Protein AF-A0AAF0M3M9-F1 (afdb_monomer)

Radius of gyration: 37.47 Å; Cα contacts (8 Å, |Δi|>4): 1099; chains: 1; bounding box: 80×89×109 Å

Secondary structure (DSSP, 8-state):
-----SSHHHHHHHHHHHHTTPPP---PPPPHHHHHHHHHHTT--GGGHHHHHHHHTT-HHHHHHHHHHHHTT--GGGS-TTTHHHHHHHHHHHHS-HHHHHHHHHHTT-SSPPPHHHHHHHHT--HHHHHHHHHHHHHTTSEEE-TTS-EEE-HHHHHHIIIIIS-HHHHHHHHHHHHHHHHHHHHH-SS--HHHHHHHHHHHHHS-TTSS-HHHHHHHT--HHHHHHHHHHHHHS-TT-SS-S-EEHHHHHHHHHHHHS--S-HHHHHHHHHHTTSEEEEE-SS-EEEEE----HHHHHHHHHHHHHHHSSPPPS-HHHHHIIIIIHHH-S--SEEEEEES---HHHHHHHHHHHHHHH-TTS-GGG--EEEEEEEETTEEEEEEEE-SSHHHHHHHHHHHHTTTT-TTEEEEEEEEESPPPP-HHHHHHHHHTTS-SSEEE-SSHHHHHHHHHHHHHHHHHHHHTS-HHHHHHHT-SS--EEEEEE-TTSSEEEEEEEES-SSSEEEEPPTT--TT-TTHHHHHHHTTSS-SS-EEEEEEEEE-STTEEE-HHHHHHHHHHHHHHHHHTTSPPEEPPSSHHHHHHHHHHHHHHHHHHHHHHHSSPPP--EEEEEEE----SSTT----EEEEEEE-SSS--EEEEEPPS-------SS--HHHHHHHT-S-GGGEEEEEEEEHHHHHHHHHT--GGGEEPPPPHHHHHHHHHHHHHHHHHHHHHHSS----

Structure (mmCIF, N/CA/C/O backbone):
data_AF-A0AAF0M3M9-F1
#
_entry.id   AF-A0AAF0M3M9-F1
#
loop_
_atom_site.group_PDB
_atom_site.id
_atom_site.type_symbol
_atom_site.label_atom_id
_atom_site.label_alt_id
_atom_site.label_comp_id
_atom_site.label_asym_id
_atom_site.label_entity_id
_atom_site.label_seq_id
_atom_site.pdbx_PDB_ins_code
_atom_site.Cartn_x
_atom_site.Cartn_y
_atom_site.Cartn_z
_atom_site.occupancy
_atom_site.B_iso_or_equiv
_atom_site.auth_seq_id
_atom_site.auth_comp_id
_atom_site.auth_asym_id
_atom_site.auth_atom_id
_atom_site.pdbx_PDB_model_num
ATOM 1 N N . MET A 1 1 ? -1.657 -14.641 21.701 1.00 32.94 1 MET A N 1
ATOM 2 C CA . MET A 1 1 ? -2.269 -15.868 22.254 1.00 32.94 1 MET A CA 1
ATOM 3 C C . MET A 1 1 ? -3.718 -15.506 22.532 1.00 32.94 1 MET A C 1
ATOM 5 O O . MET A 1 1 ? -3.921 -14.518 23.216 1.00 32.94 1 MET A O 1
ATOM 9 N N . GLY A 1 2 ? -4.691 -16.158 21.895 1.00 37.62 2 GLY A N 1
ATOM 10 C CA . GLY A 1 2 ? -6.113 -15.852 22.100 1.00 37.62 2 GLY A CA 1
ATOM 11 C C . GLY A 1 2 ? -6.727 -16.882 23.038 1.00 37.62 2 GLY A C 1
ATOM 12 O O . GLY A 1 2 ? -6.498 -18.074 22.841 1.00 37.62 2 GLY A O 1
ATOM 13 N N . VAL A 1 3 ? -7.467 -16.436 24.049 1.00 41.53 3 VAL A N 1
ATOM 14 C CA . VAL A 1 3 ? -8.245 -17.310 24.934 1.00 41.53 3 VAL A CA 1
ATOM 15 C C . VAL A 1 3 ? -9.709 -17.169 24.533 1.00 41.53 3 VAL A C 1
ATOM 17 O O . VAL A 1 3 ? -10.198 -16.057 24.362 1.00 41.53 3 VAL A O 1
ATOM 20 N N . SER A 1 4 ? -10.392 -18.292 24.332 1.00 40.31 4 SER A N 1
ATOM 21 C CA . SER A 1 4 ? -11.810 -18.335 23.976 1.00 40.31 4 SER A CA 1
ATOM 22 C C . SER A 1 4 ? -12.543 -19.171 25.011 1.00 40.31 4 SER A C 1
ATOM 24 O O . SER A 1 4 ? -12.176 -20.320 25.243 1.00 40.31 4 SER A O 1
ATOM 26 N N . THR A 1 5 ? -13.599 -18.622 25.602 1.00 48.56 5 THR A N 1
ATOM 27 C CA . THR A 1 5 ? -14.568 -19.397 26.384 1.00 48.56 5 THR A CA 1
ATOM 28 C C . THR A 1 5 ? -15.600 -20.030 25.439 1.00 48.56 5 THR A C 1
ATOM 30 O O . THR A 1 5 ? -15.679 -19.671 24.264 1.00 48.56 5 THR A O 1
ATOM 33 N N . ALA A 1 6 ? -16.369 -21.013 25.913 1.00 38.75 6 ALA A N 1
ATOM 34 C CA . ALA A 1 6 ? -17.279 -21.825 25.093 1.00 38.75 6 ALA A CA 1
ATOM 35 C C . ALA A 1 6 ? -18.523 -21.082 24.534 1.00 38.75 6 ALA A C 1
ATOM 37 O O . ALA A 1 6 ? -19.428 -21.724 24.005 1.00 38.75 6 ALA A O 1
ATOM 38 N N . GLU A 1 7 ? -18.600 -19.752 24.646 1.00 44.59 7 GLU A N 1
ATOM 39 C CA . GLU A 1 7 ? -19.711 -18.954 24.111 1.00 44.59 7 GLU A CA 1
ATOM 40 C C . GLU A 1 7 ? -19.603 -18.720 22.592 1.00 44.59 7 GLU A C 1
ATOM 42 O O . GLU A 1 7 ? -18.538 -18.837 21.983 1.00 44.59 7 GLU A O 1
ATOM 47 N N . GLY A 1 8 ? -20.734 -18.376 21.962 1.00 34.50 8 GLY A N 1
ATOM 48 C CA . GLY A 1 8 ? -20.871 -18.271 20.503 1.00 34.50 8 GLY A CA 1
ATOM 49 C C . GLY A 1 8 ? -19.924 -17.270 19.821 1.00 34.50 8 GLY A C 1
ATOM 50 O O . GLY A 1 8 ? -19.531 -17.497 18.678 1.00 34.50 8 GLY A O 1
ATOM 51 N N . SER A 1 9 ? -19.491 -16.212 20.515 1.00 39.09 9 SER A N 1
ATOM 52 C CA . SER A 1 9 ? -18.471 -15.260 20.037 1.00 39.09 9 SER A CA 1
ATOM 53 C C . SER A 1 9 ? -17.061 -15.869 20.012 1.00 39.09 9 SER A C 1
ATOM 55 O O . SER A 1 9 ? -16.275 -15.599 19.103 1.00 39.09 9 SER A O 1
ATOM 57 N N . GLY A 1 10 ? -16.762 -16.760 20.959 1.00 43.28 10 GLY A N 1
ATOM 58 C CA . GLY A 1 10 ? -15.503 -17.491 21.043 1.00 43.28 10 GLY A CA 1
ATOM 59 C C . GLY A 1 10 ? -15.322 -18.519 19.923 1.00 43.28 10 GLY A C 1
ATOM 60 O O . GLY A 1 10 ? -14.228 -18.675 19.376 1.00 43.28 10 GLY A O 1
ATOM 61 N N . GLN A 1 11 ? -16.409 -19.163 19.488 1.00 47.00 11 GLN A N 1
ATOM 62 C CA . GLN A 1 11 ? -16.358 -20.117 18.374 1.00 47.00 11 GLN A CA 1
ATOM 63 C C . GLN A 1 11 ? -16.020 -19.465 17.026 1.00 47.00 11 GLN A C 1
ATOM 65 O O . GLN A 1 11 ? -15.290 -20.060 16.230 1.00 47.00 11 GLN A O 1
ATOM 70 N N . ALA A 1 12 ? -16.490 -18.237 16.781 1.00 47.09 12 ALA A N 1
ATOM 71 C CA . ALA A 1 12 ? -16.144 -17.479 15.579 1.00 47.09 12 ALA A CA 1
ATOM 72 C C . ALA A 1 12 ? -14.650 -17.101 15.558 1.00 47.09 12 ALA A C 1
ATOM 74 O O . ALA A 1 12 ? -13.976 -17.308 14.548 1.00 47.09 12 ALA A O 1
ATOM 75 N N . LEU A 1 13 ? -14.100 -16.651 16.694 1.00 52.03 13 LEU A N 1
ATOM 76 C CA . LEU A 1 13 ? -12.666 -16.385 16.847 1.00 52.03 13 LEU A CA 1
ATOM 77 C C . LEU A 1 13 ? -11.831 -17.663 16.669 1.00 52.03 13 LEU A C 1
ATOM 79 O O . LEU A 1 13 ? -10.829 -17.656 15.956 1.00 52.03 13 LEU A O 1
ATOM 83 N N . LEU A 1 14 ? -12.264 -18.781 17.257 1.00 53.59 14 LEU A N 1
ATOM 84 C CA . LEU A 1 14 ? -11.651 -20.097 17.058 1.00 53.59 14 LEU A CA 1
ATOM 85 C C . LEU A 1 14 ? -11.652 -20.514 15.587 1.00 53.59 14 LEU A C 1
ATOM 87 O O . LEU A 1 14 ? -10.675 -21.102 15.130 1.00 53.59 14 LEU A O 1
ATOM 91 N N . HIS A 1 15 ? -12.714 -20.216 14.837 1.00 51.31 15 HIS A N 1
ATOM 92 C CA . HIS A 1 15 ? -12.772 -20.507 13.409 1.00 51.31 15 HIS A CA 1
ATOM 93 C C . HIS A 1 15 ? -11.766 -19.661 12.617 1.00 51.31 15 HIS A C 1
ATOM 95 O O . HIS A 1 15 ? -10.981 -20.224 11.857 1.00 51.31 15 HIS A O 1
ATOM 101 N N . VAL A 1 16 ? -11.708 -18.348 12.862 1.00 53.16 16 VAL A N 1
ATOM 102 C CA . VAL A 1 16 ? -10.740 -17.435 12.225 1.00 53.16 16 VAL A CA 1
ATOM 103 C C . VAL A 1 16 ? -9.295 -17.837 12.545 1.00 53.16 16 VAL A C 1
ATOM 105 O O . VAL A 1 16 ? -8.460 -17.936 11.647 1.00 53.16 16 VAL A O 1
ATOM 108 N N . LEU A 1 17 ? -8.995 -18.156 13.808 1.00 55.78 17 LEU A N 1
ATOM 109 C CA . LEU A 1 17 ? -7.664 -18.603 14.231 1.00 55.78 17 LEU A CA 1
ATOM 110 C C . LEU A 1 17 ? -7.292 -19.978 13.652 1.00 55.78 17 LEU A C 1
ATOM 112 O O . LEU A 1 17 ? -6.126 -20.206 13.327 1.00 55.78 17 LEU A O 1
ATOM 116 N N . LYS A 1 18 ? -8.266 -20.884 13.479 1.00 55.06 18 LYS A N 1
ATOM 117 C CA . LYS A 1 18 ? -8.067 -22.175 12.797 1.00 55.06 18 LYS A CA 1
ATOM 118 C C . LYS A 1 18 ? -7.770 -21.993 11.310 1.00 55.06 18 LYS A C 1
ATOM 120 O O . LYS A 1 18 ? -6.868 -22.653 10.805 1.00 55.06 18 LYS A O 1
ATOM 125 N N . VAL A 1 19 ? -8.472 -21.087 10.627 1.00 56.75 19 VAL A N 1
ATOM 126 C CA . VAL A 1 19 ? -8.177 -20.725 9.227 1.00 56.75 19 VAL A CA 1
ATOM 127 C C . VAL A 1 19 ? -6.773 -20.114 9.112 1.00 56.75 19 VAL A C 1
ATOM 129 O O . VAL A 1 19 ? -6.047 -20.421 8.173 1.00 56.75 19 VAL A O 1
ATOM 132 N N . GLY A 1 20 ? -6.341 -19.346 10.117 1.00 48.38 20 GLY A N 1
ATOM 133 C CA . GLY A 1 20 ? -4.974 -18.827 10.250 1.00 48.38 20 GLY A CA 1
ATOM 134 C C . GLY A 1 20 ? -3.913 -19.839 10.714 1.00 48.38 20 GLY A C 1
ATOM 135 O O . GLY A 1 20 ? -2.795 -19.434 11.025 1.00 48.38 20 GLY A O 1
ATOM 136 N N . ASN A 1 21 ? -4.227 -21.140 10.781 1.00 53.59 21 ASN A N 1
ATOM 137 C CA . ASN A 1 21 ? -3.304 -22.215 11.172 1.00 53.59 21 ASN A CA 1
ATOM 138 C C . ASN A 1 21 ? -2.710 -22.089 12.598 1.00 53.59 21 ASN A C 1
ATOM 140 O O . ASN A 1 21 ? -1.614 -22.583 12.886 1.00 53.59 21 ASN A O 1
ATOM 144 N N . ALA A 1 22 ? -3.422 -21.436 13.522 1.00 65.88 22 ALA A N 1
ATOM 145 C CA . ALA A 1 22 ? -2.970 -21.286 14.903 1.00 65.88 22 ALA A CA 1
ATOM 146 C C . ALA A 1 22 ? -2.987 -22.626 15.669 1.00 65.88 22 ALA A C 1
ATOM 148 O O . ALA A 1 22 ? -3.892 -23.449 15.517 1.00 65.88 22 ALA A O 1
ATOM 149 N N . ARG A 1 23 ? -2.005 -22.840 16.560 1.00 64.38 23 ARG A N 1
ATOM 150 C CA . ARG A 1 23 ? -1.980 -24.009 17.460 1.00 64.38 23 ARG A CA 1
ATOM 151 C C . ARG A 1 23 ? -3.061 -23.873 18.535 1.00 64.38 23 ARG A C 1
ATOM 153 O O . ARG A 1 23 ? -3.009 -22.951 19.343 1.00 64.38 23 ARG A O 1
ATOM 160 N N . HIS A 1 24 ? -3.990 -24.823 18.570 1.00 62.19 24 HIS A N 1
ATOM 161 C CA . HIS A 1 24 ? -5.064 -24.893 19.558 1.00 62.19 24 HIS A CA 1
ATOM 162 C C . HIS A 1 24 ? -4.682 -25.805 20.733 1.00 62.19 24 HIS A C 1
ATOM 164 O O . HIS A 1 24 ? -4.156 -26.899 20.521 1.00 62.19 24 HIS A O 1
ATOM 170 N N . ARG A 1 25 ? -4.964 -25.367 21.963 1.00 71.81 25 ARG A N 1
ATOM 171 C CA . ARG A 1 25 ? -4.938 -26.206 23.165 1.00 71.81 25 ARG A CA 1
ATOM 172 C C . ARG A 1 25 ? -6.237 -25.992 23.922 1.00 71.81 25 ARG A C 1
ATOM 174 O O . ARG A 1 25 ? -6.549 -24.863 24.283 1.00 71.81 25 ARG A O 1
ATOM 181 N N . GLU A 1 26 ? -6.964 -27.076 24.128 1.00 73.62 26 GLU A N 1
ATOM 182 C CA . GLU A 1 26 ? -8.163 -27.090 24.954 1.00 73.62 26 GLU A CA 1
ATOM 183 C C . GLU A 1 26 ? -7.754 -27.272 26.419 1.00 73.62 26 GLU A C 1
ATOM 185 O O . GLU A 1 26 ? -6.790 -27.986 26.710 1.00 73.62 26 GLU A O 1
ATOM 190 N N . LEU A 1 27 ? -8.432 -26.564 27.321 1.00 74.19 27 LEU A N 1
ATOM 191 C CA . LEU A 1 27 ? -8.241 -26.694 28.761 1.00 74.19 27 LEU A CA 1
ATOM 192 C C . LEU A 1 27 ? -9.494 -27.338 29.341 1.00 74.19 27 LEU A C 1
ATOM 194 O O . LEU A 1 27 ? -10.556 -26.715 29.363 1.00 74.19 27 LEU A O 1
ATOM 198 N N . ASP A 1 28 ? -9.349 -28.575 29.801 1.00 79.00 28 ASP A N 1
ATOM 199 C CA . ASP A 1 28 ? -10.431 -29.324 30.426 1.00 79.00 28 ASP A CA 1
ATOM 200 C C . ASP A 1 28 ? -10.664 -28.872 31.881 1.00 79.00 28 ASP A C 1
ATOM 202 O O . ASP A 1 28 ? -9.738 -28.380 32.541 1.00 79.00 28 ASP A O 1
ATOM 206 N N . PRO A 1 29 ? -11.886 -29.047 32.421 1.00 81.94 29 PRO A N 1
ATOM 207 C CA . PRO A 1 29 ? -12.142 -28.886 33.849 1.00 81.94 29 PRO A CA 1
ATOM 208 C C . PRO A 1 29 ? -11.246 -29.800 34.696 1.00 81.94 29 PRO A C 1
ATOM 210 O O . PRO A 1 29 ? -10.879 -30.897 34.272 1.00 81.94 29 PRO A O 1
ATOM 213 N N . LEU A 1 30 ? -10.935 -29.381 35.927 1.00 87.12 30 LEU A N 1
ATOM 214 C CA . LEU A 1 30 ? -10.150 -30.195 36.852 1.00 87.12 30 LEU A CA 1
ATOM 215 C C . LEU A 1 30 ? -10.848 -31.526 37.135 1.00 87.12 30 LEU A C 1
ATOM 217 O O . LEU A 1 30 ? -12.035 -31.581 37.466 1.00 87.12 30 LEU A O 1
ATOM 221 N N . HIS A 1 31 ? -10.076 -32.606 37.056 1.00 89.44 31 HIS A N 1
ATOM 222 C CA . HIS A 1 31 ? -10.555 -33.929 37.413 1.00 89.44 31 HIS A CA 1
ATOM 223 C C . HIS A 1 31 ? -10.785 -34.042 38.916 1.00 89.44 31 HIS A C 1
ATOM 225 O O . HIS A 1 31 ? -10.077 -33.437 39.722 1.00 89.44 31 HIS A O 1
ATOM 231 N N . ARG A 1 32 ? -11.727 -34.909 39.301 1.00 89.50 32 ARG A N 1
ATOM 232 C CA . ARG A 1 32 ? -12.112 -35.123 40.700 1.00 89.50 32 ARG A CA 1
ATOM 233 C C . ARG A 1 32 ? -10.919 -35.368 41.630 1.00 89.50 32 ARG A C 1
ATOM 235 O O . ARG A 1 32 ? -10.869 -34.796 42.708 1.00 89.50 32 ARG A O 1
ATOM 242 N N . SER A 1 33 ? -9.923 -36.132 41.184 1.00 91.50 33 SER A N 1
ATOM 243 C CA . SER A 1 33 ? -8.705 -36.409 41.955 1.00 91.50 33 SER A CA 1
ATOM 244 C C . SER A 1 33 ? -7.867 -35.170 42.279 1.00 91.50 33 SER A C 1
ATOM 246 O O . SER A 1 33 ? -7.187 -35.144 43.304 1.00 91.50 33 SER A O 1
ATOM 248 N N . ASP A 1 34 ? -7.871 -34.161 41.407 1.00 92.81 34 ASP A N 1
ATOM 249 C CA . ASP A 1 34 ? -7.152 -32.908 41.638 1.00 92.81 34 ASP A CA 1
ATOM 250 C C . ASP A 1 34 ? -7.965 -31.965 42.529 1.00 92.81 34 ASP A C 1
ATOM 252 O O . ASP A 1 34 ? -7.384 -31.308 43.392 1.00 92.81 34 ASP A O 1
ATOM 256 N N . ILE A 1 35 ? -9.299 -31.978 42.400 1.00 92.19 35 ILE A N 1
ATOM 257 C CA . ILE A 1 35 ? -10.208 -31.290 43.330 1.00 92.19 35 ILE A CA 1
ATOM 258 C C . ILE A 1 35 ? -10.010 -31.842 44.745 1.00 92.19 35 ILE A C 1
ATOM 260 O O . ILE A 1 35 ? -9.705 -31.084 45.656 1.00 92.19 35 ILE A O 1
ATOM 264 N N . ASP A 1 36 ? -10.090 -33.160 44.926 1.00 92.75 36 ASP A N 1
ATOM 265 C CA . ASP A 1 36 ? -9.917 -33.818 46.225 1.00 92.75 36 ASP A CA 1
ATOM 266 C C . ASP A 1 36 ? -8.541 -33.501 46.844 1.00 92.75 36 ASP A C 1
ATOM 268 O O . ASP A 1 36 ? -8.434 -33.243 48.044 1.00 92.75 36 ASP A O 1
ATOM 272 N N . ARG A 1 37 ? -7.475 -33.454 46.027 1.00 93.62 37 ARG A N 1
ATOM 273 C CA . ARG A 1 37 ? -6.129 -33.063 46.481 1.00 93.62 37 ARG A CA 1
ATOM 274 C C . ARG A 1 37 ? -6.096 -31.616 46.973 1.00 93.62 37 ARG A C 1
ATOM 276 O O . ARG A 1 37 ? -5.464 -31.340 47.992 1.00 93.62 37 ARG A O 1
ATOM 283 N N . TRP A 1 38 ? -6.764 -30.708 46.265 1.00 94.19 38 TRP A N 1
ATOM 284 C CA . TRP A 1 38 ? -6.873 -29.304 46.658 1.00 94.19 38 TRP A CA 1
ATOM 285 C C . TRP A 1 38 ? -7.681 -29.156 47.953 1.00 94.19 38 TRP A C 1
ATOM 287 O O . TRP A 1 38 ? -7.215 -28.514 48.892 1.00 94.19 38 TRP A O 1
ATOM 297 N N . LEU A 1 39 ? -8.832 -29.824 48.062 1.00 93.38 39 LEU A N 1
ATOM 298 C CA . LEU A 1 39 ? -9.676 -29.800 49.262 1.00 93.38 39 LEU A CA 1
ATOM 299 C C . LEU A 1 39 ? -8.964 -30.369 50.493 1.00 93.38 39 LEU A C 1
ATOM 301 O O . LEU A 1 39 ? -9.075 -29.806 51.582 1.00 93.38 39 LEU A O 1
ATOM 305 N N . ALA A 1 40 ? -8.185 -31.439 50.316 1.00 93.25 40 ALA A N 1
ATOM 306 C CA . ALA A 1 40 ? -7.337 -31.991 51.367 1.00 93.25 40 ALA A CA 1
ATOM 307 C C . ALA A 1 40 ? -6.283 -30.981 51.841 1.00 93.25 40 ALA A C 1
ATOM 309 O O . ALA A 1 40 ? -6.097 -30.802 53.044 1.00 93.25 40 ALA A O 1
ATOM 310 N N . ALA A 1 41 ? -5.608 -30.309 50.902 1.00 92.50 41 ALA A N 1
ATOM 311 C CA . ALA A 1 41 ? -4.600 -29.299 51.215 1.00 92.50 41 ALA A CA 1
ATOM 312 C C . ALA A 1 41 ? -5.201 -28.072 51.920 1.00 92.50 41 ALA A C 1
ATOM 314 O O . ALA A 1 41 ? -4.569 -27.509 52.810 1.00 92.50 41 ALA A O 1
ATOM 315 N N . ALA A 1 42 ? -6.433 -27.700 51.568 1.00 90.19 42 ALA A N 1
ATOM 316 C CA . ALA A 1 42 ? -7.187 -26.615 52.191 1.00 90.19 42 ALA A CA 1
ATOM 317 C C . ALA A 1 42 ? -7.874 -27.011 53.516 1.00 90.19 42 ALA A C 1
ATOM 319 O O . ALA A 1 42 ? -8.597 -26.201 54.086 1.00 90.19 42 ALA A O 1
ATOM 320 N N . ALA A 1 43 ? -7.658 -28.238 54.010 1.00 92.12 43 ALA A N 1
ATOM 321 C CA . ALA A 1 43 ? -8.240 -28.770 55.245 1.00 92.12 43 ALA A CA 1
ATOM 322 C C . ALA A 1 43 ? -9.784 -28.739 55.299 1.00 92.12 43 ALA A C 1
ATOM 324 O O . ALA A 1 43 ? -10.376 -28.660 56.378 1.00 92.12 43 ALA A O 1
ATOM 325 N N . ILE A 1 44 ? -10.448 -28.858 54.144 1.00 92.31 44 ILE A N 1
ATOM 326 C CA . ILE A 1 44 ? -11.911 -28.885 54.067 1.00 92.31 44 ILE A CA 1
ATOM 327 C C . ILE A 1 44 ? -12.457 -30.216 54.612 1.00 92.31 44 ILE A C 1
ATOM 329 O O . ILE A 1 44 ? -11.937 -31.278 54.251 1.00 92.31 44 ILE A O 1
ATOM 333 N N . PRO A 1 45 ? -13.526 -30.215 55.436 1.00 89.94 45 PRO A N 1
ATOM 334 C CA . PRO A 1 45 ? -14.157 -31.439 55.924 1.00 89.94 45 PRO A CA 1
ATOM 335 C C . PRO A 1 45 ? -14.618 -32.367 54.791 1.00 89.94 45 PRO A C 1
ATOM 337 O O . PRO A 1 45 ? -15.320 -31.942 53.877 1.00 89.94 45 PRO A O 1
ATOM 340 N N . VAL A 1 46 ? -14.266 -33.656 54.873 1.00 88.12 46 VAL A N 1
ATOM 341 C CA . VAL A 1 46 ? -14.525 -34.656 53.812 1.00 88.12 46 VAL A CA 1
ATOM 342 C C . VAL A 1 46 ? -16.007 -34.761 53.436 1.00 88.12 46 VAL A C 1
ATOM 344 O O . VAL A 1 46 ? -16.340 -34.974 52.275 1.00 88.12 46 VAL A O 1
ATOM 347 N N . ASN A 1 47 ? -16.917 -34.550 54.390 1.00 87.12 47 ASN A N 1
ATOM 348 C CA . ASN A 1 47 ? -18.363 -34.575 54.149 1.00 87.12 47 ASN A CA 1
ATOM 349 C C . ASN A 1 47 ? -18.876 -33.420 53.266 1.00 87.12 47 ASN A C 1
ATOM 351 O O . ASN A 1 47 ? -20.026 -33.469 52.843 1.00 87.12 47 ASN A O 1
ATOM 355 N N . GLN A 1 48 ? -18.055 -32.402 52.998 1.00 86.25 48 GLN A N 1
ATOM 356 C CA . GLN A 1 48 ? -18.375 -31.291 52.096 1.00 86.25 48 GLN A CA 1
ATOM 357 C C . GLN A 1 48 ? -17.809 -31.507 50.676 1.00 86.25 48 GLN A C 1
ATOM 359 O O . GLN A 1 48 ? -18.187 -30.786 49.757 1.00 86.25 48 GLN A O 1
ATOM 364 N N . TRP A 1 49 ? -16.918 -32.488 50.455 1.00 89.62 49 TRP A N 1
ATOM 365 C CA . TRP A 1 49 ? -16.148 -32.604 49.204 1.00 89.62 49 TRP A CA 1
ATOM 366 C C . TRP A 1 49 ? -17.000 -32.911 47.973 1.00 89.62 49 TRP A C 1
ATOM 368 O O . TRP A 1 49 ? -16.791 -32.301 46.926 1.00 89.62 49 TRP A O 1
ATOM 378 N N . ASP A 1 50 ? -17.974 -33.817 48.101 1.00 85.38 50 ASP A N 1
ATOM 379 C CA . ASP A 1 50 ? -18.913 -34.117 47.012 1.00 85.38 50 ASP A CA 1
ATOM 380 C C . ASP A 1 50 ? -19.699 -32.869 46.605 1.00 85.38 50 ASP A C 1
ATOM 382 O O . ASP A 1 50 ? -19.799 -32.562 45.419 1.00 85.38 50 ASP A O 1
ATOM 386 N N . GLY A 1 51 ? -20.140 -32.080 47.590 1.00 81.25 51 GLY A N 1
ATOM 387 C CA . GLY A 1 51 ? -20.801 -30.803 47.348 1.00 81.25 51 GLY A CA 1
ATOM 388 C C . GLY A 1 51 ? -19.913 -29.825 46.575 1.00 81.25 51 GLY A C 1
ATOM 389 O O . GLY A 1 51 ? -20.360 -29.244 45.591 1.00 81.25 51 GLY A O 1
ATOM 390 N N . VAL A 1 52 ? -18.638 -29.675 46.951 1.00 84.56 52 VAL A N 1
ATOM 391 C CA . VAL A 1 52 ? -17.707 -28.786 46.230 1.00 84.56 52 VAL A CA 1
ATOM 392 C C . VAL A 1 52 ? -17.473 -29.252 44.788 1.00 84.56 52 VAL A C 1
ATOM 394 O O . VAL A 1 52 ? -17.483 -28.436 43.861 1.00 84.56 52 VAL A O 1
ATOM 397 N N . ALA A 1 53 ? -17.262 -30.551 44.573 1.00 83.44 53 ALA A N 1
ATOM 398 C CA . ALA A 1 53 ? -17.015 -31.099 43.241 1.00 83.44 53 ALA A CA 1
ATOM 399 C C . ALA A 1 53 ? -18.230 -30.920 42.314 1.00 83.44 53 ALA A C 1
ATOM 401 O O . ALA A 1 53 ? -18.071 -30.467 41.178 1.00 83.44 53 ALA A O 1
ATOM 402 N N . ASP A 1 54 ? -19.432 -31.196 42.820 1.00 78.19 54 ASP A N 1
ATOM 403 C CA . ASP A 1 54 ? -20.676 -31.082 42.057 1.00 78.19 54 ASP A CA 1
ATOM 404 C C . ASP A 1 54 ? -21.006 -29.617 41.728 1.00 78.19 54 ASP A C 1
ATOM 406 O O . ASP A 1 54 ? -21.335 -29.291 40.585 1.00 78.19 54 ASP A O 1
ATOM 410 N N . LEU A 1 55 ? -20.857 -28.706 42.698 1.00 75.69 55 LEU A N 1
ATOM 411 C CA . LEU A 1 55 ? -21.157 -27.279 42.519 1.00 75.69 55 LEU A CA 1
ATOM 412 C C . LEU A 1 55 ? -20.149 -26.567 41.607 1.00 75.69 55 LEU A C 1
ATOM 414 O O . LEU A 1 55 ? -20.507 -25.610 40.919 1.00 75.69 55 LEU A O 1
ATOM 418 N N . SER A 1 56 ? -18.890 -27.011 41.595 1.00 79.06 56 SER A N 1
ATOM 419 C CA . SER A 1 56 ? -17.836 -26.381 40.795 1.00 79.06 56 SER A CA 1
ATOM 420 C C . SER A 1 56 ? -17.717 -26.933 39.379 1.00 79.06 56 SER A C 1
ATOM 422 O O . SER A 1 56 ? -17.159 -26.249 38.518 1.00 79.06 56 SER A O 1
ATOM 424 N N . SER A 1 57 ? -18.198 -28.159 39.126 1.00 75.94 57 SER A N 1
ATOM 425 C CA . SER A 1 57 ? -17.989 -28.877 37.857 1.00 75.94 57 SER A CA 1
ATOM 426 C C . SER A 1 57 ? -16.516 -28.883 37.406 1.00 75.94 57 SER A C 1
ATOM 428 O O . SER A 1 57 ? -16.224 -28.831 36.213 1.00 75.94 57 SER A O 1
ATOM 430 N N . GLY A 1 58 ? -15.575 -28.883 38.359 1.00 78.62 58 GLY A N 1
ATOM 431 C CA . GLY A 1 58 ? -14.135 -28.842 38.086 1.00 78.62 58 GLY A CA 1
ATOM 432 C C . GLY A 1 58 ? -13.579 -27.475 37.674 1.00 78.62 58 GLY A C 1
ATOM 433 O O . GLY A 1 58 ? -12.414 -27.386 37.293 1.00 78.62 58 GLY A O 1
ATOM 434 N N . TYR A 1 59 ? -14.360 -26.394 37.743 1.00 80.56 59 TYR A N 1
ATOM 435 C CA . TYR A 1 59 ? -13.873 -25.055 37.418 1.00 80.56 59 TYR A CA 1
ATOM 436 C C . TYR A 1 59 ? -13.094 -24.443 38.604 1.00 80.56 59 TYR A C 1
ATOM 438 O O . TYR A 1 59 ? -13.695 -24.221 39.661 1.00 80.56 59 TYR A O 1
ATOM 446 N N . PRO A 1 60 ? -11.790 -24.116 38.462 1.00 83.12 60 PRO A N 1
ATOM 447 C CA . PRO A 1 60 ? -10.933 -23.689 39.579 1.00 83.12 60 PRO A CA 1
ATOM 448 C C . PRO A 1 60 ? -11.477 -22.517 40.400 1.00 83.12 60 PRO A C 1
ATOM 450 O O . PRO A 1 60 ? -11.451 -22.549 41.628 1.00 83.12 60 PRO A O 1
ATOM 453 N N . LEU A 1 61 ? -12.045 -21.507 39.735 1.00 76.56 61 LEU A N 1
ATOM 454 C CA . LEU A 1 61 ? -12.603 -20.328 40.403 1.00 76.56 61 LEU A CA 1
ATOM 455 C C . LEU A 1 61 ? -13.785 -20.679 41.324 1.00 76.56 61 LEU A C 1
ATOM 457 O O . LEU A 1 61 ? -14.028 -19.985 42.308 1.00 76.56 61 LEU A O 1
ATOM 461 N N . PHE A 1 62 ? -14.536 -21.732 40.996 1.00 79.00 62 PHE A N 1
ATOM 462 C CA . PHE A 1 62 ? -15.684 -22.176 41.789 1.00 79.00 62 PHE A CA 1
ATOM 463 C C . PHE A 1 62 ? -15.253 -23.076 42.939 1.00 79.00 62 PHE A C 1
ATOM 465 O O . PHE A 1 62 ? -15.834 -22.988 44.015 1.00 79.00 62 PHE A O 1
ATOM 472 N N . ILE A 1 63 ? -14.209 -23.884 42.731 1.00 85.50 63 ILE A N 1
ATOM 473 C CA . ILE A 1 63 ? -13.590 -24.681 43.795 1.00 85.50 63 ILE A CA 1
ATOM 474 C C . ILE A 1 63 ? -13.069 -23.754 44.895 1.00 85.50 63 ILE A C 1
ATOM 476 O O . ILE A 1 63 ? -13.376 -23.978 46.061 1.00 85.50 63 ILE A O 1
ATOM 480 N N . GLN A 1 64 ? -12.362 -22.679 44.532 1.00 84.56 64 GLN A N 1
ATOM 481 C CA . GLN A 1 64 ? -11.847 -21.727 45.517 1.00 84.56 64 GLN A CA 1
ATOM 482 C C . GLN A 1 64 ? -12.982 -21.070 46.322 1.00 84.56 64 GLN A C 1
ATOM 484 O O . GLN A 1 64 ? -13.018 -21.194 47.538 1.00 84.56 64 GLN A O 1
ATOM 489 N N . SER A 1 65 ? -13.996 -20.495 45.666 1.00 78.38 65 SER A N 1
ATOM 490 C CA . SER A 1 65 ? -15.114 -19.858 46.392 1.00 78.38 65 SER A CA 1
ATOM 491 C C . SER A 1 65 ? -15.929 -20.817 47.264 1.00 78.38 65 SER A C 1
ATOM 493 O O . SER A 1 65 ? -16.501 -20.405 48.272 1.00 78.38 65 SER A O 1
ATOM 495 N N . ALA A 1 66 ? -15.989 -22.091 46.884 1.00 82.38 66 ALA A N 1
ATOM 496 C CA . ALA A 1 66 ? -16.576 -23.149 47.688 1.00 82.38 66 ALA A CA 1
ATOM 497 C C . ALA A 1 66 ? -15.755 -23.441 48.960 1.00 82.38 66 ALA A C 1
ATOM 499 O O . ALA A 1 66 ? -16.333 -23.560 50.040 1.00 82.38 66 ALA A O 1
ATOM 500 N N . ILE A 1 67 ? -14.423 -23.512 48.843 1.00 86.25 67 ILE A N 1
ATOM 501 C CA . ILE A 1 67 ? -13.485 -23.661 49.970 1.00 86.25 67 ILE A CA 1
ATOM 502 C C . ILE A 1 67 ? -13.675 -22.519 50.974 1.00 86.25 67 ILE A C 1
ATOM 504 O O . ILE A 1 67 ? -13.839 -22.774 52.166 1.00 86.25 67 ILE A O 1
ATOM 508 N N . ASP A 1 68 ? -13.719 -21.274 50.500 1.00 79.94 68 ASP A N 1
ATOM 509 C CA . ASP A 1 68 ? -13.811 -20.102 51.380 1.00 79.94 68 ASP A CA 1
ATOM 510 C C . ASP A 1 68 ? -15.149 -20.044 52.119 1.00 79.94 68 ASP A C 1
ATOM 512 O O . ASP A 1 68 ? -15.187 -19.799 53.324 1.00 79.94 68 ASP A O 1
ATOM 516 N N . LEU A 1 69 ? -16.257 -20.365 51.435 1.00 79.62 69 LEU A N 1
ATOM 517 C CA . LEU A 1 69 ? -17.563 -20.456 52.089 1.00 79.62 69 LEU A CA 1
ATOM 518 C C . LEU A 1 69 ? -17.537 -21.452 53.257 1.00 79.62 69 LEU A C 1
ATOM 520 O O . LEU A 1 69 ? -18.083 -21.150 54.320 1.00 79.62 69 LEU A O 1
ATOM 524 N N . VAL A 1 70 ? -16.916 -22.619 53.063 1.00 84.06 70 VAL A N 1
ATOM 525 C CA . VAL A 1 70 ? -16.817 -23.651 54.103 1.00 84.06 70 VAL A CA 1
ATOM 526 C C . VAL A 1 70 ? -15.900 -23.205 55.243 1.00 84.06 70 VAL A C 1
ATOM 528 O O . VAL A 1 70 ? -16.252 -23.394 56.408 1.00 84.06 70 VAL A O 1
ATOM 531 N N . ASN A 1 71 ? -14.766 -22.571 54.935 1.00 84.62 71 ASN A N 1
ATOM 532 C CA . ASN A 1 71 ? -13.849 -22.029 55.944 1.00 84.62 71 ASN A CA 1
ATOM 533 C C . ASN A 1 71 ? -14.510 -20.958 56.823 1.00 84.62 71 ASN A C 1
ATOM 535 O O . ASN A 1 71 ? -14.246 -20.893 58.023 1.00 84.62 71 ASN A O 1
ATOM 539 N N . ASP A 1 72 ? -15.442 -20.191 56.259 1.00 77.00 72 ASP A N 1
ATOM 540 C CA . ASP A 1 72 ? -16.238 -19.198 56.984 1.00 77.00 72 ASP A CA 1
ATOM 541 C C . ASP A 1 72 ? -17.445 -19.791 57.736 1.00 77.00 72 ASP A C 1
ATOM 543 O O . ASP A 1 72 ? -18.295 -19.056 58.249 1.00 77.00 72 ASP A O 1
ATOM 547 N N . GLY A 1 73 ? -17.555 -21.121 57.799 1.00 78.50 73 GLY A N 1
ATOM 548 C CA . GLY A 1 73 ? -18.621 -21.830 58.508 1.00 78.50 73 GLY A CA 1
ATOM 549 C C . GLY A 1 73 ? -19.945 -21.934 57.744 1.00 78.50 73 GLY A C 1
ATOM 550 O O . GLY A 1 73 ? -20.970 -22.251 58.349 1.00 78.50 73 GLY A O 1
ATOM 551 N N . GLY A 1 74 ? -19.952 -21.663 56.436 1.00 77.38 74 GLY A N 1
ATOM 552 C CA . GLY A 1 74 ? -21.100 -21.908 55.565 1.00 77.38 74 GLY A CA 1
ATOM 553 C C . GLY A 1 74 ? -21.260 -23.390 55.207 1.00 77.38 74 GLY A C 1
ATOM 554 O O . GLY A 1 74 ? -20.290 -24.144 55.157 1.00 77.38 74 GLY A O 1
ATOM 555 N N . ASP A 1 75 ? -22.497 -23.817 54.944 1.00 78.38 75 ASP A N 1
ATOM 556 C CA . ASP A 1 75 ? -22.806 -25.194 54.548 1.00 78.38 75 ASP A CA 1
ATOM 557 C C . ASP A 1 75 ? -23.021 -25.292 53.034 1.00 78.38 75 ASP A C 1
ATOM 559 O O . ASP A 1 75 ? -23.995 -24.755 52.500 1.00 78.38 75 ASP A O 1
ATOM 563 N N . ILE A 1 76 ? -22.117 -25.989 52.340 1.00 76.19 76 ILE A N 1
ATOM 564 C CA . ILE A 1 76 ? -22.176 -26.121 50.883 1.00 76.19 76 ILE A CA 1
ATOM 565 C C . ILE A 1 76 ? -23.295 -27.052 50.427 1.00 76.19 76 ILE A C 1
ATOM 567 O O . ILE A 1 76 ? -23.829 -26.890 49.332 1.00 76.19 76 ILE A O 1
ATOM 571 N N . THR A 1 77 ? -23.695 -27.991 51.285 1.00 71.44 77 THR A N 1
ATOM 572 C CA . THR A 1 77 ? -24.750 -28.963 50.976 1.00 71.44 77 THR A CA 1
ATOM 573 C C . THR A 1 77 ? -26.141 -28.327 50.902 1.00 71.44 77 THR A C 1
ATOM 575 O O . THR A 1 77 ? -27.067 -28.920 50.348 1.00 71.44 77 THR A O 1
ATOM 578 N N . ALA A 1 78 ? -26.286 -27.095 51.405 1.00 68.56 78 ALA A N 1
ATOM 579 C CA . ALA A 1 78 ? -27.510 -26.309 51.312 1.00 68.56 78 ALA A CA 1
ATOM 580 C C . ALA A 1 78 ? -27.694 -25.610 49.947 1.00 68.56 78 ALA A C 1
ATOM 582 O O . ALA A 1 78 ? -28.807 -25.170 49.648 1.00 68.56 78 ALA A O 1
ATOM 583 N N . LEU A 1 79 ? -26.640 -25.513 49.125 1.00 69.38 79 LEU A N 1
ATOM 584 C CA . LEU A 1 79 ? -26.660 -24.833 47.824 1.00 69.38 79 LEU A CA 1
ATOM 585 C C . LEU A 1 79 ? -27.118 -25.784 46.708 1.00 69.38 79 LEU A C 1
ATOM 587 O O . LEU A 1 79 ? -26.728 -26.953 46.670 1.00 69.38 79 LEU A O 1
ATOM 591 N N . ARG A 1 80 ? -27.956 -25.307 45.776 1.00 61.16 80 ARG A N 1
ATOM 592 C CA . ARG A 1 80 ? -28.502 -26.143 44.681 1.00 61.16 80 ARG A CA 1
ATOM 593 C C . ARG A 1 80 ? -27.747 -25.936 43.360 1.00 61.16 80 ARG A C 1
ATOM 595 O O . ARG A 1 80 ? -27.533 -24.816 42.907 1.00 61.16 80 ARG A O 1
ATOM 602 N N . GLY A 1 81 ? -27.414 -27.048 42.696 1.00 57.38 81 GLY A N 1
ATOM 603 C CA . GLY A 1 81 ? -26.432 -27.132 41.602 1.00 57.38 81 GLY A CA 1
ATOM 604 C C . GLY A 1 81 ? -26.616 -26.229 40.375 1.00 57.38 81 GLY A C 1
ATOM 605 O O . GLY A 1 81 ? -25.620 -25.842 39.776 1.00 57.38 81 GLY A O 1
ATOM 606 N N . SER A 1 82 ? -27.837 -25.842 39.989 1.00 56.09 82 SER A N 1
ATOM 607 C CA . SER A 1 82 ? -28.032 -25.012 38.785 1.00 56.09 82 SER A CA 1
ATOM 608 C C . SER A 1 82 ? -27.745 -23.518 38.996 1.00 56.09 82 SER A C 1
ATOM 610 O O . SER A 1 82 ? -27.552 -22.804 38.015 1.00 56.09 82 SER A O 1
ATOM 612 N N . GLU A 1 83 ? -27.707 -23.035 40.246 1.00 62.62 83 GLU A N 1
ATOM 613 C CA . GLU A 1 83 ? -27.475 -21.616 40.589 1.00 62.62 83 GLU A CA 1
ATOM 614 C C . GLU A 1 83 ? -26.325 -21.409 41.589 1.00 62.62 83 GLU A C 1
ATOM 616 O O . GLU A 1 83 ? -26.091 -20.295 42.053 1.00 62.62 83 GLU A O 1
ATOM 621 N N . ALA A 1 84 ? -25.550 -22.458 41.867 1.00 65.62 84 ALA A N 1
ATOM 622 C CA . ALA A 1 84 ? -24.453 -22.479 42.834 1.00 65.62 84 ALA A CA 1
ATOM 623 C C . ALA A 1 84 ? -23.498 -21.278 42.740 1.00 65.62 84 ALA A C 1
ATOM 625 O O . ALA A 1 84 ? -23.166 -20.654 43.744 1.00 65.62 84 ALA A O 1
ATOM 626 N N . PHE A 1 85 ? -23.094 -20.912 41.519 1.00 68.75 85 PHE A N 1
ATOM 627 C CA . PHE A 1 85 ? -22.232 -19.753 41.268 1.00 68.75 85 PHE A CA 1
ATOM 628 C C . PHE A 1 85 ? -22.853 -18.442 41.766 1.00 68.75 85 PHE A C 1
ATOM 630 O O . PHE A 1 85 ? -22.181 -17.609 42.368 1.00 68.75 85 PHE A O 1
ATOM 637 N N . VAL A 1 86 ? -24.148 -18.269 41.520 1.00 72.94 86 VAL A N 1
ATOM 638 C CA . VAL A 1 86 ? -24.902 -17.066 41.874 1.00 72.94 86 VAL A CA 1
ATOM 639 C C . VAL A 1 86 ? -25.099 -16.991 43.380 1.00 72.94 86 VAL A C 1
ATOM 641 O O . VAL A 1 86 ? -24.966 -15.915 43.958 1.00 72.94 86 VAL A O 1
ATOM 644 N N . GLU A 1 87 ? -25.372 -18.120 44.030 1.00 74.88 87 GLU A N 1
ATOM 645 C CA . GLU A 1 87 ? -25.506 -18.180 45.484 1.00 74.88 87 GLU A CA 1
ATOM 646 C C . GLU A 1 87 ? -24.169 -17.909 46.190 1.00 74.88 87 GLU A C 1
ATOM 648 O O . GLU A 1 87 ? -24.129 -17.078 47.102 1.00 74.88 87 GLU A O 1
ATOM 653 N N . LEU A 1 88 ? -23.069 -18.511 45.716 1.00 74.44 88 LEU A N 1
ATOM 654 C CA . LEU A 1 88 ? -21.712 -18.255 46.218 1.00 74.44 88 LEU A CA 1
ATOM 655 C C . LEU A 1 88 ? -21.318 -16.784 46.052 1.00 74.44 88 LEU A C 1
ATOM 657 O O . LEU A 1 88 ? -20.842 -16.151 46.996 1.00 74.44 88 LEU A O 1
ATOM 661 N N . LEU A 1 89 ? -21.572 -16.206 44.876 1.00 78.44 89 LEU A N 1
ATOM 662 C CA . LEU A 1 89 ? -21.245 -14.810 44.607 1.00 78.44 89 LEU A CA 1
ATOM 663 C C . LEU A 1 89 ? -22.131 -13.845 45.406 1.00 78.44 89 LEU A C 1
ATOM 665 O O . LEU A 1 89 ? -21.637 -12.833 45.889 1.00 78.44 89 LEU A O 1
ATOM 669 N N . ASN A 1 90 ? -23.410 -14.164 45.623 1.00 81.50 90 ASN A N 1
ATOM 670 C CA . ASN A 1 90 ? -24.295 -13.375 46.484 1.00 81.50 90 ASN A CA 1
ATOM 671 C C . ASN A 1 90 ? -23.868 -13.426 47.958 1.00 81.50 90 ASN A C 1
ATOM 673 O O . ASN A 1 90 ? -23.994 -12.423 48.665 1.00 81.50 90 ASN A O 1
ATOM 677 N N . ALA A 1 91 ? -23.382 -14.575 48.435 1.00 77.88 91 ALA A N 1
ATOM 678 C CA . ALA A 1 91 ? -22.847 -14.710 49.786 1.00 77.88 91 ALA A CA 1
ATOM 679 C C . ALA A 1 91 ? -21.576 -13.867 49.962 1.00 77.88 91 ALA A C 1
ATOM 681 O O . ALA A 1 91 ? -21.502 -13.080 50.906 1.00 77.88 91 ALA A O 1
ATOM 682 N N . ALA A 1 92 ? -20.633 -13.958 49.017 1.00 78.75 92 ALA A N 1
ATOM 683 C CA . ALA A 1 92 ? -19.428 -13.128 48.991 1.00 78.75 92 ALA A CA 1
ATOM 684 C C . ALA A 1 92 ? -19.771 -11.629 48.913 1.00 78.75 92 ALA A C 1
ATOM 686 O O . ALA A 1 92 ? -19.272 -10.826 49.699 1.00 78.75 92 ALA A O 1
ATOM 687 N N . TRP A 1 93 ? -20.711 -11.258 48.040 1.00 85.31 93 TRP A N 1
ATOM 688 C CA . TRP A 1 93 ? -21.160 -9.878 47.862 1.00 85.31 93 TRP A CA 1
ATOM 689 C C . TRP A 1 93 ? -21.728 -9.265 49.146 1.00 85.31 93 TRP A C 1
ATOM 691 O O . TRP A 1 93 ? -21.398 -8.134 49.491 1.00 85.31 93 TRP A O 1
ATOM 701 N N . LYS A 1 94 ? -22.551 -10.012 49.895 1.00 85.44 94 LYS A N 1
ATOM 702 C CA . LYS A 1 94 ? -23.154 -9.538 51.155 1.00 85.44 94 LYS A CA 1
ATOM 703 C C . LYS A 1 94 ? -22.131 -9.220 52.248 1.00 85.44 94 LYS A C 1
ATOM 705 O O . LYS A 1 94 ? -22.476 -8.491 53.175 1.00 85.44 94 LYS A O 1
ATOM 710 N N . ARG A 1 95 ? -20.912 -9.761 52.163 1.00 83.19 95 ARG A N 1
ATOM 711 C CA . ARG A 1 95 ? -19.834 -9.522 53.137 1.00 83.19 95 ARG A CA 1
ATOM 712 C C . ARG A 1 95 ? -19.084 -8.219 52.882 1.00 83.19 95 ARG A C 1
ATOM 714 O O . ARG A 1 95 ? -18.467 -7.692 53.802 1.00 83.19 95 ARG A O 1
ATOM 721 N N . LEU A 1 96 ? -19.149 -7.692 51.661 1.00 87.94 96 LEU A N 1
ATOM 722 C CA . LEU A 1 96 ? -18.480 -6.445 51.313 1.00 87.94 96 LEU A CA 1
ATOM 723 C C . LEU A 1 96 ? -19.094 -5.257 52.069 1.00 87.94 96 LEU A C 1
ATOM 725 O O . LEU A 1 96 ? -20.325 -5.152 52.127 1.00 87.94 96 LEU A O 1
ATOM 729 N N . PRO A 1 97 ? -18.275 -4.321 52.584 1.00 91.94 97 PRO A N 1
ATOM 730 C CA . PRO A 1 97 ? -18.768 -3.054 53.109 1.00 91.94 97 PRO A CA 1
ATOM 731 C C . PRO A 1 97 ? -19.615 -2.294 52.070 1.00 91.94 97 PRO A C 1
ATOM 733 O O . PRO A 1 97 ? -19.317 -2.361 50.876 1.00 91.94 97 PRO A O 1
ATOM 736 N N . PRO A 1 98 ? -20.633 -1.511 52.481 1.00 92.25 98 PRO A N 1
ATOM 737 C CA . PRO A 1 98 ? -21.520 -0.822 51.538 1.00 92.25 98 PRO A CA 1
ATOM 738 C C . PRO A 1 98 ? -20.805 0.082 50.521 1.00 92.25 98 PRO A C 1
ATOM 740 O O . PRO A 1 98 ? -21.201 0.110 49.360 1.00 92.25 98 PRO A O 1
ATOM 743 N N . HIS A 1 99 ? -19.737 0.778 50.929 1.00 91.00 99 HIS A N 1
ATOM 744 C CA . HIS A 1 99 ? -18.949 1.634 50.033 1.00 91.00 99 HIS A CA 1
ATOM 745 C C . HIS A 1 99 ? -18.170 0.823 48.982 1.00 91.00 99 HIS A C 1
ATOM 747 O O . HIS A 1 99 ? -18.090 1.231 47.829 1.00 91.00 99 HIS A O 1
ATOM 753 N N . VAL A 1 100 ? -17.680 -0.369 49.341 1.00 93.81 100 VAL A N 1
ATOM 754 C CA . VAL A 1 100 ? -17.012 -1.299 48.413 1.00 93.81 100 VAL A CA 1
ATOM 755 C C . VAL A 1 100 ? -18.005 -1.891 47.424 1.00 93.81 100 VAL A C 1
ATOM 757 O O . VAL A 1 100 ? -17.711 -1.997 46.237 1.00 93.81 100 VAL A O 1
ATOM 760 N N . GLN A 1 101 ? -19.208 -2.245 47.891 1.00 93.94 101 GLN A N 1
ATOM 761 C CA . GLN A 1 101 ? -20.282 -2.695 47.005 1.00 93.94 101 GLN A CA 1
ATOM 762 C C . GLN A 1 101 ? -20.665 -1.610 45.996 1.00 93.94 101 GLN A C 1
ATOM 764 O O . GLN A 1 101 ? -20.934 -1.924 44.839 1.00 93.94 101 GLN A O 1
ATOM 769 N N . ASP A 1 102 ? -20.721 -0.347 46.426 1.00 94.00 102 ASP A N 1
ATOM 770 C CA . ASP A 1 102 ? -21.032 0.774 45.541 1.00 94.00 102 ASP A CA 1
ATOM 771 C C . ASP A 1 102 ? -19.925 1.011 44.507 1.00 94.00 102 ASP A C 1
ATOM 773 O O . ASP A 1 102 ? -20.202 1.064 43.308 1.00 94.00 102 ASP A O 1
ATOM 777 N N . ALA A 1 103 ? -18.661 1.018 44.939 1.00 94.75 103 ALA A N 1
ATOM 778 C CA . ALA A 1 103 ? -17.523 1.099 44.031 1.00 94.75 103 ALA A CA 1
ATOM 779 C C . ALA A 1 103 ? -17.522 -0.064 43.021 1.00 94.75 103 ALA A C 1
ATOM 781 O O . ALA A 1 103 ? -17.457 0.170 41.818 1.00 94.75 103 ALA A O 1
ATOM 782 N N . ALA A 1 104 ? -17.709 -1.311 43.465 1.00 94.44 104 ALA A N 1
ATOM 783 C CA . ALA A 1 104 ? -17.774 -2.471 42.573 1.00 94.44 104 ALA A CA 1
ATOM 784 C C . ALA A 1 104 ? -18.943 -2.397 41.576 1.00 94.44 104 ALA A C 1
ATOM 786 O O . ALA A 1 104 ? -18.786 -2.761 40.410 1.00 94.44 104 ALA A O 1
ATOM 787 N N . LYS A 1 105 ? -20.108 -1.880 41.989 1.00 95.06 105 LYS A N 1
ATOM 788 C CA . LYS A 1 105 ? -21.223 -1.598 41.071 1.00 95.06 105 LYS A CA 1
ATOM 789 C C . LYS A 1 105 ? -20.817 -0.590 39.999 1.00 95.06 105 LYS A C 1
ATOM 791 O O . LYS A 1 105 ? -21.057 -0.848 38.821 1.00 95.06 105 LYS A O 1
ATOM 796 N N . ARG A 1 106 ? -20.183 0.522 40.385 1.00 95.69 106 ARG A N 1
ATOM 797 C CA . ARG A 1 106 ? -19.715 1.556 39.447 1.00 95.69 106 ARG A CA 1
ATOM 798 C C . ARG A 1 106 ? -18.653 1.010 38.487 1.00 95.69 106 ARG A C 1
ATOM 800 O O . ARG A 1 106 ? -18.738 1.253 37.290 1.00 95.69 106 ARG A O 1
ATOM 807 N N . LEU A 1 107 ? -17.712 0.207 38.984 1.00 95.50 107 LEU A N 1
ATOM 808 C CA . LEU A 1 107 ? -16.636 -0.383 38.183 1.00 95.50 107 LEU A CA 1
ATOM 809 C C . LEU A 1 107 ? -17.100 -1.500 37.238 1.00 95.50 107 LEU A C 1
ATOM 811 O O . LEU A 1 107 ? -16.453 -1.737 36.224 1.00 95.50 107 LEU A O 1
ATOM 815 N N . SER A 1 108 ? -18.218 -2.176 37.529 1.00 94.69 108 SER A N 1
ATOM 816 C CA . SER A 1 108 ? -18.686 -3.329 36.735 1.00 94.69 108 SER A CA 1
ATOM 817 C C . SER A 1 108 ? -19.029 -3.012 35.268 1.00 94.69 108 SER A C 1
ATOM 819 O O . SER A 1 108 ? -19.103 -3.924 34.440 1.00 94.69 108 SER A O 1
ATOM 821 N N . VAL A 1 109 ? -19.179 -1.728 34.927 1.00 94.25 109 VAL A N 1
ATOM 822 C CA . VAL A 1 109 ? -19.364 -1.260 33.547 1.00 94.25 109 VAL A CA 1
ATOM 823 C C . VAL A 1 109 ? -18.089 -1.366 32.697 1.00 94.25 109 VAL A C 1
ATOM 825 O O . VAL A 1 109 ? -18.167 -1.438 31.473 1.00 94.25 109 VAL A O 1
ATOM 828 N N . PHE A 1 110 ? -16.905 -1.409 33.307 1.00 93.44 110 PHE A N 1
ATOM 829 C CA . PHE A 1 110 ? -15.653 -1.555 32.570 1.00 93.44 110 PHE A CA 1
ATOM 830 C C . PHE A 1 110 ? -15.327 -3.038 32.393 1.00 93.44 110 PHE A C 1
ATOM 832 O O . PHE A 1 110 ? -15.258 -3.800 33.358 1.00 93.44 110 PHE A O 1
ATOM 839 N N . VAL A 1 111 ? -15.177 -3.457 31.136 1.00 89.44 111 VAL A N 1
ATOM 840 C CA . VAL A 1 111 ? -14.854 -4.843 30.767 1.00 89.44 111 VAL A CA 1
ATOM 841 C C . VAL A 1 111 ? -13.405 -5.140 31.142 1.00 89.44 111 VAL A C 1
ATOM 843 O O . VAL A 1 111 ? -13.136 -6.083 31.877 1.00 89.44 111 VAL A O 1
ATOM 846 N N . ASP A 1 112 ? -12.507 -4.276 30.683 1.00 87.62 112 ASP A N 1
ATOM 847 C CA . ASP A 1 112 ? -11.070 -4.323 30.929 1.00 87.62 112 ASP A CA 1
ATOM 848 C C . ASP A 1 112 ? -10.720 -3.338 32.065 1.00 87.62 112 ASP A C 1
ATOM 850 O O . ASP A 1 112 ? -11.422 -2.336 32.230 1.00 87.62 112 ASP A O 1
ATOM 854 N N . SER A 1 113 ? -9.657 -3.600 32.839 1.00 89.94 113 SER A N 1
ATOM 855 C CA . SER A 1 113 ? -9.235 -2.716 33.941 1.00 89.94 113 SER A CA 1
ATOM 856 C C . SER A 1 113 ? -8.811 -1.347 33.420 1.00 89.94 113 SER A C 1
ATOM 858 O O . SER A 1 113 ? -7.847 -1.290 32.658 1.00 89.94 113 SER A O 1
ATOM 860 N N . PRO A 1 114 ? -9.451 -0.249 33.858 1.00 91.75 114 PRO A N 1
ATOM 861 C CA . PRO A 1 114 ? -8.926 1.083 33.629 1.00 91.75 114 PRO A CA 1
ATOM 862 C C . PRO A 1 114 ? -7.620 1.325 34.380 1.00 91.75 114 PRO A C 1
ATOM 864 O O . PRO A 1 114 ? -7.346 0.689 35.408 1.00 91.75 114 PRO A O 1
ATOM 867 N N . ASP A 1 115 ? -6.854 2.294 33.888 1.00 89.88 115 ASP A N 1
ATOM 868 C CA . ASP A 1 115 ? -5.636 2.759 34.536 1.00 89.88 115 ASP A CA 1
ATOM 869 C C . ASP A 1 115 ? -5.949 3.336 35.924 1.00 89.88 115 ASP A C 1
ATOM 871 O O . ASP A 1 115 ? -7.008 3.921 36.171 1.00 89.88 115 ASP A O 1
ATOM 875 N N . THR A 1 116 ? -5.018 3.170 36.866 1.00 91.25 116 THR A N 1
ATOM 876 C CA . THR A 1 116 ? -5.238 3.575 38.266 1.00 91.25 116 THR A CA 1
ATOM 877 C C . THR A 1 116 ? -5.531 5.075 38.392 1.00 91.25 116 THR A C 1
ATOM 879 O O . THR A 1 116 ? -6.359 5.464 39.212 1.00 91.25 116 THR A O 1
ATOM 882 N N . GLU A 1 117 ? -4.918 5.908 37.548 1.00 92.81 117 GLU A N 1
ATOM 883 C CA . GLU A 1 117 ? -5.182 7.351 37.489 1.00 92.81 117 GLU A CA 1
ATOM 884 C C . GLU A 1 117 ? -6.630 7.657 37.072 1.00 92.81 117 GLU A C 1
ATOM 886 O O . GLU A 1 117 ? -7.308 8.456 37.723 1.00 92.81 117 GLU A O 1
ATOM 891 N N . PHE A 1 118 ? -7.153 6.947 36.066 1.00 94.12 118 PHE A N 1
ATOM 892 C CA . PHE A 1 118 ? -8.559 7.049 35.682 1.00 94.12 118 PHE A CA 1
ATOM 893 C C . PHE A 1 118 ? -9.486 6.603 36.820 1.00 94.12 118 PHE A C 1
ATOM 895 O O . PHE A 1 118 ? -10.499 7.250 37.079 1.00 94.12 118 PHE A O 1
ATOM 902 N N . LEU A 1 119 ? -9.153 5.513 37.522 1.00 94.44 119 LEU A N 1
ATOM 903 C CA . LEU A 1 119 ? -9.967 5.000 38.632 1.00 94.44 119 LEU A CA 1
ATOM 904 C C . LEU A 1 119 ? -10.057 5.988 39.802 1.00 94.44 119 LEU A C 1
ATOM 906 O O . LEU A 1 119 ? -11.153 6.181 40.330 1.00 94.44 119 LEU A O 1
ATOM 910 N N . VAL A 1 120 ? -8.938 6.623 40.165 1.00 94.69 120 VAL A N 1
ATOM 911 C CA . VAL A 1 120 ? -8.859 7.698 41.173 1.00 94.69 120 VAL A CA 1
ATOM 912 C C . VAL A 1 120 ? -9.821 8.831 40.815 1.00 94.69 120 VAL A C 1
ATOM 914 O O . VAL A 1 120 ? -10.677 9.197 41.620 1.00 94.69 120 VAL A O 1
ATOM 917 N N . ALA A 1 121 ? -9.758 9.320 39.573 1.00 93.44 121 ALA A N 1
ATOM 918 C CA . ALA A 1 121 ? -10.626 10.398 39.104 1.00 93.44 121 ALA A CA 1
ATOM 919 C C . ALA A 1 121 ? -12.105 9.978 38.995 1.00 93.44 121 ALA A C 1
ATOM 921 O O . ALA A 1 121 ? -13.004 10.743 39.339 1.00 93.44 121 ALA A O 1
ATOM 922 N N . TYR A 1 122 ? -12.382 8.760 38.521 1.00 95.69 122 TYR A N 1
ATOM 923 C CA . TYR A 1 122 ? -13.745 8.271 38.301 1.00 95.69 122 TYR A CA 1
ATOM 924 C C . TYR A 1 122 ? -14.496 7.996 39.607 1.00 95.69 122 TYR A C 1
ATOM 926 O O . TYR A 1 122 ? -15.691 8.301 39.729 1.00 95.69 122 TYR A O 1
ATOM 934 N N . LEU A 1 123 ? -13.818 7.379 40.574 1.00 95.44 123 LEU A N 1
ATOM 935 C CA . LEU A 1 123 ? -14.406 7.058 41.869 1.00 95.44 123 LEU A CA 1
ATOM 936 C C . LEU A 1 123 ? -14.359 8.234 42.849 1.00 95.44 123 LEU A C 1
ATOM 938 O O . LEU A 1 123 ? -15.170 8.216 43.773 1.00 95.44 123 LEU A O 1
ATOM 942 N N . ASP A 1 124 ? -13.526 9.248 42.582 1.00 94.00 124 ASP A N 1
ATOM 943 C CA . ASP A 1 124 ? -13.270 10.411 43.448 1.00 94.00 124 ASP A CA 1
ATOM 944 C C . ASP A 1 124 ? -12.675 9.991 44.803 1.00 94.00 124 ASP A C 1
ATOM 946 O O . ASP A 1 124 ? -13.213 10.281 45.870 1.00 94.00 124 ASP A O 1
ATOM 950 N N . VAL A 1 125 ? -11.588 9.217 44.737 1.00 94.56 125 VAL A N 1
ATOM 951 C CA . VAL A 1 125 ? -10.890 8.603 45.883 1.00 94.56 125 VAL A CA 1
ATOM 952 C C . VAL A 1 125 ? -9.380 8.686 45.685 1.00 94.56 125 VAL A C 1
ATOM 954 O O . VAL A 1 125 ? -8.920 8.831 44.554 1.00 94.56 125 VAL A O 1
ATOM 957 N N . ASP A 1 126 ? -8.591 8.569 46.750 1.00 94.69 126 ASP A N 1
ATOM 958 C CA . ASP A 1 126 ? -7.129 8.581 46.633 1.00 94.69 126 ASP A CA 1
ATOM 959 C C . ASP A 1 126 ? -6.525 7.216 46.225 1.00 94.69 126 ASP A C 1
ATOM 961 O O . ASP A 1 126 ? -7.205 6.192 46.110 1.00 94.69 126 ASP A O 1
ATOM 965 N N . LEU A 1 127 ? -5.212 7.197 45.967 1.00 93.56 127 LEU A N 1
ATOM 966 C CA . LEU A 1 127 ? -4.498 5.986 45.546 1.00 93.56 127 LEU A CA 1
ATOM 967 C C . LEU A 1 127 ? -4.556 4.864 46.600 1.00 93.56 127 LEU A C 1
ATOM 969 O O . LEU A 1 127 ? -4.705 3.696 46.242 1.00 93.56 127 LEU A O 1
ATOM 973 N N . LEU A 1 128 ? -4.454 5.207 47.888 1.00 94.06 128 LEU A N 1
ATOM 974 C CA . LEU A 1 128 ? -4.462 4.238 48.985 1.00 94.06 128 LEU A CA 1
ATOM 975 C C . LEU A 1 128 ? -5.855 3.616 49.155 1.00 94.06 128 LEU A C 1
ATOM 977 O O . LEU A 1 128 ? -5.988 2.428 49.465 1.00 94.06 128 LEU A O 1
ATOM 981 N N . GLU A 1 129 ? -6.903 4.402 48.917 1.00 93.19 129 GLU A N 1
ATOM 982 C CA . GLU A 1 129 ? -8.283 3.930 48.880 1.00 93.19 129 GLU A CA 1
ATOM 983 C C . GLU A 1 129 ? -8.517 2.959 47.715 1.00 93.19 129 GLU A C 1
ATOM 985 O O . GLU A 1 129 ? -9.172 1.934 47.917 1.00 93.19 129 GLU A O 1
ATOM 990 N N . ILE A 1 130 ? -7.931 3.195 46.532 1.00 93.56 130 ILE A N 1
ATOM 991 C CA . ILE A 1 130 ? -7.974 2.230 45.415 1.00 93.56 130 ILE A CA 1
ATOM 992 C C . ILE A 1 130 ? -7.256 0.922 45.765 1.00 93.56 130 ILE A C 1
ATOM 994 O O . ILE A 1 130 ? -7.785 -0.155 45.482 1.00 93.56 130 ILE A O 1
ATOM 998 N N . GLU A 1 131 ? -6.073 0.983 46.379 1.00 91.81 131 GLU A N 1
ATOM 999 C CA . GLU A 1 131 ? -5.343 -0.216 46.814 1.00 91.81 131 GLU A CA 1
ATOM 1000 C C . GLU A 1 131 ? -6.149 -1.017 47.844 1.00 91.81 131 GLU A C 1
ATOM 1002 O O . GLU A 1 131 ? -6.308 -2.233 47.713 1.00 91.81 131 GLU A O 1
ATOM 1007 N N . THR A 1 132 ? -6.742 -0.323 48.818 1.00 92.62 132 THR A N 1
ATOM 1008 C CA . THR A 1 132 ? -7.612 -0.933 49.832 1.00 92.62 132 THR A CA 1
ATOM 1009 C C . THR A 1 132 ? -8.847 -1.570 49.193 1.00 92.62 132 THR A C 1
ATOM 1011 O O . THR A 1 132 ? -9.203 -2.702 49.524 1.00 92.62 132 THR A O 1
ATOM 1014 N N . LEU A 1 133 ? -9.480 -0.874 48.242 1.00 93.56 133 LEU A N 1
ATOM 1015 C CA . LEU A 1 133 ? -10.629 -1.372 47.491 1.00 93.56 133 LEU A CA 1
ATOM 1016 C C . LEU A 1 133 ? -10.276 -2.638 46.699 1.00 93.56 133 LEU A C 1
ATOM 1018 O O . LEU A 1 133 ? -11.024 -3.616 46.750 1.00 93.56 133 LEU A O 1
ATOM 1022 N N . ARG A 1 134 ? -9.143 -2.637 45.983 1.00 92.56 134 ARG A N 1
ATOM 1023 C CA . ARG A 1 134 ? -8.655 -3.802 45.229 1.00 92.56 134 ARG A CA 1
ATOM 1024 C C . ARG A 1 134 ? -8.453 -4.993 46.154 1.00 92.56 134 ARG A C 1
ATOM 1026 O O . ARG A 1 134 ? -9.020 -6.046 45.877 1.00 92.56 134 ARG A O 1
ATOM 1033 N N . GLN A 1 135 ? -7.736 -4.816 47.266 1.00 90.88 135 GLN A N 1
ATOM 1034 C CA . GLN A 1 135 ? -7.496 -5.897 48.223 1.00 90.88 135 GLN A CA 1
ATOM 1035 C C . GLN A 1 135 ? -8.811 -6.482 48.747 1.00 90.88 135 GLN A C 1
ATOM 1037 O O . GLN A 1 135 ? -9.020 -7.688 48.688 1.00 90.88 135 GLN A O 1
ATOM 1042 N N . GLN A 1 136 ? -9.752 -5.630 49.156 1.00 91.56 136 GLN A N 1
ATOM 1043 C CA . GLN A 1 136 ? -11.050 -6.082 49.661 1.00 91.56 136 GLN A CA 1
ATOM 1044 C C . GLN A 1 136 ? -11.869 -6.840 48.609 1.00 91.56 136 GLN A C 1
ATOM 1046 O O . GLN A 1 136 ? -12.581 -7.781 48.954 1.00 91.56 136 GLN A O 1
ATOM 1051 N N . LEU A 1 137 ? -11.785 -6.454 47.331 1.00 91.19 137 LEU A N 1
ATOM 1052 C CA . LEU A 1 137 ? -12.456 -7.156 46.233 1.00 91.19 137 LEU A CA 1
ATOM 1053 C C . LEU A 1 137 ? -11.760 -8.468 45.849 1.00 91.19 137 LEU A C 1
ATOM 1055 O O . LEU A 1 137 ? -12.451 -9.395 45.420 1.00 91.19 137 LEU A O 1
ATOM 1059 N N . ILE A 1 138 ? -10.439 -8.564 46.014 1.00 89.25 138 ILE A N 1
ATOM 1060 C CA . ILE A 1 138 ? -9.660 -9.800 45.846 1.00 89.25 138 ILE A CA 1
ATOM 1061 C C . ILE A 1 138 ? -9.987 -10.790 46.967 1.00 89.25 138 ILE A C 1
ATOM 1063 O O . ILE A 1 138 ? -10.245 -11.958 46.678 1.00 89.25 138 ILE A O 1
ATOM 1067 N N . ASP A 1 139 ? -10.066 -10.320 48.216 1.00 84.56 139 ASP A N 1
ATOM 1068 C CA . ASP A 1 139 ? -10.334 -11.145 49.403 1.00 84.56 139 ASP A CA 1
ATOM 1069 C C . ASP A 1 139 ? -11.694 -11.858 49.326 1.00 84.56 139 ASP A C 1
ATOM 1071 O O . ASP A 1 139 ? -11.858 -12.968 49.823 1.00 84.56 139 ASP A O 1
ATOM 1075 N N . VAL A 1 140 ? -12.685 -11.242 48.670 1.00 80.69 140 VAL A N 1
ATOM 1076 C CA . VAL A 1 140 ? -13.996 -11.869 48.400 1.00 80.69 140 VAL A CA 1
ATOM 1077 C C . VAL A 1 140 ? -14.104 -12.459 46.987 1.00 80.69 140 VAL A C 1
ATOM 1079 O O . VAL A 1 140 ? -15.190 -12.835 46.530 1.00 80.69 140 VAL A O 1
ATOM 1082 N N . HIS A 1 141 ? -12.983 -12.506 46.269 1.00 79.56 141 HIS A N 1
ATOM 1083 C CA . HIS A 1 141 ? -12.820 -13.014 44.910 1.00 79.56 141 HIS A CA 1
ATOM 1084 C C . HIS A 1 141 ? -13.670 -12.319 43.843 1.00 79.56 141 HIS A C 1
ATOM 1086 O O . HIS A 1 141 ? -13.855 -12.855 42.754 1.00 79.56 141 HIS A O 1
ATOM 1092 N N . VAL A 1 142 ? -14.239 -11.143 44.110 1.00 84.12 142 VAL A N 1
ATOM 1093 C CA . VAL A 1 142 ? -14.903 -10.352 43.063 1.00 84.12 142 VAL A CA 1
ATOM 1094 C C . VAL A 1 142 ? -13.881 -9.962 41.994 1.00 84.12 142 VAL A C 1
ATOM 1096 O O . VAL A 1 142 ? -14.168 -10.112 40.802 1.00 84.12 142 VAL A O 1
ATOM 1099 N N . PHE A 1 143 ? -12.686 -9.553 42.426 1.00 89.31 143 PHE A N 1
ATOM 1100 C CA . PHE A 1 143 ? -11.501 -9.447 41.579 1.00 89.31 143 PHE A CA 1
ATOM 1101 C C . PHE A 1 143 ? -10.680 -10.734 41.629 1.00 89.31 143 PHE A C 1
ATOM 1103 O O . PHE A 1 143 ? -10.712 -11.482 42.606 1.00 89.31 143 PHE A O 1
ATOM 1110 N N . VAL A 1 144 ? -9.951 -10.983 40.549 1.00 85.00 144 VAL A N 1
ATOM 1111 C CA . VAL A 1 144 ? -8.992 -12.075 40.418 1.00 85.00 144 VAL A CA 1
ATOM 1112 C C . VAL A 1 144 ? -7.653 -11.465 40.034 1.00 85.00 144 VAL A C 1
ATOM 1114 O O . VAL A 1 144 ? -7.593 -10.636 39.125 1.00 85.00 144 VAL A O 1
ATOM 1117 N N . GLU A 1 145 ? -6.594 -11.872 40.728 1.00 83.56 145 GLU A N 1
ATOM 1118 C CA . GLU A 1 145 ? -5.226 -11.512 40.366 1.00 83.56 145 GLU A CA 1
ATOM 1119 C C . GLU A 1 145 ? -4.784 -12.297 39.131 1.00 83.56 145 GLU A C 1
ATOM 1121 O O . GLU A 1 145 ? -4.879 -13.527 39.063 1.00 83.56 145 GLU A O 1
ATOM 1126 N N . SER A 1 146 ? -4.307 -11.565 38.135 1.00 74.88 146 SER A N 1
ATOM 1127 C CA . SER A 1 146 ? -3.607 -12.116 36.986 1.00 74.88 146 SER A CA 1
ATOM 1128 C C . SER A 1 146 ? -2.170 -12.485 37.360 1.00 74.88 146 SER A C 1
ATOM 1130 O O . SER A 1 146 ? -1.609 -12.000 38.342 1.00 74.88 146 SER A O 1
ATOM 1132 N N . ALA A 1 147 ? -1.540 -13.327 36.539 1.00 64.88 147 ALA A N 1
ATOM 1133 C CA . ALA A 1 147 ? -0.138 -13.704 36.723 1.00 64.88 147 ALA A CA 1
ATOM 1134 C C . ALA A 1 147 ? 0.830 -12.508 36.627 1.00 64.88 147 ALA A C 1
ATOM 1136 O O . ALA A 1 147 ? 1.932 -12.577 37.168 1.00 64.88 147 ALA A O 1
ATOM 1137 N N . ASP A 1 148 ? 0.405 -11.428 35.968 1.00 66.12 148 ASP A N 1
ATOM 1138 C CA . ASP A 1 148 ? 1.195 -10.214 35.765 1.00 66.12 148 ASP A CA 1
ATOM 1139 C C . ASP A 1 148 ? 1.031 -9.209 36.927 1.00 66.12 148 ASP A C 1
ATOM 1141 O O . ASP A 1 148 ? 1.650 -8.149 36.921 1.00 66.12 148 ASP A O 1
ATOM 1145 N N . GLY A 1 149 ? 0.240 -9.558 37.952 1.00 70.38 149 GLY A N 1
ATOM 1146 C CA . GLY A 1 149 ? 0.026 -8.754 39.161 1.00 70.38 149 GLY A CA 1
ATOM 1147 C C . GLY A 1 149 ? -1.174 -7.806 39.097 1.00 70.38 149 GLY A C 1
ATOM 1148 O O . GLY A 1 149 ? -1.540 -7.226 40.117 1.00 70.38 149 GLY A O 1
ATOM 1149 N N . ASP A 1 150 ? -1.830 -7.678 37.941 1.00 80.81 150 ASP A N 1
ATOM 1150 C CA . ASP A 1 150 ? -3.051 -6.879 37.811 1.00 80.81 150 ASP A CA 1
ATOM 1151 C C . ASP A 1 150 ? -4.261 -7.625 38.375 1.00 80.81 150 ASP A C 1
ATOM 1153 O O . ASP A 1 150 ? -4.460 -8.803 38.074 1.00 80.81 150 ASP A O 1
ATOM 1157 N N . ALA A 1 151 ? -5.103 -6.930 39.141 1.00 87.75 151 ALA A N 1
ATOM 1158 C CA . ALA A 1 151 ? -6.331 -7.478 39.708 1.00 87.75 151 ALA A CA 1
ATOM 1159 C C . ALA A 1 151 ? -7.567 -6.816 39.095 1.00 87.75 151 ALA A C 1
ATOM 1161 O O . ALA A 1 151 ? -7.762 -5.605 39.225 1.00 87.75 151 ALA A O 1
ATOM 1162 N N . TRP A 1 152 ? -8.428 -7.619 38.466 1.00 92.38 152 TRP A N 1
ATOM 1163 C CA . TRP A 1 152 ? -9.667 -7.130 37.856 1.00 92.38 152 TRP A CA 1
ATOM 1164 C C . TRP A 1 152 ? -10.811 -8.139 37.952 1.00 92.38 152 TRP A C 1
ATOM 1166 O O . TRP A 1 152 ? -10.631 -9.272 38.402 1.00 92.38 152 TRP A O 1
ATOM 1176 N N . PHE A 1 153 ? -12.016 -7.738 37.542 1.00 88.88 153 PHE A N 1
ATOM 1177 C CA . PHE A 1 153 ? -13.147 -8.652 37.484 1.00 88.88 153 PHE A CA 1
ATOM 1178 C C . PHE A 1 153 ? -12.857 -9.855 36.584 1.00 88.88 153 PHE A C 1
ATOM 1180 O O . PHE A 1 153 ? -12.391 -9.723 35.456 1.00 88.88 153 PHE A O 1
ATOM 1187 N N . HIS A 1 154 ? -13.294 -11.027 37.031 1.00 83.62 154 HIS A N 1
ATOM 1188 C CA . HIS A 1 154 ? -13.556 -12.130 36.116 1.00 83.62 154 HIS A CA 1
ATOM 1189 C C . HIS A 1 154 ? -14.864 -11.879 35.344 1.00 83.62 154 HIS A C 1
ATOM 1191 O O . HIS A 1 154 ? -15.867 -11.511 35.963 1.00 83.62 154 HIS A O 1
ATOM 1197 N N . ASP A 1 155 ? -14.913 -12.177 34.040 1.00 80.06 155 ASP A N 1
ATOM 1198 C CA . ASP A 1 155 ? -16.062 -11.892 33.156 1.00 80.06 155 ASP A CA 1
ATOM 1199 C C . ASP A 1 155 ? -17.416 -12.314 33.739 1.00 80.06 155 ASP A C 1
ATOM 1201 O O . ASP A 1 155 ? -18.349 -11.516 33.819 1.00 80.06 155 ASP A O 1
ATOM 1205 N N . ARG A 1 156 ? -17.519 -13.557 34.235 1.00 79.62 156 ARG A N 1
ATOM 1206 C CA . ARG A 1 156 ? -18.759 -14.067 34.857 1.00 79.62 156 ARG A CA 1
ATOM 1207 C C . ARG A 1 156 ? -19.168 -13.301 36.118 1.00 79.62 156 ARG A C 1
ATOM 1209 O O . ARG A 1 156 ? -20.358 -13.160 36.387 1.00 79.62 156 ARG A O 1
ATOM 1216 N N . ARG A 1 157 ? -18.199 -12.836 36.913 1.00 85.31 157 ARG A N 1
ATOM 1217 C CA . ARG A 1 157 ? -18.466 -12.094 38.155 1.00 85.31 157 ARG A CA 1
ATOM 1218 C C . ARG A 1 157 ? -18.888 -10.665 37.832 1.00 85.31 157 ARG A C 1
ATOM 1220 O O . ARG A 1 157 ? -19.876 -10.199 38.391 1.00 85.31 157 ARG A O 1
ATOM 1227 N N . ARG A 1 158 ? -18.220 -10.026 36.864 1.00 90.44 158 ARG A N 1
ATOM 1228 C CA . ARG A 1 158 ? -18.631 -8.732 36.299 1.00 90.44 158 ARG A CA 1
ATOM 1229 C C . ARG A 1 158 ? -20.067 -8.785 35.786 1.00 90.44 158 ARG A C 1
ATOM 1231 O O . ARG A 1 158 ? -20.891 -7.983 36.214 1.00 90.44 158 ARG A O 1
ATOM 1238 N N . ALA A 1 159 ? -20.371 -9.766 34.931 1.00 87.38 159 ALA A N 1
ATOM 1239 C CA . ALA A 1 159 ? -21.697 -9.953 34.349 1.00 87.38 159 ALA A CA 1
ATOM 1240 C C . ALA A 1 159 ? -22.768 -10.159 35.427 1.00 87.38 159 ALA A C 1
ATOM 1242 O O . ALA A 1 159 ? -23.840 -9.577 35.341 1.00 87.38 159 ALA A O 1
ATOM 1243 N N . HIS A 1 160 ? -22.477 -10.904 36.499 1.00 87.50 160 HIS A N 1
ATOM 1244 C CA . HIS A 1 160 ? -23.416 -11.046 37.617 1.00 87.50 160 HIS A CA 1
ATOM 1245 C C . HIS A 1 160 ? -23.700 -9.716 38.331 1.00 87.50 160 HIS A C 1
ATOM 1247 O O . HIS A 1 160 ? -24.864 -9.396 38.581 1.00 87.50 160 HIS A O 1
ATOM 1253 N N . VAL A 1 161 ? -22.665 -8.921 38.632 1.00 90.56 161 VAL A N 1
ATOM 1254 C CA . VAL A 1 161 ? -22.848 -7.586 39.232 1.00 90.56 161 VAL A CA 1
ATOM 1255 C C . VAL A 1 161 ? -23.669 -6.691 38.295 1.00 90.56 161 VAL A C 1
ATOM 1257 O O . VAL A 1 161 ? -24.647 -6.077 38.724 1.00 90.56 161 VAL A O 1
ATOM 1260 N N . TRP A 1 162 ? -23.324 -6.674 37.008 1.00 92.88 162 TRP A N 1
ATOM 1261 C CA . TRP A 1 162 ? -23.972 -5.834 36.006 1.00 92.88 162 TRP A CA 1
ATOM 1262 C C . TRP A 1 162 ? -25.427 -6.233 35.724 1.00 92.88 162 TRP A C 1
ATOM 1264 O O . TRP A 1 162 ? -26.323 -5.393 35.718 1.00 92.88 162 TRP A O 1
ATOM 1274 N N . GLU A 1 163 ? -25.690 -7.517 35.498 1.00 89.56 163 GLU A N 1
ATOM 1275 C CA . GLU A 1 163 ? -26.976 -7.995 34.986 1.00 89.56 163 GLU A CA 1
ATOM 1276 C C . GLU A 1 163 ? -27.959 -8.393 36.087 1.00 89.56 163 GLU A C 1
ATOM 1278 O O . GLU A 1 163 ? -29.171 -8.291 35.876 1.00 89.56 163 GLU A O 1
ATOM 1283 N N . ARG A 1 164 ? -27.466 -8.862 37.245 1.00 88.00 164 ARG A N 1
ATOM 1284 C CA . ARG A 1 164 ? -28.314 -9.391 38.328 1.00 88.00 164 ARG A CA 1
ATOM 1285 C C . ARG A 1 164 ? -28.379 -8.500 39.561 1.00 88.00 164 ARG A C 1
ATOM 1287 O O . ARG A 1 164 ? -29.429 -8.454 40.197 1.00 88.00 164 ARG A O 1
ATOM 1294 N N . ILE A 1 165 ? -27.288 -7.821 39.921 1.00 90.50 165 ILE A N 1
ATOM 1295 C CA . ILE A 1 165 ? -27.273 -6.930 41.095 1.00 90.50 165 ILE A CA 1
ATOM 1296 C C . ILE A 1 165 ? -27.796 -5.540 40.725 1.00 90.50 165 ILE A C 1
ATOM 1298 O O . ILE A 1 165 ? -28.588 -4.962 41.474 1.00 90.50 165 ILE A O 1
ATOM 1302 N N . LEU A 1 166 ? -27.377 -4.992 39.583 1.00 92.12 166 LEU A N 1
ATOM 1303 C CA . LEU A 1 166 ? -27.867 -3.702 39.112 1.00 92.12 166 LEU A CA 1
ATOM 1304 C C . LEU A 1 166 ? -29.217 -3.830 38.400 1.00 92.12 166 LEU A C 1
ATOM 1306 O O . LEU A 1 166 ? -29.424 -4.648 37.504 1.00 92.12 166 LEU A O 1
ATOM 1310 N N . THR A 1 167 ? -30.141 -2.937 38.754 1.00 93.12 167 THR A N 1
ATOM 1311 C CA . THR A 1 167 ? -31.366 -2.748 37.971 1.00 93.12 167 THR A CA 1
ATOM 1312 C C . THR A 1 167 ? -31.039 -2.077 36.635 1.00 93.12 167 THR A C 1
ATOM 1314 O O . THR A 1 167 ? -29.992 -1.446 36.480 1.00 93.12 167 THR A O 1
ATOM 1317 N N . ARG A 1 168 ? -31.955 -2.147 35.662 1.00 90.94 168 ARG A N 1
ATOM 1318 C CA . ARG A 1 168 ? -31.799 -1.443 34.377 1.00 90.94 168 ARG A CA 1
ATOM 1319 C C . ARG A 1 168 ? -31.621 0.072 34.550 1.00 90.94 168 ARG A C 1
ATOM 1321 O O . ARG A 1 168 ? -30.863 0.689 33.810 1.00 90.94 168 ARG A O 1
ATOM 1328 N N . GLU A 1 169 ? -32.308 0.674 35.519 1.00 91.75 169 GLU A N 1
ATOM 1329 C CA . GLU A 1 169 ? -32.165 2.104 35.821 1.00 91.75 169 GLU A CA 1
ATOM 1330 C C . GLU A 1 169 ? -30.787 2.407 36.414 1.00 91.75 169 GLU A C 1
ATOM 1332 O O . GLU A 1 169 ? -30.117 3.335 35.968 1.00 91.75 169 GLU A O 1
ATOM 1337 N N . SER A 1 170 ? -30.315 1.578 37.349 1.00 93.44 170 SER A N 1
ATOM 1338 C CA . SER A 1 170 ? -28.978 1.722 37.932 1.00 93.44 170 SER A CA 1
ATOM 1339 C C . SER A 1 170 ? -27.871 1.547 36.888 1.00 93.44 170 SER A C 1
ATOM 1341 O O . SER A 1 170 ? -26.917 2.318 36.893 1.00 93.44 170 SER A O 1
ATOM 1343 N N . ARG A 1 171 ? -28.019 0.597 35.953 1.00 95.25 171 ARG A N 1
ATOM 1344 C CA . ARG A 1 171 ? -27.087 0.419 34.827 1.00 95.25 171 ARG A CA 1
ATOM 1345 C C . ARG A 1 171 ? -26.975 1.670 33.966 1.00 95.25 171 ARG A C 1
ATOM 1347 O O . ARG A 1 171 ? -25.866 2.110 33.691 1.00 95.25 171 ARG A O 1
ATOM 1354 N N . ARG A 1 172 ? -28.104 2.299 33.618 1.00 93.00 172 ARG A N 1
ATOM 1355 C CA . ARG A 1 172 ? -28.116 3.570 32.870 1.00 93.00 172 ARG A CA 1
ATOM 1356 C C . ARG A 1 172 ? -27.388 4.686 33.610 1.00 93.00 172 ARG A C 1
ATOM 1358 O O . ARG A 1 172 ? -26.632 5.427 32.988 1.00 93.00 172 ARG A O 1
ATOM 1365 N N . VAL A 1 173 ? -27.598 4.808 34.922 1.00 93.56 173 VAL A N 1
ATOM 1366 C CA . VAL A 1 173 ? -26.918 5.818 35.753 1.00 93.56 173 VAL A CA 1
ATOM 1367 C C . VAL A 1 173 ? -25.408 5.578 35.772 1.00 93.56 173 VAL A C 1
ATOM 1369 O O . VAL A 1 173 ? -24.642 6.505 35.511 1.00 93.56 173 VAL A O 1
ATOM 1372 N N . VAL A 1 174 ? -24.978 4.336 36.015 1.00 95.31 174 VAL A N 1
ATOM 1373 C CA . VAL A 1 174 ? -23.554 3.968 36.029 1.00 95.31 174 VAL A CA 1
ATOM 1374 C C . VAL A 1 174 ? -22.915 4.184 34.655 1.00 95.31 174 VAL A C 1
ATOM 1376 O O . VAL A 1 174 ? -21.871 4.825 34.575 1.00 95.31 174 VAL A O 1
ATOM 1379 N N . ALA A 1 175 ? -23.563 3.734 33.576 1.00 94.69 175 ALA A N 1
ATOM 1380 C CA . ALA A 1 175 ? -23.084 3.916 32.207 1.00 94.69 175 ALA A CA 1
ATOM 1381 C C . ALA A 1 175 ? -22.972 5.398 31.827 1.00 94.69 175 ALA A C 1
ATOM 1383 O O . ALA A 1 175 ? -21.963 5.805 31.264 1.00 94.69 175 ALA A O 1
ATOM 1384 N N . THR A 1 176 ? -23.950 6.230 32.196 1.00 94.38 176 THR A N 1
ATOM 1385 C CA . THR A 1 176 ? -23.893 7.683 31.948 1.00 94.38 176 THR A CA 1
ATOM 1386 C C . THR A 1 176 ? -22.739 8.335 32.712 1.00 94.38 176 THR A C 1
ATOM 1388 O O . THR A 1 176 ? -22.000 9.142 32.155 1.00 94.38 176 THR A O 1
ATOM 1391 N N . SER A 1 177 ? -22.545 7.966 33.983 1.00 94.62 177 SER A N 1
ATOM 1392 C CA . SER A 1 177 ? -21.427 8.467 34.789 1.00 94.62 177 SER A CA 1
ATOM 1393 C C . SER A 1 177 ? -20.073 8.048 34.207 1.00 94.62 177 SER A C 1
ATOM 1395 O O . SER A 1 177 ? -19.178 8.884 34.099 1.00 94.62 177 SER A O 1
ATOM 1397 N N . ALA A 1 178 ? -19.930 6.785 33.797 1.00 95.38 178 ALA A N 1
ATOM 1398 C CA . ALA A 1 178 ? -18.713 6.273 33.172 1.00 95.38 178 ALA A CA 1
ATOM 1399 C C . ALA A 1 178 ? -18.441 6.930 31.814 1.00 95.38 178 ALA A C 1
ATOM 1401 O O . ALA A 1 178 ? -17.309 7.310 31.537 1.00 95.38 178 ALA A O 1
ATOM 1402 N N . LEU A 1 179 ? -19.478 7.127 30.996 1.00 94.81 179 LEU A N 1
ATOM 1403 C CA . LEU A 1 179 ? -19.381 7.821 29.716 1.00 94.81 179 LEU A CA 1
ATOM 1404 C C . LEU A 1 179 ? -18.833 9.242 29.887 1.00 94.81 179 LEU A C 1
ATOM 1406 O O . LEU A 1 179 ? -17.889 9.611 29.193 1.00 94.81 179 LEU A O 1
ATOM 1410 N N . ASN A 1 180 ? -19.380 10.008 30.836 1.00 93.38 180 ASN A N 1
ATOM 1411 C CA . ASN A 1 180 ? -18.913 11.365 31.122 1.00 93.38 180 ASN A CA 1
ATOM 1412 C C . ASN A 1 180 ? -17.448 11.371 31.582 1.00 93.38 180 ASN A C 1
ATOM 1414 O O . ASN A 1 180 ? -16.665 12.194 31.121 1.00 93.38 180 ASN A O 1
ATOM 1418 N N . ALA A 1 181 ? -17.058 10.432 32.449 1.00 94.62 181 ALA A N 1
ATOM 1419 C CA . ALA A 1 181 ? -15.677 10.324 32.912 1.00 94.62 181 ALA A CA 1
ATOM 1420 C C . ALA A 1 181 ? -14.707 9.965 31.778 1.00 94.62 181 ALA A C 1
ATOM 1422 O O . ALA A 1 181 ? -13.649 10.575 31.667 1.00 94.62 181 ALA A O 1
ATOM 1423 N N . VAL A 1 182 ? -15.084 9.038 30.891 1.00 93.81 182 VAL A N 1
ATOM 1424 C CA . VAL A 1 182 ? -14.293 8.691 29.698 1.00 93.81 182 VAL A CA 1
ATOM 1425 C C . VAL A 1 182 ? -14.162 9.882 28.747 1.00 93.81 182 VAL A C 1
ATOM 1427 O O . VAL A 1 182 ? -13.091 10.103 28.186 1.00 93.81 182 VAL A O 1
ATOM 1430 N N . GLN A 1 183 ? -15.226 10.666 28.558 1.00 92.00 183 GLN A N 1
ATOM 1431 C CA . GLN A 1 183 ? -15.177 11.874 27.731 1.00 92.00 183 GLN A CA 1
ATOM 1432 C C . GLN A 1 183 ? -14.224 12.923 28.305 1.00 92.00 183 GLN A C 1
ATOM 1434 O O . GLN A 1 183 ? -13.427 13.475 27.550 1.00 92.00 183 GLN A O 1
ATOM 1439 N N . THR A 1 184 ? -14.273 13.167 29.618 1.00 91.94 184 THR A N 1
ATOM 1440 C CA . THR A 1 184 ? -13.329 14.062 30.302 1.00 91.94 184 THR A CA 1
ATOM 1441 C C . THR A 1 184 ? -11.899 13.541 30.177 1.00 91.94 184 THR A C 1
ATOM 1443 O O . THR A 1 184 ? -11.021 14.277 29.737 1.00 91.94 184 THR A O 1
ATOM 1446 N N . TRP A 1 185 ? -11.683 12.249 30.446 1.00 92.38 185 TRP A N 1
ATOM 1447 C CA . TRP A 1 185 ? -10.371 11.609 30.341 1.00 92.38 185 TRP A CA 1
ATOM 1448 C C . TRP A 1 185 ? -9.745 11.788 28.957 1.00 92.38 185 TRP A C 1
ATOM 1450 O O . TRP A 1 185 ? -8.609 12.235 28.846 1.00 92.38 185 TRP A O 1
ATOM 1460 N N . LEU A 1 186 ? -10.504 11.511 27.893 1.00 90.62 186 LEU A N 1
ATOM 1461 C CA . LEU A 1 186 ? -10.042 11.637 26.505 1.00 90.62 186 LEU A CA 1
ATOM 1462 C C . LEU A 1 186 ? -9.963 13.085 25.998 1.00 90.62 186 LEU A C 1
ATOM 1464 O O . LEU A 1 186 ? -9.407 13.324 24.926 1.00 90.62 186 LEU A O 1
ATOM 1468 N N . ALA A 1 187 ? -10.548 14.046 26.714 1.00 87.81 187 ALA A N 1
ATOM 1469 C CA . ALA A 1 187 ? -10.331 15.464 26.444 1.00 87.81 187 ALA A CA 1
ATOM 1470 C C . ALA A 1 187 ? -8.991 15.943 27.029 1.00 87.81 187 ALA A C 1
ATOM 1472 O O . ALA A 1 187 ? -8.353 16.823 26.451 1.00 87.81 187 ALA A O 1
ATOM 1473 N N . GLU A 1 188 ? -8.563 15.352 28.146 1.00 87.69 188 GLU A N 1
ATOM 1474 C CA . GLU A 1 188 ? -7.303 15.658 28.833 1.00 87.69 188 GLU A CA 1
ATOM 1475 C C . GLU A 1 188 ? -6.120 14.845 28.276 1.00 87.69 188 GLU A C 1
ATOM 1477 O O . GLU A 1 188 ? -4.996 15.347 28.218 1.00 87.69 188 GLU A O 1
ATOM 1482 N N . HIS A 1 189 ? -6.382 13.631 27.781 1.00 84.00 189 HIS A N 1
ATOM 1483 C CA . HIS A 1 189 ? -5.384 12.705 27.249 1.00 84.00 189 HIS A CA 1
ATOM 1484 C C . HIS A 1 189 ? -5.537 12.516 25.738 1.00 84.00 189 HIS A C 1
ATOM 1486 O O . HIS A 1 189 ? -6.612 12.233 25.214 1.00 84.00 189 HIS A O 1
ATOM 1492 N N . SER A 1 190 ? -4.427 12.636 25.009 1.00 69.69 190 SER A N 1
ATOM 1493 C CA . SER A 1 190 ? -4.404 12.488 23.548 1.00 69.69 190 SER A CA 1
ATOM 1494 C C . SER A 1 190 ? -4.287 11.036 23.069 1.00 69.69 190 SER A C 1
ATOM 1496 O O . SER A 1 190 ? -4.490 10.771 21.884 1.00 69.69 190 SER A O 1
ATOM 1498 N N . ALA A 1 191 ? -3.972 10.096 23.964 1.00 77.94 191 ALA A N 1
ATOM 1499 C CA . ALA A 1 191 ? -3.839 8.676 23.656 1.00 77.94 191 ALA A CA 1
ATOM 1500 C C . ALA A 1 191 ? -5.114 7.904 24.027 1.00 77.94 191 ALA A C 1
ATOM 1502 O O . ALA A 1 191 ? -5.743 8.173 25.045 1.00 77.94 191 ALA A O 1
ATOM 1503 N N . VAL A 1 192 ? -5.479 6.918 23.203 1.00 82.44 192 VAL A N 1
ATOM 1504 C CA . VAL A 1 192 ? -6.565 5.982 23.522 1.00 82.44 192 VAL A CA 1
ATOM 1505 C C . VAL A 1 192 ? -5.958 4.731 24.142 1.00 82.44 192 VAL A C 1
ATOM 1507 O O . VAL A 1 192 ? -5.283 3.963 23.457 1.00 82.44 192 VAL A O 1
ATOM 1510 N N . GLU A 1 193 ? -6.199 4.537 25.433 1.00 84.56 193 GLU A N 1
ATOM 1511 C CA . GLU A 1 193 ? -5.747 3.367 26.185 1.00 84.56 193 GLU A CA 1
ATOM 1512 C C . GLU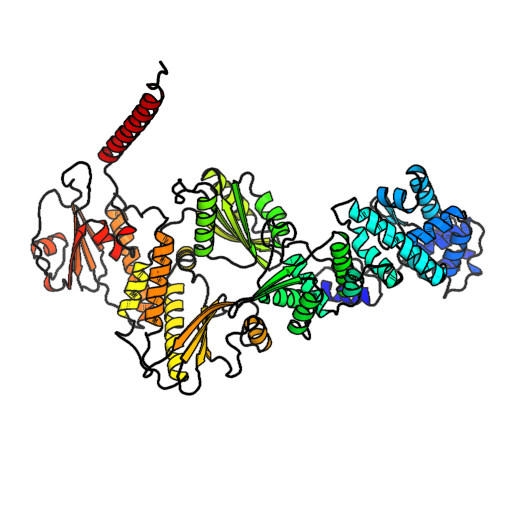 A 1 193 ? -6.476 2.082 25.769 1.00 84.56 193 GLU A C 1
ATOM 1514 O O . GLU A 1 193 ? -7.622 2.094 25.312 1.00 84.56 193 GLU A O 1
ATOM 1519 N N . HIS A 1 194 ? -5.811 0.938 25.943 1.00 80.31 194 HIS A N 1
ATOM 1520 C CA . HIS A 1 194 ? -6.311 -0.344 25.444 1.00 80.31 194 HIS A CA 1
ATOM 1521 C C . HIS A 1 194 ? -7.632 -0.777 26.104 1.00 80.31 194 HIS A C 1
ATOM 1523 O O . HIS A 1 194 ? -8.523 -1.296 25.420 1.00 80.31 194 HIS A O 1
ATOM 1529 N N . TRP A 1 195 ? -7.782 -0.528 27.410 1.00 85.31 195 TRP A N 1
ATOM 1530 C CA . TRP A 1 195 ? -8.962 -0.918 28.190 1.00 85.31 195 TRP A CA 1
ATOM 1531 C C . TRP A 1 195 ? -10.247 -0.208 27.736 1.00 85.31 195 TRP A C 1
ATOM 1533 O O . TRP A 1 195 ? -11.357 -0.731 27.902 1.00 85.31 195 TRP A O 1
ATOM 1543 N N . LEU A 1 196 ? -10.117 0.970 27.111 1.00 87.94 196 LEU A N 1
ATOM 1544 C CA . LEU A 1 196 ? -11.253 1.734 26.599 1.00 87.94 196 LEU A CA 1
ATOM 1545 C C . LEU A 1 196 ? -11.963 0.994 25.471 1.00 87.94 196 LEU A C 1
ATOM 1547 O O . LEU A 1 196 ? -13.184 1.067 25.371 1.00 87.94 196 LEU A O 1
ATOM 1551 N N . HIS A 1 197 ? -11.239 0.258 24.628 1.00 81.25 197 HIS A N 1
ATOM 1552 C CA . HIS A 1 197 ? -11.835 -0.368 23.448 1.00 81.25 197 HIS A CA 1
ATOM 1553 C C . HIS A 1 197 ? -12.907 -1.408 23.799 1.00 81.25 197 HIS A C 1
ATOM 1555 O O . HIS A 1 197 ? -13.897 -1.524 23.080 1.00 81.25 197 HIS A O 1
ATOM 1561 N N . GLY A 1 198 ? -12.708 -2.177 24.876 1.00 79.19 198 GLY A N 1
ATOM 1562 C CA . GLY A 1 198 ? -13.675 -3.177 25.341 1.00 79.19 198 GLY A CA 1
ATOM 1563 C C . GLY A 1 198 ? -14.803 -2.541 26.150 1.00 79.19 198 GLY A C 1
ATOM 1564 O O . GLY A 1 198 ? -15.980 -2.824 25.930 1.00 79.19 198 GLY A O 1
ATOM 1565 N N . SER A 1 199 ? -14.442 -1.624 27.046 1.00 89.88 199 SER A N 1
ATOM 1566 C CA . SER A 1 199 ? -15.376 -0.994 27.980 1.00 89.88 199 SER A CA 1
ATOM 1567 C C . SER A 1 199 ? -16.319 0.009 27.315 1.00 89.88 199 SER A C 1
ATOM 1569 O O . SER A 1 199 ? -17.503 0.047 27.637 1.00 89.88 199 SER A O 1
ATOM 1571 N N . LEU A 1 200 ? -15.837 0.798 26.352 1.00 91.19 200 LEU A N 1
ATOM 1572 C CA . LEU A 1 200 ? -16.617 1.874 25.738 1.00 91.19 200 LEU A CA 1
ATOM 1573 C C . LEU A 1 200 ? -17.819 1.348 24.946 1.00 91.19 200 LEU A C 1
ATOM 1575 O O . LEU A 1 200 ? -18.897 1.929 25.032 1.00 91.19 200 LEU A O 1
ATOM 1579 N N . ALA A 1 201 ? -17.679 0.225 24.236 1.00 85.62 201 ALA A N 1
ATOM 1580 C CA . ALA A 1 201 ? -18.811 -0.406 23.555 1.00 85.62 201 ALA A CA 1
ATOM 1581 C C . ALA A 1 201 ? -19.911 -0.811 24.553 1.00 85.62 201 ALA A C 1
ATOM 1583 O O . ALA A 1 201 ? -21.086 -0.551 24.309 1.00 85.62 201 ALA A O 1
ATOM 1584 N N . HIS A 1 202 ? -19.518 -1.382 25.696 1.00 87.94 202 HIS A N 1
ATOM 1585 C CA . HIS A 1 202 ? -20.444 -1.795 26.750 1.00 87.94 202 HIS A CA 1
ATOM 1586 C C . HIS A 1 202 ? -21.128 -0.602 27.434 1.00 87.94 202 HIS A C 1
ATOM 1588 O O . HIS A 1 202 ? -22.333 -0.634 27.670 1.00 87.94 202 HIS A O 1
ATOM 1594 N N . ILE A 1 203 ? -20.379 0.475 27.696 1.00 92.69 203 ILE A N 1
ATOM 1595 C CA . ILE A 1 203 ? -20.914 1.736 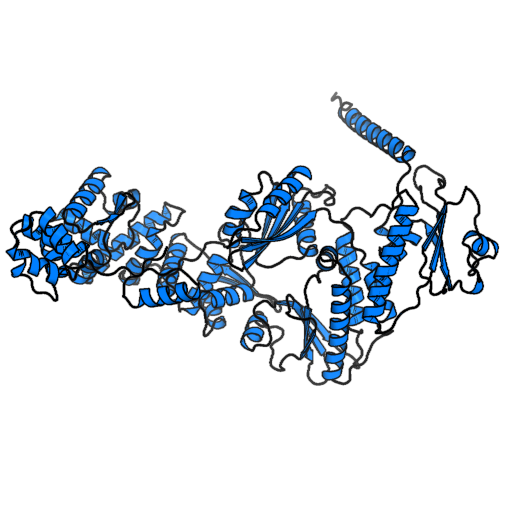28.229 1.00 92.69 203 ILE A CA 1
ATOM 1596 C C . ILE A 1 203 ? -21.977 2.310 27.282 1.00 92.69 203 ILE A C 1
ATOM 1598 O O . ILE A 1 203 ? -23.058 2.698 27.725 1.00 92.69 203 ILE A O 1
ATOM 1602 N N . LEU A 1 204 ? -21.690 2.353 25.978 1.00 89.69 204 LEU A N 1
ATOM 1603 C CA . LEU A 1 204 ? -22.570 2.960 24.976 1.00 89.69 204 LEU A CA 1
ATOM 1604 C C . LEU A 1 204 ? -23.873 2.184 24.746 1.00 89.69 204 LEU A C 1
ATOM 1606 O O . LEU A 1 204 ? -24.877 2.804 24.406 1.00 89.69 204 LEU A O 1
ATOM 1610 N N . ASP A 1 205 ? -23.876 0.863 24.944 1.00 85.88 205 ASP A N 1
ATOM 1611 C CA . ASP A 1 205 ? -25.086 0.036 24.824 1.00 85.88 205 ASP A CA 1
ATOM 1612 C C . ASP A 1 205 ? -26.130 0.340 25.909 1.00 85.88 205 ASP A C 1
ATOM 1614 O O . ASP A 1 205 ? -27.332 0.151 25.707 1.00 85.88 205 ASP A O 1
ATOM 1618 N N . GLU A 1 206 ? -25.673 0.809 27.069 1.00 89.38 206 GLU A N 1
ATOM 1619 C CA . GLU A 1 206 ? -26.513 1.025 28.249 1.00 89.38 206 GLU A CA 1
ATOM 1620 C C . GLU A 1 206 ? -26.757 2.512 28.524 1.00 89.38 206 GLU A C 1
ATOM 1622 O O . GLU A 1 206 ? -27.762 2.872 29.146 1.00 89.38 206 GLU A O 1
ATOM 1627 N N . ALA A 1 207 ? -25.877 3.390 28.038 1.00 86.44 207 ALA A N 1
ATOM 1628 C CA . ALA A 1 207 ? -26.060 4.829 28.122 1.00 86.44 207 ALA A CA 1
ATOM 1629 C C . ALA A 1 207 ? -27.333 5.279 27.365 1.00 86.44 207 ALA A C 1
ATOM 1631 O O . ALA A 1 207 ? -27.640 4.777 26.280 1.00 86.44 207 ALA A O 1
ATOM 1632 N N . PRO A 1 208 ? -28.098 6.244 27.906 1.00 83.62 208 PRO A N 1
ATOM 1633 C CA . PRO A 1 208 ? -29.222 6.845 27.196 1.00 83.62 208 PRO A CA 1
ATOM 1634 C C . PRO A 1 208 ? -28.790 7.456 25.853 1.00 83.62 208 PRO A C 1
ATOM 1636 O O . PRO A 1 208 ? -27.740 8.089 25.756 1.00 83.62 208 PRO A O 1
ATOM 1639 N N . HIS A 1 209 ? -29.614 7.325 24.808 1.00 77.94 209 HIS A N 1
ATOM 1640 C CA . HIS A 1 209 ? -29.289 7.858 23.475 1.00 77.94 209 HIS A CA 1
ATOM 1641 C C . HIS A 1 209 ? -29.080 9.383 23.443 1.00 77.94 209 HIS A C 1
ATOM 1643 O O . HIS A 1 209 ? -28.434 9.901 22.529 1.00 77.94 209 HIS A O 1
ATOM 1649 N N . ASP A 1 210 ? -29.654 10.112 24.393 1.00 81.88 210 ASP A N 1
ATOM 1650 C CA . ASP A 1 210 ? -29.520 11.555 24.594 1.00 81.88 210 ASP A CA 1
ATOM 1651 C C . ASP A 1 210 ? -28.264 11.952 25.387 1.00 81.88 210 ASP A C 1
ATOM 1653 O O . ASP A 1 210 ? -27.885 13.119 25.344 1.00 81.88 210 ASP A O 1
ATOM 1657 N N . ALA A 1 211 ? -27.573 11.000 26.025 1.00 80.94 211 A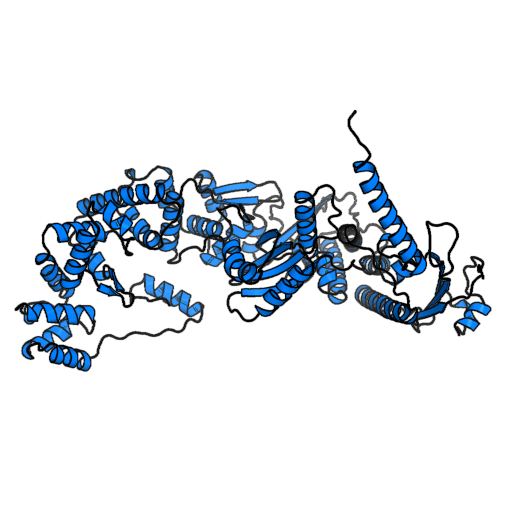LA A N 1
ATOM 1658 C CA . ALA A 1 211 ? -26.319 11.243 26.748 1.00 80.94 211 ALA A CA 1
ATOM 1659 C C . ALA A 1 211 ? -25.108 11.454 25.821 1.00 80.94 211 ALA A C 1
ATOM 1661 O O . ALA A 1 211 ? -24.057 11.911 26.261 1.00 80.94 211 ALA A O 1
ATOM 1662 N N . VAL A 1 212 ? -25.242 11.126 24.534 1.00 84.31 212 VAL A N 1
ATOM 1663 C CA . VAL A 1 212 ? -24.200 11.321 23.521 1.00 84.31 212 VAL A CA 1
ATOM 1664 C C . VAL A 1 212 ? -24.590 12.410 22.527 1.00 84.31 212 VAL A C 1
ATOM 1666 O O . VAL A 1 212 ? -25.772 12.643 22.249 1.00 84.31 212 VAL A O 1
ATOM 1669 N N . ASP A 1 213 ? -23.588 13.071 21.949 1.00 84.88 213 ASP A N 1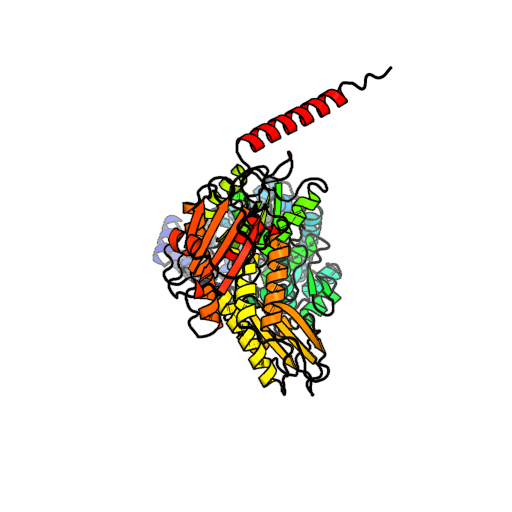
ATOM 1670 C CA . ASP A 1 213 ? -23.814 14.063 20.904 1.00 84.88 213 ASP A CA 1
ATOM 1671 C C . ASP A 1 213 ? -24.431 13.439 19.633 1.00 84.88 213 ASP A C 1
ATOM 1673 O O . ASP A 1 213 ? -24.518 12.219 19.451 1.00 84.88 213 ASP A O 1
ATOM 1677 N N . ALA A 1 214 ? -24.906 14.295 18.725 1.00 84.44 214 ALA A N 1
ATOM 1678 C CA . ALA A 1 214 ? -25.566 13.837 17.506 1.00 84.44 214 ALA A CA 1
ATOM 1679 C C . ALA A 1 214 ? -24.655 12.965 16.624 1.00 84.44 214 ALA A C 1
ATOM 1681 O O . ALA A 1 214 ? -25.155 12.065 15.954 1.00 84.44 214 ALA A O 1
ATOM 1682 N N . ARG A 1 215 ? -23.339 13.206 16.626 1.00 83.25 215 ARG A N 1
ATOM 1683 C CA . ARG A 1 215 ? -22.381 12.484 15.780 1.00 83.25 215 ARG A CA 1
ATOM 1684 C C . ARG A 1 215 ? -22.082 11.090 16.328 1.00 83.25 215 ARG A C 1
ATOM 1686 O O . ARG A 1 215 ? -22.153 10.121 15.582 1.00 83.25 215 ARG A O 1
ATOM 1693 N N . THR A 1 216 ? -21.839 10.967 17.626 1.00 85.31 216 THR A N 1
ATOM 1694 C CA . THR A 1 216 ? -21.676 9.683 18.317 1.00 85.31 216 THR A CA 1
ATOM 1695 C C . THR A 1 216 ? -22.930 8.833 18.162 1.00 85.31 216 THR A C 1
ATOM 1697 O O . THR A 1 216 ? -22.840 7.644 17.879 1.00 85.31 216 THR A O 1
ATOM 1700 N N . ARG A 1 217 ? -24.119 9.444 18.230 1.00 85.50 217 ARG A N 1
ATOM 1701 C CA . ARG A 1 217 ? -25.375 8.737 17.950 1.00 85.50 217 ARG A CA 1
ATOM 1702 C C . ARG A 1 217 ? -25.432 8.166 16.530 1.00 85.50 217 ARG A C 1
ATOM 1704 O O . ARG A 1 217 ? -25.960 7.073 16.357 1.00 85.50 217 ARG A O 1
ATOM 1711 N N . ARG A 1 218 ? -24.884 8.872 15.532 1.00 86.44 218 ARG A N 1
ATOM 1712 C CA . ARG A 1 218 ? -24.765 8.347 14.160 1.00 86.44 218 ARG A CA 1
ATOM 1713 C C . ARG A 1 218 ? -23.831 7.137 14.101 1.00 86.44 218 ARG A C 1
ATOM 1715 O O . ARG A 1 218 ? -24.218 6.141 13.506 1.00 86.44 218 ARG A O 1
ATOM 1722 N N . LEU A 1 219 ? -22.684 7.177 14.792 1.00 89.44 219 LEU A N 1
ATOM 1723 C CA . LEU A 1 219 ? -21.757 6.034 14.879 1.00 89.44 219 LEU A CA 1
ATOM 1724 C C . LEU A 1 219 ? -22.440 4.769 15.413 1.00 89.44 219 LEU A C 1
ATOM 1726 O O . LEU A 1 219 ? -22.263 3.691 14.857 1.00 89.44 219 LEU A O 1
ATOM 1730 N N . LEU A 1 220 ? -23.257 4.904 16.462 1.00 88.81 220 LEU A N 1
ATOM 1731 C CA . LEU A 1 220 ? -23.989 3.777 17.056 1.00 88.81 220 LEU A CA 1
ATOM 1732 C C . LEU A 1 220 ? -24.999 3.130 16.094 1.00 88.81 220 LEU A C 1
ATOM 1734 O O . LEU A 1 220 ? -25.388 1.984 16.304 1.00 88.81 220 LEU A O 1
ATOM 1738 N N . GLY A 1 221 ? -25.447 3.864 15.072 1.00 88.75 221 GLY A N 1
ATOM 1739 C CA . GLY A 1 221 ? -26.398 3.394 14.066 1.00 88.75 221 GLY A CA 1
ATOM 1740 C C . GLY A 1 221 ? -25.757 2.835 12.796 1.00 88.75 221 GLY A C 1
ATOM 1741 O O . GLY A 1 221 ? -26.491 2.507 11.866 1.00 88.75 221 GLY A O 1
ATOM 1742 N N . LEU A 1 222 ? -24.424 2.753 12.729 1.00 93.06 222 LEU A N 1
ATOM 1743 C CA . LEU A 1 222 ? -23.731 2.272 11.539 1.00 93.06 222 LEU A CA 1
ATOM 1744 C C . LEU A 1 222 ? -23.980 0.783 11.291 1.00 93.06 222 LEU A C 1
ATOM 1746 O O . LEU A 1 222 ? -23.953 -0.054 12.194 1.00 93.06 222 LEU A O 1
ATOM 1750 N N . SER A 1 223 ? -24.175 0.459 10.021 1.00 94.62 223 SER A N 1
ATOM 1751 C CA . SER A 1 223 ? -24.223 -0.901 9.506 1.00 94.62 223 SER A CA 1
ATOM 1752 C C . SER A 1 223 ? -22.848 -1.573 9.542 1.00 94.62 223 SER A C 1
ATOM 1754 O O . SER A 1 223 ? -21.798 -0.935 9.655 1.00 94.62 223 SER A O 1
ATOM 1756 N N . ARG A 1 224 ? -22.855 -2.899 9.388 1.00 93.19 224 ARG A N 1
ATOM 1757 C CA . ARG A 1 224 ? -21.635 -3.708 9.307 1.00 93.19 224 ARG A CA 1
ATOM 1758 C C . ARG A 1 224 ? -20.714 -3.253 8.169 1.00 93.19 224 ARG A C 1
ATOM 1760 O O . ARG A 1 224 ? -19.509 -3.172 8.384 1.00 93.19 224 ARG A O 1
ATOM 1767 N N . ASP A 1 225 ? -21.266 -2.926 7.002 1.00 93.75 225 ASP A N 1
ATOM 1768 C CA . ASP A 1 225 ? -20.486 -2.466 5.846 1.00 93.75 225 ASP A CA 1
ATOM 1769 C C . ASP A 1 225 ? -19.825 -1.109 6.104 1.00 93.75 225 ASP A C 1
ATOM 1771 O O . ASP A 1 225 ? -18.650 -0.916 5.797 1.00 93.75 225 ASP A O 1
ATOM 1775 N N . GLU A 1 226 ? -20.549 -0.181 6.732 1.00 95.06 226 GLU A N 1
ATOM 1776 C CA . GLU A 1 226 ? -20.015 1.132 7.109 1.00 95.06 226 GLU A CA 1
ATOM 1777 C C . GLU A 1 226 ? -18.883 0.995 8.137 1.00 95.06 226 GLU A C 1
ATOM 1779 O O . GLU A 1 226 ? -17.830 1.615 7.988 1.00 95.06 226 GLU A O 1
ATOM 1784 N N . LEU A 1 227 ? -19.043 0.121 9.138 1.00 94.94 227 LEU A N 1
ATOM 1785 C CA . LEU A 1 227 ? -17.984 -0.171 10.108 1.00 94.94 227 LEU A CA 1
ATOM 1786 C C . LEU A 1 227 ? -16.776 -0.870 9.469 1.00 94.94 227 LEU A C 1
ATOM 1788 O O . LEU A 1 227 ? -15.646 -0.591 9.863 1.00 94.94 227 LEU A O 1
ATOM 1792 N N . ALA A 1 228 ? -16.980 -1.743 8.479 1.00 93.81 228 ALA A N 1
ATOM 1793 C CA . ALA A 1 228 ? -15.888 -2.378 7.740 1.00 93.81 228 ALA A CA 1
ATOM 1794 C C . ALA A 1 228 ? -15.079 -1.362 6.919 1.00 93.81 228 ALA A C 1
ATOM 1796 O O . ALA A 1 228 ? -13.852 -1.442 6.868 1.00 93.81 228 ALA A O 1
ATOM 1797 N N . LEU A 1 229 ? -15.750 -0.384 6.305 1.00 93.94 229 LEU A N 1
ATOM 1798 C CA . LEU A 1 229 ? -15.095 0.701 5.574 1.00 93.94 229 LEU A CA 1
ATOM 1799 C C . LEU A 1 229 ? -14.324 1.632 6.514 1.00 93.94 229 LEU A C 1
ATOM 1801 O O . LEU A 1 229 ? -13.178 1.969 6.222 1.00 93.94 229 LEU A O 1
ATOM 1805 N N . LEU A 1 230 ? -14.899 1.998 7.666 1.00 94.19 230 LEU A N 1
ATOM 1806 C CA . LEU A 1 230 ? -14.186 2.777 8.684 1.00 94.19 230 LEU A CA 1
ATOM 1807 C C . LEU A 1 230 ? -12.991 2.009 9.256 1.00 94.19 230 LEU A C 1
ATOM 1809 O O . LEU A 1 230 ? -11.920 2.594 9.403 1.00 94.19 230 LEU A O 1
ATOM 1813 N N . TRP A 1 231 ? -13.137 0.702 9.516 1.00 93.50 231 TRP A N 1
ATOM 1814 C CA . TRP A 1 231 ? -12.014 -0.165 9.880 1.00 93.50 231 TRP A CA 1
ATOM 1815 C C . TRP A 1 231 ? -10.924 -0.063 8.821 1.00 93.50 231 TRP A C 1
ATOM 1817 O O . TRP A 1 231 ? -9.782 0.261 9.144 1.00 93.50 231 TRP A O 1
ATOM 1827 N N . ALA A 1 232 ? -11.283 -0.246 7.552 1.00 91.56 232 ALA A N 1
ATOM 1828 C CA . ALA A 1 232 ? -10.308 -0.179 6.490 1.00 91.56 232 ALA A CA 1
ATOM 1829 C C . ALA A 1 232 ? -9.585 1.170 6.432 1.00 91.56 232 ALA A C 1
ATOM 1831 O O . ALA A 1 232 ? -8.363 1.185 6.335 1.00 91.56 232 ALA A O 1
ATOM 1832 N N . MET A 1 233 ? -10.309 2.286 6.555 1.00 92.12 233 MET A N 1
ATOM 1833 C CA . MET A 1 233 ? -9.716 3.625 6.572 1.00 92.12 233 MET A CA 1
ATOM 1834 C C . MET A 1 233 ? -8.767 3.848 7.747 1.00 92.12 233 MET A C 1
ATOM 1836 O O . MET A 1 233 ? -7.695 4.399 7.533 1.00 92.12 233 MET A O 1
ATOM 1840 N N . ILE A 1 234 ? -9.110 3.397 8.959 1.00 90.75 234 ILE A N 1
ATOM 1841 C CA . ILE A 1 234 ? -8.217 3.494 10.131 1.00 90.75 234 ILE A CA 1
ATOM 1842 C C . ILE A 1 234 ? -6.886 2.769 9.875 1.00 90.75 234 ILE A C 1
ATOM 1844 O O . ILE A 1 234 ? -5.841 3.196 10.370 1.00 90.75 234 ILE A O 1
ATOM 1848 N N . GLU A 1 235 ? -6.921 1.677 9.109 1.00 88.44 235 GLU A N 1
ATOM 1849 C CA . GLU A 1 235 ? -5.731 0.894 8.786 1.00 88.44 235 GLU A CA 1
ATOM 1850 C C . GLU A 1 235 ? -4.925 1.445 7.606 1.00 88.44 235 GLU A C 1
ATOM 1852 O O . GLU A 1 235 ? -3.697 1.364 7.634 1.00 88.44 235 GLU A O 1
ATOM 1857 N N . VAL A 1 236 ? -5.576 1.980 6.568 1.00 87.50 236 VAL A N 1
ATOM 1858 C CA . VAL A 1 236 ? -4.879 2.428 5.345 1.00 87.50 236 VAL A CA 1
ATOM 1859 C C . VAL A 1 236 ? -4.517 3.908 5.342 1.00 87.50 236 VAL A C 1
ATOM 1861 O O . VAL A 1 236 ? -3.636 4.309 4.591 1.00 87.50 236 VAL A O 1
ATOM 1864 N N . VAL A 1 237 ? -5.174 4.715 6.171 1.00 86.50 237 VAL A N 1
ATOM 1865 C CA . VAL A 1 237 ? -4.909 6.147 6.312 1.00 86.50 237 VAL A CA 1
ATOM 1866 C C . VAL A 1 237 ? -4.102 6.386 7.585 1.00 86.50 237 VAL A C 1
ATOM 1868 O O . VAL A 1 237 ? -4.370 5.797 8.630 1.00 86.50 237 VAL A O 1
ATOM 1871 N N . ASP A 1 238 ? -3.127 7.286 7.511 1.00 78.12 238 ASP A N 1
ATOM 1872 C CA . ASP A 1 238 ? -2.403 7.816 8.658 1.00 78.12 238 ASP A CA 1
ATOM 1873 C C . ASP A 1 238 ? -3.078 9.094 9.186 1.00 78.12 238 ASP A C 1
ATOM 1875 O O . ASP A 1 238 ? -2.868 10.179 8.629 1.00 78.12 238 ASP A O 1
ATOM 1879 N N . PRO A 1 239 ? -3.853 9.016 10.287 1.00 65.12 239 PRO A N 1
ATOM 1880 C CA . PRO A 1 239 ? -4.509 10.185 10.867 1.00 65.12 239 PRO A CA 1
ATOM 1881 C C . PRO A 1 239 ? -3.517 11.202 11.448 1.00 65.12 239 PRO A C 1
ATOM 1883 O O . PRO A 1 239 ? -3.867 12.371 11.590 1.00 65.12 239 PRO A O 1
ATOM 1886 N N . ALA A 1 240 ? -2.274 10.803 11.750 1.00 67.38 240 ALA A N 1
ATOM 1887 C CA . ALA A 1 240 ? -1.229 11.736 12.172 1.00 67.38 240 ALA A CA 1
ATOM 1888 C C . ALA A 1 240 ? -0.621 12.511 10.988 1.00 67.38 240 ALA A C 1
ATOM 1890 O O . ALA A 1 240 ? 0.235 13.370 11.195 1.00 67.38 240 ALA A O 1
ATOM 1891 N N . GLY A 1 241 ? -1.016 12.182 9.753 1.00 67.94 241 GLY A N 1
ATOM 1892 C CA . GLY A 1 241 ? -0.550 12.837 8.536 1.00 67.94 241 GLY A CA 1
ATOM 1893 C C . GLY A 1 241 ? 0.941 12.664 8.257 1.00 67.94 241 GLY A C 1
ATOM 1894 O O . GLY A 1 241 ? 1.504 13.455 7.505 1.00 67.94 241 GLY A O 1
ATOM 1895 N N . ARG A 1 242 ? 1.595 11.652 8.849 1.00 69.94 242 ARG A N 1
ATOM 1896 C CA . ARG A 1 242 ? 3.030 11.407 8.625 1.00 69.94 242 ARG A CA 1
ATOM 1897 C C . ARG A 1 242 ? 3.305 10.809 7.246 1.00 69.94 242 ARG A C 1
ATOM 1899 O O . ARG A 1 242 ? 4.373 11.065 6.698 1.00 69.94 242 ARG A O 1
ATOM 1906 N N . PHE A 1 243 ? 2.357 10.047 6.691 1.00 72.12 243 PHE A N 1
ATOM 1907 C CA . PHE A 1 243 ? 2.489 9.422 5.370 1.00 72.12 243 PHE A CA 1
ATOM 1908 C C . PHE A 1 243 ? 1.285 9.683 4.448 1.00 72.12 243 PHE A C 1
ATOM 1910 O O . PHE A 1 243 ? 1.375 10.550 3.583 1.00 72.12 243 PHE A O 1
ATOM 1917 N N . GLU A 1 244 ? 0.160 8.975 4.613 1.00 70.88 244 GLU A N 1
ATOM 1918 C CA . GLU A 1 244 ? -1.011 9.083 3.722 1.00 70.88 244 GLU A CA 1
ATOM 1919 C C . GLU A 1 244 ? -2.247 9.576 4.485 1.00 70.88 244 GLU A C 1
ATOM 1921 O O . GLU A 1 244 ? -2.792 8.845 5.297 1.00 70.88 244 GLU A O 1
ATOM 1926 N N . THR A 1 245 ? -2.732 10.796 4.229 1.00 78.19 245 THR A N 1
ATOM 1927 C CA . THR A 1 245 ? -3.963 11.335 4.860 1.00 78.19 245 THR A CA 1
ATOM 1928 C C . THR A 1 245 ? -5.256 10.924 4.148 1.00 78.19 245 THR A C 1
ATOM 1930 O O . THR A 1 245 ? -6.353 11.142 4.664 1.00 78.19 245 THR A O 1
ATOM 1933 N N . ALA A 1 246 ? -5.140 10.320 2.969 1.00 85.88 246 ALA A N 1
ATOM 1934 C CA . ALA A 1 246 ? -6.236 9.752 2.200 1.00 85.88 246 ALA A CA 1
ATOM 1935 C C . ALA A 1 246 ? -5.712 8.592 1.348 1.00 85.88 246 ALA A C 1
ATOM 1937 O O . ALA A 1 246 ? -4.535 8.566 0.988 1.00 85.88 246 ALA A O 1
ATOM 1938 N N . ALA A 1 247 ? -6.600 7.669 0.994 1.00 85.50 247 ALA A N 1
ATOM 1939 C CA . ALA A 1 247 ? -6.291 6.518 0.155 1.00 85.50 247 ALA A CA 1
ATOM 1940 C C . ALA A 1 247 ? -7.268 6.437 -1.030 1.00 85.50 247 ALA A C 1
ATOM 1942 O O . ALA A 1 247 ? -8.402 6.914 -0.914 1.00 85.50 247 ALA A O 1
ATOM 1943 N N . PRO A 1 248 ? -6.884 5.822 -2.166 1.00 85.25 248 PRO A N 1
ATOM 1944 C CA . PRO A 1 248 ? -7.819 5.552 -3.253 1.00 85.25 248 PRO A CA 1
ATOM 1945 C C . PRO A 1 248 ? -9.048 4.795 -2.737 1.00 85.25 248 PRO A C 1
ATOM 1947 O O . PRO A 1 248 ? -8.911 3.786 -2.043 1.00 85.25 248 PRO A O 1
ATOM 1950 N N . THR A 1 249 ? -10.254 5.229 -3.093 1.00 86.19 249 THR A N 1
ATOM 1951 C CA . THR A 1 249 ? -11.498 4.630 -2.576 1.00 86.19 249 THR A CA 1
ATOM 1952 C C . THR A 1 249 ? -11.591 3.140 -2.899 1.00 86.19 249 THR A C 1
ATOM 1954 O O . THR A 1 249 ? -12.000 2.334 -2.065 1.00 86.19 249 THR A O 1
ATOM 1957 N N . ALA A 1 250 ? -11.112 2.737 -4.077 1.00 80.06 250 ALA A N 1
ATOM 1958 C CA . ALA A 1 250 ? -11.024 1.332 -4.461 1.00 80.06 250 ALA A CA 1
ATOM 1959 C C . ALA A 1 250 ? -10.109 0.505 -3.536 1.00 80.06 250 ALA A C 1
ATOM 1961 O O . ALA A 1 250 ? -10.408 -0.660 -3.264 1.00 80.06 250 ALA A O 1
ATOM 1962 N N . LEU A 1 251 ? -9.017 1.096 -3.032 1.00 81.88 251 LEU A N 1
ATOM 1963 C CA . LEU A 1 251 ? -8.132 0.451 -2.060 1.00 81.88 251 LEU A CA 1
ATOM 1964 C C . LEU A 1 251 ? -8.848 0.270 -0.720 1.00 81.88 251 LEU A C 1
ATOM 1966 O O . LEU A 1 251 ? -8.789 -0.825 -0.166 1.00 81.88 251 LEU A O 1
ATOM 1970 N N . VAL A 1 252 ? -9.559 1.298 -0.243 1.00 88.00 252 VAL A N 1
ATOM 1971 C CA . VAL A 1 252 ? -10.349 1.233 0.999 1.00 88.00 252 VAL A CA 1
ATOM 1972 C C . VAL A 1 252 ? -11.387 0.115 0.921 1.00 88.00 252 VAL A C 1
ATOM 1974 O O . VAL A 1 252 ? -11.430 -0.737 1.804 1.00 88.00 252 VAL A O 1
ATOM 1977 N N . VAL A 1 253 ? -12.182 0.065 -0.153 1.00 85.81 253 VAL A N 1
ATOM 1978 C CA . VAL A 1 253 ? -13.214 -0.971 -0.329 1.00 85.81 253 VAL A CA 1
ATOM 1979 C C . VAL A 1 253 ? -12.586 -2.362 -0.385 1.00 85.81 253 VAL A C 1
ATOM 1981 O O . VAL A 1 253 ? -13.050 -3.275 0.294 1.00 85.81 253 VAL A O 1
ATOM 1984 N N . ARG A 1 254 ? -11.498 -2.537 -1.147 1.00 79.94 254 ARG A N 1
ATOM 1985 C CA . ARG A 1 254 ? -10.784 -3.820 -1.211 1.00 79.94 254 ARG A CA 1
ATOM 1986 C C . ARG A 1 254 ? -10.288 -4.252 0.166 1.00 79.94 254 ARG A C 1
ATOM 1988 O O . ARG A 1 254 ? -10.412 -5.420 0.528 1.00 79.94 254 ARG A O 1
ATOM 1995 N N . TRP A 1 255 ? -9.735 -3.314 0.924 1.00 83.38 255 TRP A N 1
ATOM 1996 C CA . TRP A 1 255 ? -9.221 -3.580 2.257 1.00 83.38 255 TRP A CA 1
ATOM 1997 C C . TRP A 1 255 ? -10.346 -3.935 3.238 1.00 83.38 255 TRP A C 1
ATOM 1999 O O . TRP A 1 255 ? -10.222 -4.894 3.997 1.00 83.38 255 TRP A O 1
ATOM 2009 N N . ALA A 1 256 ? -11.491 -3.260 3.139 1.00 88.19 256 ALA A N 1
ATOM 2010 C CA . ALA A 1 256 ? -12.685 -3.581 3.913 1.00 88.19 256 ALA A CA 1
ATOM 2011 C C . ALA A 1 256 ? -13.205 -4.993 3.609 1.00 88.19 256 ALA A C 1
ATOM 2013 O O . ALA A 1 256 ? -13.507 -5.734 4.540 1.00 88.19 256 ALA A O 1
ATOM 2014 N N . VAL A 1 257 ? -13.238 -5.412 2.337 1.00 82.12 257 VAL A N 1
ATOM 2015 C CA . VAL A 1 257 ? -13.614 -6.787 1.958 1.00 82.12 257 VAL A CA 1
ATOM 2016 C C . VAL A 1 257 ? -12.633 -7.807 2.532 1.00 82.12 257 VAL A C 1
ATOM 2018 O O . VAL A 1 257 ? -13.069 -8.810 3.085 1.00 82.12 257 VAL A O 1
ATOM 2021 N N . LEU A 1 258 ? -11.322 -7.557 2.459 1.00 79.81 258 LEU A N 1
ATOM 2022 C CA . LEU A 1 258 ? -10.326 -8.477 3.018 1.00 79.81 258 LEU A CA 1
ATOM 2023 C C . LEU A 1 258 ? -10.513 -8.671 4.531 1.00 79.81 258 LEU A C 1
ATOM 2025 O O . LEU A 1 258 ? -10.371 -9.781 5.039 1.00 79.81 258 LEU A O 1
ATOM 2029 N N . ARG A 1 259 ? -10.829 -7.591 5.250 1.00 81.25 259 ARG A N 1
ATOM 2030 C CA . ARG A 1 259 ? -10.989 -7.597 6.708 1.00 81.25 259 ARG A CA 1
ATOM 2031 C C . ARG A 1 259 ? -12.338 -8.145 7.167 1.00 81.25 259 ARG A C 1
ATOM 2033 O O . ARG A 1 259 ? -12.390 -8.943 8.099 1.00 81.25 259 ARG A O 1
ATOM 2040 N N . ALA A 1 260 ? -13.420 -7.748 6.506 1.00 84.56 260 ALA A N 1
ATOM 2041 C CA . ALA A 1 260 ? -14.782 -8.141 6.858 1.00 84.56 260 ALA A CA 1
ATOM 2042 C C . ALA A 1 260 ? -15.266 -9.412 6.133 1.00 84.56 260 ALA A C 1
ATOM 2044 O O . ALA A 1 260 ? -16.356 -9.906 6.427 1.00 84.56 260 ALA A O 1
ATOM 2045 N N . GLY A 1 261 ? -14.500 -9.943 5.179 1.00 78.75 261 GLY A N 1
ATOM 2046 C CA . GLY A 1 261 ? -14.827 -11.107 4.346 1.00 78.75 261 GLY A CA 1
ATOM 2047 C C . GLY A 1 261 ? -15.796 -10.807 3.195 1.00 78.75 261 GLY A C 1
ATOM 2048 O O . GLY A 1 261 ? -15.570 -11.239 2.068 1.00 78.75 261 GLY A O 1
ATOM 2049 N N . HIS A 1 262 ? -16.869 -10.060 3.460 1.00 80.62 262 HIS A N 1
ATOM 2050 C CA . HIS A 1 262 ? -17.874 -9.662 2.471 1.00 80.62 262 HIS A CA 1
ATOM 2051 C C . HIS A 1 262 ? -18.512 -8.318 2.848 1.00 80.62 262 HIS A C 1
ATOM 2053 O O . HIS A 1 262 ? -18.625 -8.019 4.043 1.00 80.62 262 HIS A O 1
ATOM 2059 N N . LEU A 1 263 ? -18.928 -7.561 1.826 1.00 80.69 263 LEU A N 1
ATOM 2060 C CA . LEU A 1 263 ? -19.708 -6.323 1.914 1.00 80.69 263 LEU A CA 1
ATOM 2061 C C . LEU A 1 263 ? -20.921 -6.450 0.987 1.00 80.69 263 LEU A C 1
ATOM 2063 O O . LEU A 1 263 ? -20.741 -6.817 -0.178 1.00 80.69 263 LEU A O 1
ATOM 2067 N N . ASP A 1 264 ? -22.108 -6.121 1.490 1.00 85.06 264 ASP A N 1
ATOM 2068 C CA . ASP A 1 264 ? -23.370 -6.233 0.754 1.00 85.06 264 ASP A CA 1
ATOM 2069 C C . ASP A 1 264 ? -23.551 -5.050 -0.220 1.00 85.06 264 ASP A C 1
ATOM 2071 O O . ASP A 1 264 ? -23.832 -5.235 -1.405 1.00 85.06 264 ASP A O 1
ATOM 2075 N N . ASP A 1 265 ? -23.355 -3.822 0.271 1.00 83.75 265 ASP A N 1
ATOM 2076 C CA . ASP A 1 265 ? -23.477 -2.567 -0.482 1.00 83.75 265 ASP A CA 1
ATOM 2077 C C . ASP A 1 265 ? -22.353 -1.586 -0.087 1.00 83.75 265 ASP A C 1
ATOM 2079 O O . ASP A 1 265 ? -22.586 -0.590 0.612 1.00 83.75 265 ASP A O 1
ATOM 2083 N N . PRO A 1 266 ? -21.104 -1.830 -0.539 1.00 84.62 266 PRO A N 1
ATOM 2084 C CA . PRO A 1 266 ? -19.972 -0.972 -0.194 1.00 84.62 266 PRO A CA 1
ATOM 2085 C C . PRO A 1 266 ? -20.142 0.466 -0.698 1.00 84.62 266 PRO A C 1
ATOM 2087 O O . PRO A 1 266 ? -19.608 1.395 -0.097 1.00 84.62 266 PRO A O 1
ATOM 2090 N N . LEU A 1 267 ? -20.878 0.671 -1.794 1.00 80.88 267 LEU A N 1
ATOM 2091 C CA . LEU A 1 267 ? -21.017 1.987 -2.414 1.00 80.88 267 LEU A CA 1
ATOM 2092 C C . LEU A 1 267 ? -22.039 2.848 -1.681 1.00 80.88 267 LEU A C 1
ATOM 2094 O O . LEU A 1 267 ? -21.732 3.986 -1.326 1.00 80.88 267 LEU A O 1
ATOM 2098 N N . GLY A 1 268 ? -23.223 2.303 -1.396 1.00 86.75 268 GLY A N 1
ATOM 2099 C CA . GLY A 1 268 ? -24.192 3.013 -0.575 1.00 86.75 268 GLY A CA 1
ATOM 2100 C C . GLY A 1 268 ? -23.671 3.228 0.844 1.00 86.75 268 GLY A C 1
ATOM 2101 O O . GLY A 1 268 ? -23.927 4.282 1.418 1.00 86.75 268 GLY A O 1
ATOM 2102 N N . ALA A 1 269 ? -22.881 2.298 1.395 1.00 91.69 269 ALA A N 1
ATOM 2103 C CA . ALA A 1 269 ? -22.215 2.488 2.684 1.00 91.69 269 ALA A CA 1
ATOM 2104 C C . ALA A 1 269 ? -21.217 3.659 2.660 1.00 91.69 269 ALA A C 1
ATOM 2106 O O . ALA A 1 269 ? -21.272 4.525 3.530 1.00 91.69 269 ALA A O 1
ATOM 2107 N N . MET A 1 270 ? -20.360 3.752 1.635 1.00 89.19 270 MET A N 1
ATOM 2108 C CA . MET A 1 270 ? -19.470 4.906 1.445 1.00 89.19 270 MET A CA 1
ATOM 2109 C C . MET A 1 270 ? -20.247 6.223 1.340 1.00 89.19 270 MET A C 1
ATOM 2111 O O . MET A 1 270 ? -19.894 7.198 2.002 1.00 89.19 270 MET A O 1
ATOM 2115 N N . GLN A 1 271 ? -21.323 6.258 0.548 1.00 88.38 271 GLN A N 1
ATOM 2116 C CA . GLN A 1 271 ? -22.142 7.460 0.393 1.00 88.38 271 GLN A CA 1
ATOM 2117 C C . GLN A 1 271 ? -22.772 7.890 1.725 1.00 88.38 271 GLN A C 1
ATOM 2119 O O . GLN A 1 271 ? -22.670 9.057 2.103 1.00 88.38 271 GLN A O 1
ATOM 2124 N N . ARG A 1 272 ? -23.351 6.947 2.476 1.00 92.31 272 ARG A N 1
ATOM 2125 C CA . ARG A 1 272 ? -23.917 7.220 3.802 1.00 92.31 272 ARG A CA 1
ATOM 2126 C C . ARG A 1 272 ? -22.856 7.723 4.782 1.00 92.31 272 ARG A C 1
ATOM 2128 O O . ARG A 1 272 ? -23.131 8.654 5.532 1.00 92.31 272 ARG A O 1
ATOM 2135 N N . LEU A 1 273 ? -21.633 7.189 4.754 1.00 92.62 273 LEU A N 1
ATOM 2136 C CA . LEU A 1 273 ? -20.530 7.687 5.588 1.00 92.62 273 LEU A CA 1
ATOM 2137 C C . LEU A 1 273 ? -20.137 9.138 5.254 1.00 92.62 273 LEU A C 1
ATOM 2139 O O . LEU A 1 273 ? -19.839 9.908 6.173 1.00 92.62 273 LEU A O 1
ATOM 2143 N N . VAL A 1 274 ? -20.153 9.527 3.970 1.00 90.88 274 VAL A N 1
ATOM 2144 C CA . VAL A 1 274 ? -19.933 10.924 3.543 1.00 90.88 274 VAL A CA 1
ATOM 2145 C C . VAL A 1 274 ? -21.072 11.817 4.040 1.00 90.88 274 VAL A C 1
ATOM 2147 O O . VAL A 1 274 ? -20.815 12.844 4.663 1.00 90.88 274 VAL A O 1
ATOM 2150 N N . GLU A 1 275 ? -22.327 11.413 3.821 1.00 89.69 275 GLU A N 1
ATOM 2151 C CA . GLU A 1 275 ? -23.523 12.153 4.261 1.00 89.69 275 GLU A CA 1
ATOM 2152 C C . GLU A 1 275 ? -23.564 12.350 5.786 1.00 89.69 275 GLU A C 1
ATOM 2154 O O . GLU A 1 275 ? -24.078 13.353 6.282 1.00 89.69 275 GLU A O 1
ATOM 2159 N N . GLN A 1 276 ? -22.995 11.411 6.545 1.00 87.00 276 GLN A N 1
ATOM 2160 C CA . GLN A 1 276 ? -22.897 11.479 8.004 1.00 87.00 276 GLN A CA 1
ATOM 2161 C C . GLN A 1 276 ? -21.691 12.285 8.521 1.00 87.00 276 GLN A C 1
ATOM 2163 O O . GLN A 1 276 ? -21.573 12.471 9.743 1.00 87.00 276 GLN A O 1
ATOM 2168 N N . GLU A 1 277 ? -20.838 12.787 7.618 1.00 88.56 277 GLU A N 1
ATOM 2169 C CA . GLU A 1 277 ? -19.586 13.505 7.896 1.00 88.56 277 GLU A CA 1
ATOM 2170 C C . GLU A 1 277 ? -18.579 12.680 8.716 1.00 88.56 277 GLU A C 1
ATOM 2172 O O . GLU A 1 277 ? -17.915 13.199 9.615 1.00 88.56 277 GLU A O 1
ATOM 2177 N N . LEU A 1 278 ? -18.504 11.373 8.462 1.00 87.94 278 LEU A N 1
ATOM 2178 C CA . LEU A 1 278 ? -17.537 10.481 9.118 1.00 87.94 278 LEU A CA 1
ATOM 2179 C C . LEU A 1 278 ? -16.287 10.253 8.265 1.00 87.94 278 LEU A C 1
ATOM 2181 O O . LEU A 1 278 ? -15.224 9.899 8.775 1.00 87.94 278 LEU A O 1
ATOM 2185 N N . ILE A 1 279 ? -16.411 10.488 6.964 1.00 90.62 279 ILE A N 1
ATOM 2186 C CA . ILE A 1 279 ? -15.323 10.413 5.997 1.00 90.62 279 ILE A CA 1
ATOM 2187 C C . ILE A 1 279 ? -15.400 11.622 5.072 1.00 90.62 279 ILE A C 1
ATOM 2189 O O . ILE A 1 279 ? -16.465 12.209 4.872 1.00 90.62 279 ILE A O 1
ATOM 2193 N N . VAL A 1 280 ? -14.269 11.962 4.469 1.00 89.06 280 VAL A N 1
ATOM 2194 C CA . VAL A 1 280 ? -14.209 12.898 3.348 1.00 89.06 280 VAL A CA 1
ATOM 2195 C C . VAL A 1 280 ? -13.918 12.085 2.102 1.00 89.06 280 VAL A C 1
ATOM 2197 O O . VAL A 1 280 ? -13.006 11.262 2.103 1.00 89.06 280 VAL A O 1
ATOM 2200 N N . SER A 1 281 ? -14.679 12.317 1.038 1.00 88.44 281 SER A N 1
ATOM 2201 C CA . SER A 1 281 ? -14.412 11.719 -0.264 1.00 88.44 281 SER A CA 1
ATOM 2202 C C . SER A 1 281 ? -14.333 12.815 -1.312 1.00 88.44 281 SER A C 1
ATOM 2204 O O . SER A 1 281 ? -15.185 13.700 -1.353 1.00 88.44 281 SER A O 1
ATOM 2206 N N . VAL A 1 282 ? -13.305 12.752 -2.149 1.00 85.69 282 VAL A N 1
ATOM 2207 C CA . VAL A 1 282 ? -13.149 13.616 -3.320 1.00 85.69 282 VAL A CA 1
ATOM 2208 C C . VAL A 1 282 ? -13.077 12.708 -4.536 1.00 85.69 282 VAL A C 1
ATOM 2210 O O . VAL A 1 282 ? -12.419 11.666 -4.505 1.00 85.69 282 VAL A O 1
ATOM 2213 N N . SER A 1 283 ? -13.790 13.079 -5.591 1.00 81.50 283 SER A N 1
ATOM 2214 C CA . SER A 1 283 ? -13.806 12.344 -6.850 1.00 81.50 283 SER A CA 1
ATOM 2215 C C . SER A 1 283 ? -13.819 13.299 -8.033 1.00 81.50 283 SER A C 1
ATOM 2217 O O . SER A 1 283 ? -14.487 14.334 -7.976 1.00 81.50 283 SER A O 1
ATOM 2219 N N . ASP A 1 284 ? -13.133 12.921 -9.102 1.00 77.06 284 ASP A N 1
ATOM 2220 C CA . ASP A 1 284 ? -13.332 13.453 -10.448 1.00 77.06 284 ASP A CA 1
ATOM 2221 C C . ASP A 1 284 ? -13.886 12.346 -11.371 1.00 77.06 284 ASP A C 1
ATOM 2223 O O . ASP A 1 284 ? -14.383 11.326 -10.885 1.00 77.06 284 ASP A O 1
ATOM 2227 N N . GLU A 1 285 ? -13.885 12.570 -12.690 1.00 63.78 285 GLU A N 1
ATOM 2228 C CA . GLU A 1 285 ? -14.399 11.592 -13.662 1.00 63.78 285 GLU A CA 1
ATOM 2229 C C . GLU A 1 285 ? -13.584 10.284 -13.700 1.00 63.78 285 GLU A C 1
ATOM 2231 O O . GLU A 1 285 ? -14.116 9.258 -14.123 1.00 63.78 285 GLU A O 1
ATOM 2236 N N . ASP A 1 286 ? -12.330 10.304 -13.238 1.00 61.94 286 ASP A N 1
ATOM 2237 C CA . ASP A 1 286 ? -11.357 9.227 -13.437 1.00 61.94 286 ASP A CA 1
ATOM 2238 C C . ASP A 1 286 ? -10.850 8.616 -12.116 1.00 61.94 286 ASP A C 1
ATOM 2240 O O . ASP A 1 286 ? -10.326 7.498 -12.097 1.00 61.94 286 ASP A O 1
ATOM 2244 N N . PHE A 1 287 ? -10.992 9.323 -10.994 1.00 70.12 287 PHE A N 1
ATOM 2245 C CA . PHE A 1 287 ? -10.379 8.948 -9.729 1.00 70.12 287 PHE A CA 1
ATOM 2246 C C . PHE A 1 287 ? -11.220 9.336 -8.514 1.00 70.12 287 PHE A C 1
ATOM 2248 O O . PHE A 1 287 ? -11.906 10.356 -8.489 1.00 70.12 287 PHE A O 1
ATOM 2255 N N . SER A 1 288 ? -11.120 8.534 -7.450 1.00 81.94 288 SER A N 1
ATOM 2256 C CA . SER A 1 288 ? -11.671 8.884 -6.143 1.00 81.94 288 SER A CA 1
ATOM 2257 C C . SER A 1 288 ? -10.742 8.493 -5.003 1.00 81.94 288 SER A C 1
ATOM 2259 O O . SER A 1 288 ? -10.164 7.402 -4.980 1.00 81.94 288 SER A O 1
ATOM 2261 N N . VAL A 1 289 ? -10.617 9.415 -4.051 1.00 87.12 289 VAL A N 1
ATOM 2262 C CA . VAL A 1 289 ? -9.914 9.244 -2.781 1.00 87.12 289 VAL A CA 1
ATOM 2263 C C . VAL A 1 289 ? -10.859 9.452 -1.626 1.00 87.12 289 VAL A C 1
ATOM 2265 O O . VAL A 1 289 ? -11.721 10.333 -1.653 1.00 87.12 289 VAL A O 1
ATOM 2268 N N . SER A 1 290 ? -10.630 8.681 -0.574 1.00 90.00 290 SER A N 1
ATOM 2269 C CA . SER A 1 290 ? -11.357 8.800 0.675 1.00 90.00 290 SER A CA 1
ATOM 2270 C C . SER A 1 290 ? -10.387 8.876 1.848 1.00 90.00 290 SER A C 1
ATOM 2272 O O . SER A 1 290 ? -9.379 8.168 1.898 1.00 90.00 290 SER A O 1
ATOM 2274 N N . GLY A 1 291 ? -10.694 9.762 2.786 1.00 88.69 291 GLY A N 1
ATOM 2275 C CA . GLY A 1 291 ? -9.965 9.952 4.030 1.00 88.69 291 GLY A CA 1
ATOM 2276 C C . GLY A 1 291 ? -10.908 9.851 5.221 1.00 88.69 291 GLY A C 1
ATOM 2277 O O . GLY A 1 291 ? -12.094 10.178 5.127 1.00 88.69 291 GLY A O 1
ATOM 2278 N N . LEU A 1 292 ? -10.370 9.406 6.352 1.00 88.31 292 LEU A N 1
ATOM 2279 C CA . LEU A 1 292 ? -11.106 9.366 7.607 1.00 88.31 292 LEU A CA 1
ATOM 2280 C C . LEU A 1 292 ? -11.228 10.781 8.182 1.00 88.31 292 LEU A C 1
ATOM 2282 O O . LEU A 1 292 ? -10.235 11.504 8.259 1.00 88.31 292 LEU A O 1
ATOM 2286 N N . PHE A 1 293 ? -12.419 11.164 8.636 1.00 84.50 293 PHE A N 1
ATOM 2287 C CA . PHE A 1 293 ? -12.600 12.409 9.374 1.00 84.50 293 PHE A CA 1
ATOM 2288 C C . PHE A 1 293 ? -12.695 12.117 10.872 1.00 84.50 293 PHE A C 1
ATOM 2290 O O . PHE A 1 293 ? -13.689 11.575 11.353 1.00 84.50 293 PHE A O 1
ATOM 2297 N N . VAL A 1 294 ? -11.652 12.487 11.620 1.00 79.00 294 VAL A N 1
ATOM 2298 C CA . VAL A 1 294 ? -11.585 12.284 13.073 1.00 79.00 294 VAL A CA 1
ATOM 2299 C C . VAL A 1 294 ? -11.686 13.632 13.793 1.00 79.00 294 VAL A C 1
ATOM 2301 O O . VAL A 1 294 ? -10.676 14.309 13.970 1.00 79.00 294 VAL A O 1
ATOM 2304 N N . PRO A 1 295 ? -12.887 14.056 14.219 1.00 77.88 295 PRO A N 1
ATOM 2305 C CA . PRO A 1 295 ? -13.078 15.356 14.862 1.00 77.88 295 PRO A CA 1
ATOM 2306 C C . PRO A 1 295 ? -12.602 15.399 16.321 1.00 77.88 295 PRO A C 1
ATOM 2308 O O . PRO A 1 295 ? -12.385 16.484 16.852 1.00 77.88 295 PRO A O 1
ATOM 2311 N N . SER A 1 296 ? -12.493 14.248 16.991 1.00 83.81 296 SER A N 1
ATOM 2312 C CA . SER A 1 296 ? -12.017 14.143 18.373 1.00 83.81 296 SER A CA 1
ATOM 2313 C C . SER A 1 296 ? -11.500 12.738 18.689 1.00 83.81 296 SER A C 1
ATOM 2315 O O . SER A 1 296 ? -11.926 11.753 18.075 1.00 83.81 296 SER A O 1
ATOM 2317 N N . THR A 1 297 ? -10.633 12.639 19.700 1.00 87.31 297 THR A N 1
ATOM 2318 C CA . THR A 1 297 ? -10.133 11.368 20.251 1.00 87.31 297 THR A CA 1
ATOM 2319 C C . THR A 1 297 ? -11.277 10.463 20.720 1.00 87.31 297 THR A C 1
ATOM 2321 O O . THR A 1 297 ? -11.245 9.254 20.500 1.00 87.31 297 THR A O 1
ATOM 2324 N N . PHE A 1 298 ? -12.338 11.047 21.288 1.00 88.62 298 PHE A N 1
ATOM 2325 C CA . PHE A 1 298 ? -13.534 10.314 21.703 1.00 88.62 298 PHE A CA 1
ATOM 2326 C C . PHE A 1 298 ? -14.252 9.648 20.519 1.00 88.62 298 PHE A C 1
ATOM 2328 O O . PHE A 1 298 ? -14.508 8.448 20.561 1.00 88.62 298 PHE A O 1
ATOM 2335 N N . VAL A 1 299 ? -14.517 10.379 19.430 1.00 87.94 299 VAL A N 1
ATOM 2336 C CA . VAL A 1 299 ? -15.160 9.818 18.223 1.00 87.94 299 VAL A CA 1
ATOM 2337 C C . VAL A 1 299 ? -14.329 8.681 17.626 1.00 87.94 299 VAL A C 1
ATOM 2339 O O . VAL A 1 299 ? -14.874 7.651 17.217 1.00 87.94 299 VAL A O 1
ATOM 2342 N N . PHE A 1 300 ? -13.006 8.834 17.625 1.00 88.44 300 PHE A N 1
ATOM 2343 C CA . PHE A 1 300 ? -12.099 7.773 17.209 1.00 88.44 300 PHE A CA 1
ATOM 2344 C C . PHE A 1 300 ? -12.218 6.530 18.103 1.00 88.44 300 PHE A C 1
ATOM 2346 O O . PHE A 1 300 ? -12.420 5.425 17.598 1.00 88.44 300 PHE A O 1
ATOM 2353 N N . ALA A 1 301 ? -12.166 6.704 19.427 1.00 89.94 301 ALA A N 1
ATOM 2354 C CA . ALA A 1 301 ? -12.288 5.612 20.389 1.00 89.94 301 ALA A CA 1
ATOM 2355 C C . ALA A 1 301 ? -13.630 4.871 20.259 1.00 89.94 301 ALA A C 1
ATOM 2357 O O . ALA A 1 301 ? -13.645 3.639 20.257 1.00 89.94 301 ALA A O 1
ATOM 2358 N N . VAL A 1 302 ? -14.739 5.602 20.079 1.00 91.19 302 VAL A N 1
ATOM 2359 C CA . VAL A 1 302 ? -16.073 5.027 19.825 1.00 91.19 302 VAL A CA 1
ATOM 2360 C C . VAL A 1 302 ? -16.058 4.174 18.560 1.00 91.19 302 VAL A C 1
ATOM 2362 O O . VAL A 1 302 ? -16.523 3.037 18.578 1.00 91.19 302 VAL A O 1
ATOM 2365 N N . THR A 1 303 ? -15.487 4.691 17.471 1.00 91.19 303 THR A N 1
ATOM 2366 C CA . THR A 1 303 ? -15.404 3.968 16.193 1.00 91.19 303 THR A CA 1
ATOM 2367 C C . THR A 1 303 ? -14.640 2.653 16.359 1.00 91.19 303 THR A C 1
ATOM 2369 O O . THR A 1 303 ? -15.125 1.597 15.953 1.00 91.19 303 THR A O 1
ATOM 2372 N N . VAL A 1 304 ? -13.485 2.686 17.032 1.00 91.19 304 VAL A N 1
ATOM 2373 C CA . VAL A 1 304 ? -12.690 1.486 17.332 1.00 91.19 304 VAL A CA 1
ATOM 2374 C C . VAL A 1 304 ? -13.461 0.491 18.207 1.00 91.19 304 VAL A C 1
ATOM 2376 O O . VAL A 1 304 ? -13.433 -0.709 17.932 1.00 91.19 304 VAL A O 1
ATOM 2379 N N . ALA A 1 305 ? -14.174 0.966 19.230 1.00 90.25 305 ALA A N 1
ATOM 2380 C CA . ALA A 1 305 ? -14.968 0.114 20.113 1.00 90.25 305 ALA A CA 1
ATOM 2381 C C . ALA A 1 305 ? -16.100 -0.605 19.353 1.00 90.25 305 ALA A C 1
ATOM 2383 O O . ALA A 1 305 ? -16.323 -1.801 19.550 1.00 90.25 305 ALA A O 1
ATOM 2384 N N . LEU A 1 306 ? -16.773 0.089 18.428 1.00 91.50 306 LEU A N 1
ATOM 2385 C CA . LEU A 1 306 ? -17.817 -0.495 17.579 1.00 91.50 306 LEU A CA 1
ATOM 2386 C C . LEU A 1 306 ? -17.262 -1.515 16.575 1.00 91.50 306 LEU A C 1
ATOM 2388 O O . LEU A 1 306 ? -17.887 -2.556 16.356 1.00 91.50 306 LEU A O 1
ATOM 2392 N N . ILE A 1 307 ? -16.075 -1.266 16.013 1.00 91.31 307 ILE A N 1
ATOM 2393 C CA . ILE A 1 307 ? -15.363 -2.235 15.164 1.00 91.31 307 ILE A CA 1
ATOM 2394 C C . ILE A 1 307 ? -15.005 -3.483 15.977 1.00 91.31 307 ILE A C 1
ATOM 2396 O O . ILE A 1 307 ? -15.359 -4.590 15.568 1.00 91.31 307 ILE A O 1
ATOM 2400 N N . ARG A 1 308 ? -14.389 -3.326 17.161 1.00 87.31 308 ARG A N 1
ATOM 2401 C CA . ARG A 1 308 ? -14.035 -4.449 18.049 1.00 87.31 308 ARG A CA 1
ATOM 2402 C C . ARG A 1 308 ? -15.264 -5.260 18.434 1.00 87.31 308 ARG A C 1
ATOM 2404 O O . ARG A 1 308 ? -15.215 -6.483 18.391 1.00 87.31 308 ARG A O 1
ATOM 2411 N N . ARG A 1 309 ? -16.380 -4.605 18.751 1.00 86.81 309 ARG A N 1
ATOM 2412 C CA . ARG A 1 309 ? -17.651 -5.281 19.035 1.00 86.81 309 ARG A CA 1
ATOM 2413 C C . ARG A 1 309 ? -18.171 -6.077 17.834 1.00 86.81 309 ARG A C 1
ATOM 2415 O O . ARG A 1 309 ? -18.632 -7.199 18.008 1.00 86.81 309 ARG A O 1
ATOM 2422 N N . THR A 1 310 ? -18.125 -5.496 16.638 1.00 89.06 310 THR A N 1
ATOM 2423 C CA . THR A 1 310 ? -18.739 -6.083 15.434 1.00 89.06 310 THR A CA 1
ATOM 2424 C C . THR A 1 310 ? -17.893 -7.205 14.833 1.00 89.06 310 THR A C 1
ATOM 2426 O O . THR A 1 310 ? -18.437 -8.206 14.372 1.00 89.06 310 THR A O 1
ATOM 2429 N N . PHE A 1 311 ? -16.567 -7.055 14.847 1.00 86.56 311 PHE A N 1
ATOM 2430 C CA . PHE A 1 311 ? -15.627 -7.959 14.177 1.00 86.56 311 PHE A CA 1
ATOM 2431 C C . PHE A 1 311 ? -14.732 -8.753 15.137 1.00 86.56 311 PHE A C 1
ATOM 2433 O O . PHE A 1 311 ? -13.929 -9.558 14.678 1.00 86.56 311 PHE A O 1
ATOM 2440 N N . ALA A 1 312 ? -14.853 -8.544 16.454 1.00 83.06 312 ALA A N 1
ATOM 2441 C CA . ALA A 1 312 ? -14.011 -9.157 17.489 1.00 83.06 312 ALA A CA 1
ATOM 2442 C C . ALA A 1 312 ? -12.499 -8.887 17.321 1.00 83.06 312 ALA A C 1
ATOM 2444 O O . ALA A 1 312 ? -11.667 -9.642 17.825 1.00 83.06 312 ALA A O 1
ATOM 2445 N N . VAL A 1 313 ? -12.133 -7.806 16.621 1.00 82.19 313 VAL A N 1
ATOM 2446 C CA . VAL A 1 313 ? -10.747 -7.420 16.316 1.00 82.19 313 VAL A CA 1
ATOM 2447 C C . VAL A 1 313 ? -10.583 -5.911 16.475 1.00 82.19 313 VAL A C 1
ATOM 2449 O O . VAL A 1 313 ? -11.464 -5.144 16.093 1.00 82.19 313 VAL A O 1
ATOM 2452 N N . SER A 1 314 ? -9.445 -5.483 17.022 1.00 80.75 314 SER A N 1
ATOM 2453 C CA . SER A 1 314 ? -9.074 -4.067 17.052 1.00 80.75 314 SER A CA 1
ATOM 2454 C C . SER A 1 314 ? -8.327 -3.681 15.767 1.00 80.75 314 SER A C 1
ATOM 2456 O O . SER A 1 314 ? -7.387 -4.387 15.392 1.00 80.75 314 SER A O 1
ATOM 2458 N N . PRO A 1 315 ? -8.698 -2.569 15.110 1.00 85.00 315 PRO A N 1
ATOM 2459 C CA . PRO A 1 315 ? -8.004 -2.065 13.934 1.00 85.00 315 PRO A CA 1
ATOM 2460 C C . PRO A 1 315 ? -6.572 -1.640 14.279 1.00 85.00 315 PRO A C 1
ATOM 2462 O O . PRO A 1 315 ? -6.325 -1.046 15.331 1.00 85.00 315 PRO A O 1
ATOM 2465 N N . LEU A 1 316 ? -5.630 -1.905 13.373 1.00 82.44 316 LEU A N 1
ATOM 2466 C CA . LEU A 1 316 ? -4.268 -1.375 13.475 1.00 82.44 316 LEU A CA 1
ATOM 2467 C C . LEU A 1 316 ? -4.240 0.064 12.958 1.00 82.44 316 LEU A C 1
ATOM 2469 O O . LEU A 1 316 ? -4.507 0.294 11.787 1.00 82.44 316 LEU A O 1
ATOM 2473 N N . GLN A 1 317 ? -3.888 1.040 13.792 1.00 81.69 317 GLN A N 1
ATOM 2474 C CA . GLN A 1 317 ? -3.762 2.423 13.322 1.00 81.69 317 GLN A CA 1
ATOM 2475 C C . GLN A 1 317 ? -2.610 2.552 12.322 1.00 81.69 317 GLN A C 1
ATOM 2477 O O . GLN A 1 317 ? -1.462 2.341 12.706 1.00 81.69 317 GLN A O 1
ATOM 2482 N N . SER A 1 318 ? -2.920 2.923 11.076 1.00 85.56 318 SER A N 1
ATOM 2483 C CA . SER A 1 318 ? -1.967 3.077 9.970 1.00 85.56 318 SER A CA 1
ATOM 2484 C C . SER A 1 318 ? -0.952 1.936 9.856 1.00 85.56 318 SER A C 1
ATOM 2486 O O . SER A 1 318 ? 0.155 1.965 10.408 1.00 85.56 318 SER A O 1
ATOM 2488 N N . VAL A 1 319 ? -1.298 0.930 9.059 1.00 85.06 319 VAL A N 1
ATOM 2489 C CA . VAL A 1 319 ? -0.437 -0.230 8.817 1.00 85.06 319 VAL A CA 1
ATOM 2490 C C . VAL A 1 319 ? 0.908 0.200 8.216 1.00 85.06 319 VAL A C 1
ATOM 2492 O O . VAL A 1 319 ? 1.945 -0.345 8.593 1.00 85.06 319 VAL A O 1
ATOM 2495 N N . THR A 1 320 ? 0.916 1.221 7.353 1.00 86.12 320 THR A N 1
ATOM 2496 C CA . THR A 1 320 ? 2.145 1.803 6.791 1.00 86.12 320 THR A CA 1
ATOM 2497 C C . THR A 1 320 ? 3.043 2.368 7.887 1.00 86.12 320 THR A C 1
ATOM 2499 O O . THR A 1 320 ? 4.221 2.019 7.952 1.00 86.12 320 THR A O 1
ATOM 2502 N N . SER A 1 321 ? 2.499 3.200 8.783 1.00 86.38 321 SER A N 1
ATOM 2503 C CA . SER A 1 321 ? 3.281 3.822 9.859 1.00 86.38 321 SER A CA 1
ATOM 2504 C C . SER A 1 321 ? 3.835 2.771 10.813 1.00 86.38 321 SER A C 1
ATOM 2506 O O . SER A 1 321 ? 5.003 2.852 11.192 1.00 86.38 321 SER A O 1
ATOM 2508 N N . LEU A 1 322 ? 3.028 1.760 11.148 1.00 86.56 322 LEU A N 1
ATOM 2509 C CA . LEU A 1 322 ? 3.441 0.641 11.988 1.00 86.56 322 LEU A CA 1
ATOM 2510 C C . LEU A 1 322 ? 4.591 -0.151 11.350 1.00 86.56 322 LEU A C 1
ATOM 2512 O O . LEU A 1 322 ? 5.634 -0.328 11.978 1.00 86.56 322 LEU A O 1
ATOM 2516 N N . ALA A 1 323 ? 4.428 -0.594 10.099 1.00 88.44 323 ALA A N 1
ATOM 2517 C CA . ALA A 1 323 ? 5.432 -1.388 9.393 1.00 88.44 323 ALA A CA 1
ATOM 2518 C C . ALA A 1 323 ? 6.755 -0.625 9.246 1.00 88.44 323 ALA A C 1
ATOM 2520 O O . ALA A 1 323 ? 7.838 -1.155 9.500 1.00 88.44 323 ALA A O 1
ATOM 2521 N N . VAL A 1 324 ? 6.661 0.653 8.887 1.00 89.94 324 VAL A N 1
ATOM 2522 C CA . VAL A 1 324 ? 7.817 1.524 8.714 1.00 89.94 324 VAL A CA 1
ATOM 2523 C C . VAL A 1 324 ? 8.537 1.764 10.039 1.00 89.94 324 VAL A C 1
ATOM 2525 O O . VAL A 1 324 ? 9.753 1.607 10.091 1.00 89.94 324 VAL A O 1
ATOM 2528 N N . GLN A 1 325 ? 7.829 2.095 11.121 1.00 88.25 325 GLN A N 1
ATOM 2529 C CA . GLN A 1 325 ? 8.459 2.322 12.427 1.00 88.25 325 GLN A CA 1
ATOM 2530 C C . GLN A 1 325 ? 9.105 1.051 12.981 1.00 88.25 325 GLN A C 1
ATOM 2532 O O . GLN A 1 325 ? 10.228 1.096 13.481 1.00 88.25 325 GLN A O 1
ATOM 2537 N N . GLN A 1 326 ? 8.414 -0.083 12.871 1.00 88.44 326 GLN A N 1
ATOM 2538 C CA . GLN A 1 326 ? 8.850 -1.331 13.484 1.00 88.44 326 GLN A CA 1
ATOM 2539 C C . GLN A 1 326 ? 10.004 -2.005 12.728 1.00 88.44 326 GLN A C 1
ATOM 2541 O O . GLN A 1 326 ? 10.869 -2.606 13.369 1.00 88.44 326 GLN A O 1
ATOM 2546 N N . PHE A 1 327 ? 10.036 -1.922 11.393 1.00 90.12 327 PHE A N 1
ATOM 2547 C CA . PHE A 1 327 ? 10.986 -2.687 10.569 1.00 90.12 327 PHE A CA 1
ATOM 2548 C C . PHE A 1 327 ? 11.931 -1.821 9.741 1.00 90.12 327 PHE A C 1
ATOM 2550 O O . PHE A 1 327 ? 13.105 -2.157 9.618 1.00 90.12 327 PHE A O 1
ATOM 2557 N N . VAL A 1 328 ? 11.448 -0.717 9.165 1.00 90.75 328 VAL A N 1
ATOM 2558 C CA . VAL A 1 328 ? 12.277 0.110 8.275 1.00 90.75 328 VAL A CA 1
ATOM 2559 C C . VAL A 1 328 ? 13.146 1.059 9.094 1.00 90.75 328 VAL A C 1
ATOM 2561 O O . VAL A 1 328 ? 14.368 1.004 9.019 1.00 90.75 328 VAL A O 1
ATOM 2564 N N . LEU A 1 329 ? 12.533 1.895 9.932 1.00 89.94 329 LEU A N 1
ATOM 2565 C CA . LEU A 1 329 ? 13.246 2.867 10.760 1.00 89.94 329 LEU A CA 1
ATOM 2566 C C . LEU A 1 329 ? 14.052 2.213 11.884 1.00 89.94 329 LEU A C 1
ATOM 2568 O O . LEU A 1 329 ? 15.086 2.748 12.263 1.00 89.94 329 LEU A O 1
ATOM 2572 N N . SER A 1 330 ? 13.634 1.047 12.384 1.00 89.19 330 SER A N 1
ATOM 2573 C CA . SER A 1 330 ? 14.426 0.289 13.364 1.00 89.19 330 SER A CA 1
ATOM 2574 C C . SER A 1 330 ? 15.772 -0.185 12.800 1.00 89.19 330 SER A C 1
ATOM 2576 O O . SER A 1 330 ? 16.743 -0.307 13.545 1.00 89.19 330 SER A O 1
ATOM 2578 N N . ALA A 1 331 ? 15.843 -0.418 11.486 1.00 87.62 331 ALA A N 1
ATOM 2579 C CA . ALA A 1 331 ? 17.045 -0.858 10.786 1.00 87.62 331 ALA A CA 1
ATOM 2580 C C . ALA A 1 331 ? 17.903 0.303 10.253 1.00 87.62 331 ALA A C 1
ATOM 2582 O O . ALA A 1 331 ? 19.069 0.102 9.910 1.00 87.62 331 ALA A O 1
ATOM 2583 N N . ILE A 1 332 ? 17.347 1.516 10.176 1.00 91.31 332 ILE A N 1
ATOM 2584 C CA . ILE A 1 332 ? 18.014 2.697 9.626 1.00 91.31 332 ILE A CA 1
ATOM 2585 C C . ILE A 1 332 ? 18.421 3.637 10.761 1.00 91.31 332 ILE A C 1
ATOM 2587 O O . ILE A 1 332 ? 17.593 4.314 11.358 1.00 91.31 332 ILE A O 1
ATOM 2591 N N . ALA A 1 333 ? 19.725 3.740 11.019 1.00 81.19 333 ALA A N 1
ATOM 2592 C CA . ALA A 1 333 ? 20.239 4.582 12.100 1.00 81.19 333 ALA A CA 1
ATOM 2593 C C . ALA A 1 333 ? 20.155 6.093 11.808 1.00 81.19 333 ALA A C 1
ATOM 2595 O O . ALA A 1 333 ? 19.979 6.890 12.729 1.00 81.19 333 ALA A O 1
ATOM 2596 N N . ARG A 1 334 ? 20.339 6.504 10.546 1.00 87.25 334 ARG A N 1
ATOM 2597 C CA . ARG A 1 334 ? 20.384 7.913 10.120 1.00 87.25 334 ARG A CA 1
ATOM 2598 C C . ARG A 1 334 ? 19.707 8.083 8.769 1.00 87.25 334 ARG A C 1
ATOM 2600 O O . ARG A 1 334 ? 20.006 7.334 7.845 1.00 87.25 334 ARG A O 1
ATOM 2607 N N . TYR A 1 335 ? 18.823 9.070 8.663 1.00 91.62 335 TYR A N 1
ATOM 2608 C CA . TYR A 1 335 ? 18.156 9.463 7.424 1.00 91.62 335 TYR A CA 1
ATOM 2609 C C . TYR A 1 335 ? 17.689 10.922 7.511 1.00 91.62 335 TYR A C 1
ATOM 2611 O O . TYR A 1 335 ? 17.546 11.463 8.607 1.00 91.62 335 TYR A O 1
ATOM 2619 N N . ASN A 1 336 ? 17.428 11.536 6.356 1.00 88.12 336 ASN A N 1
ATOM 2620 C CA . ASN A 1 336 ? 16.995 12.931 6.244 1.00 88.12 336 ASN A CA 1
ATOM 2621 C C . ASN A 1 336 ? 15.481 13.048 6.104 1.00 88.12 336 ASN A C 1
ATOM 2623 O O . ASN A 1 336 ? 14.822 13.825 6.788 1.00 88.12 336 ASN A O 1
ATOM 2627 N N . THR A 1 337 ? 14.918 12.302 5.161 1.00 89.38 337 THR A N 1
ATOM 2628 C CA . THR A 1 337 ? 13.490 12.318 4.850 1.00 89.38 337 THR A CA 1
ATOM 2629 C C . THR A 1 337 ? 13.080 10.952 4.342 1.00 89.38 337 THR A C 1
ATOM 2631 O O . THR A 1 337 ? 13.875 10.232 3.734 1.00 89.38 337 THR A O 1
ATOM 2634 N N . MET A 1 338 ? 11.828 10.596 4.600 1.00 90.19 338 MET A N 1
ATOM 2635 C CA . MET A 1 338 ? 11.237 9.363 4.124 1.00 90.19 338 MET A CA 1
ATOM 2636 C C . MET A 1 338 ? 9.813 9.619 3.653 1.00 90.19 338 MET A C 1
ATOM 2638 O O . MET A 1 338 ? 9.035 10.274 4.340 1.00 90.19 338 MET A O 1
ATOM 2642 N N . VAL A 1 339 ? 9.478 9.045 2.505 1.00 90.56 339 VAL A N 1
ATOM 2643 C CA . VAL A 1 339 ? 8.109 8.962 1.996 1.00 90.56 339 VAL A CA 1
ATOM 2644 C C . VAL A 1 339 ? 7.758 7.488 1.904 1.00 90.56 339 VAL A C 1
ATOM 2646 O O . VAL A 1 339 ? 8.471 6.739 1.239 1.00 90.56 339 VAL A O 1
ATOM 2649 N N . ALA A 1 340 ? 6.683 7.074 2.567 1.00 90.44 340 ALA A N 1
ATOM 2650 C CA . ALA A 1 340 ? 6.170 5.711 2.512 1.00 90.44 340 ALA A CA 1
ATOM 2651 C C . ALA A 1 340 ? 4.715 5.715 2.051 1.00 90.44 340 ALA A C 1
ATOM 2653 O O . ALA A 1 340 ? 3.977 6.652 2.357 1.00 90.44 340 ALA A O 1
ATOM 2654 N N . ARG A 1 341 ? 4.332 4.696 1.281 1.00 86.31 341 ARG A N 1
ATOM 2655 C CA . ARG A 1 341 ? 3.015 4.586 0.649 1.00 86.31 341 ARG A CA 1
ATOM 2656 C C . ARG A 1 341 ? 2.524 3.149 0.619 1.00 86.31 341 ARG A C 1
ATOM 2658 O O . ARG A 1 341 ? 3.328 2.210 0.594 1.00 86.31 341 ARG A O 1
ATOM 2665 N N . LEU A 1 342 ? 1.205 2.983 0.573 1.00 82.75 342 LEU A N 1
ATOM 2666 C CA . LEU A 1 342 ? 0.600 1.687 0.290 1.00 82.75 342 LEU A CA 1
ATOM 2667 C C . LEU A 1 342 ? 0.721 1.338 -1.192 1.00 82.75 342 LEU A C 1
ATOM 2669 O O . LEU A 1 342 ? 0.741 2.196 -2.074 1.00 82.75 342 LEU A O 1
ATOM 2673 N N . GLY A 1 343 ? 0.766 0.038 -1.465 1.00 81.31 343 GLY A N 1
ATOM 2674 C CA . GLY A 1 343 ? 0.944 -0.482 -2.807 1.00 81.31 343 GLY A CA 1
ATOM 2675 C C . GLY A 1 343 ? 2.409 -0.598 -3.201 1.00 81.31 343 GLY A C 1
ATOM 2676 O O . GLY A 1 343 ? 3.339 -0.237 -2.479 1.00 81.31 343 GLY A O 1
ATOM 2677 N N . ARG A 1 344 ? 2.610 -1.171 -4.378 1.00 82.94 344 ARG A N 1
ATOM 2678 C CA . ARG A 1 344 ? 3.931 -1.459 -4.926 1.00 82.94 344 ARG A CA 1
ATOM 2679 C C . ARG A 1 344 ? 4.382 -0.276 -5.775 1.00 82.94 344 ARG A C 1
ATOM 2681 O O . ARG A 1 344 ? 3.562 0.297 -6.489 1.00 82.94 344 ARG A O 1
ATOM 2688 N N . ALA A 1 345 ? 5.666 0.058 -5.736 1.00 86.81 345 ALA A N 1
ATOM 2689 C CA . ALA A 1 345 ? 6.230 1.084 -6.598 1.00 86.81 345 ALA A CA 1
ATOM 2690 C C . ALA A 1 345 ? 7.143 0.464 -7.660 1.00 86.81 345 ALA A C 1
ATOM 2692 O O . ALA A 1 345 ? 7.579 -0.682 -7.572 1.00 86.81 345 ALA A O 1
ATOM 2693 N N . THR A 1 346 ? 7.392 1.228 -8.717 1.00 88.75 346 THR A N 1
ATOM 2694 C CA . THR A 1 346 ? 8.469 0.948 -9.666 1.00 88.75 346 THR A CA 1
ATOM 2695 C C . THR A 1 346 ? 9.652 1.869 -9.384 1.00 88.75 346 THR A C 1
ATOM 2697 O O . THR A 1 346 ? 9.509 2.923 -8.755 1.00 88.75 346 THR A O 1
ATOM 2700 N N . LEU A 1 347 ? 10.829 1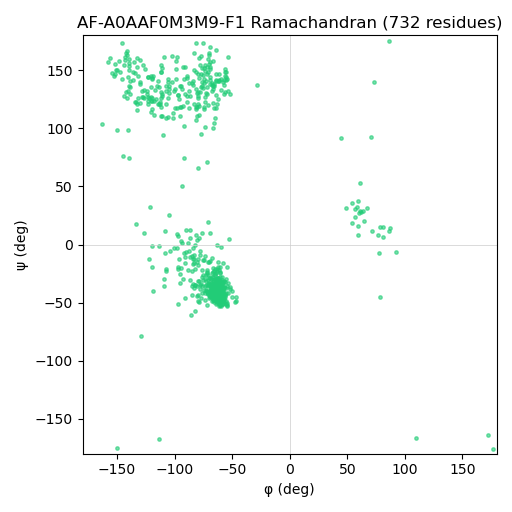.523 -9.902 1.00 90.38 347 LEU A N 1
ATOM 2701 C CA . LEU A 1 347 ? 12.034 2.342 -9.801 1.00 90.38 347 LEU A CA 1
ATOM 2702 C C . LEU A 1 347 ? 11.799 3.742 -10.384 1.00 90.38 347 LEU A C 1
ATOM 2704 O O . LEU A 1 347 ? 12.342 4.720 -9.872 1.00 90.38 347 LEU A O 1
ATOM 2708 N N . ARG A 1 348 ? 10.927 3.857 -11.395 1.00 88.88 348 ARG A N 1
ATOM 2709 C CA . ARG A 1 348 ? 10.446 5.141 -11.913 1.00 88.88 348 ARG A CA 1
ATOM 2710 C C . ARG A 1 348 ? 9.708 5.958 -10.851 1.00 88.88 348 ARG A C 1
ATOM 2712 O O . ARG A 1 348 ? 10.081 7.102 -10.617 1.00 88.88 348 ARG A O 1
ATOM 2719 N N . ASN A 1 349 ? 8.715 5.371 -10.177 1.00 88.88 349 ASN A N 1
ATOM 2720 C CA . ASN A 1 349 ? 7.941 6.062 -9.135 1.00 88.88 349 ASN A CA 1
ATOM 2721 C C . ASN A 1 349 ? 8.832 6.507 -7.964 1.00 88.88 349 ASN A C 1
ATOM 2723 O O . ASN A 1 349 ? 8.672 7.608 -7.429 1.00 88.88 349 ASN A O 1
ATOM 2727 N N . HIS A 1 350 ? 9.800 5.670 -7.588 1.00 91.12 350 HIS A N 1
ATOM 2728 C CA . HIS A 1 350 ? 10.818 6.031 -6.607 1.00 91.12 350 HIS A CA 1
ATOM 2729 C C . HIS A 1 350 ? 11.709 7.174 -7.095 1.00 91.12 350 HIS A C 1
ATOM 2731 O O . HIS A 1 350 ? 11.955 8.110 -6.341 1.00 91.12 350 HIS A O 1
ATOM 2737 N N . GLY A 1 351 ? 12.139 7.150 -8.359 1.00 88.25 351 GLY A N 1
ATOM 2738 C CA . GLY A 1 351 ? 12.906 8.236 -8.967 1.00 88.25 351 GLY A CA 1
ATOM 2739 C C . GLY A 1 351 ? 12.161 9.570 -8.946 1.00 88.25 351 GLY A C 1
ATOM 2740 O O . GLY A 1 351 ? 12.744 10.584 -8.564 1.00 88.25 351 GLY A O 1
ATOM 2741 N N . ASP A 1 352 ? 10.867 9.565 -9.267 1.00 86.94 352 ASP A N 1
ATOM 2742 C CA . ASP A 1 352 ? 10.009 10.753 -9.181 1.00 86.94 352 ASP A CA 1
ATOM 2743 C C . ASP A 1 352 ? 9.898 11.256 -7.729 1.00 86.94 352 ASP A C 1
ATOM 2745 O O . ASP A 1 352 ? 9.978 12.457 -7.464 1.00 86.94 352 ASP A O 1
ATOM 2749 N N . THR A 1 353 ? 9.798 10.334 -6.766 1.00 89.06 353 THR A N 1
ATOM 2750 C CA . THR A 1 353 ? 9.758 10.652 -5.330 1.00 89.06 353 THR A CA 1
ATOM 2751 C C . THR A 1 353 ? 11.071 11.275 -4.850 1.00 89.06 353 THR A C 1
ATOM 2753 O O . THR A 1 353 ? 11.048 12.326 -4.212 1.00 89.06 353 THR A O 1
ATOM 2756 N N . VAL A 1 354 ? 12.224 10.698 -5.212 1.00 88.44 354 VAL A N 1
ATOM 2757 C CA . VAL A 1 354 ? 13.552 11.258 -4.904 1.00 88.44 354 VAL A CA 1
ATOM 2758 C C . VAL A 1 354 ? 13.699 12.656 -5.501 1.00 88.44 354 VAL A C 1
ATOM 2760 O O . VAL A 1 354 ? 14.204 13.562 -4.836 1.00 88.44 354 VAL A O 1
ATOM 2763 N N . GLN A 1 355 ? 13.231 12.862 -6.736 1.00 84.62 355 GLN A N 1
ATOM 2764 C CA . GLN A 1 355 ? 13.277 14.176 -7.368 1.00 84.62 355 GLN A CA 1
ATOM 2765 C C . GLN A 1 355 ? 12.436 15.213 -6.625 1.00 84.62 355 GLN A C 1
ATOM 2767 O O . GLN A 1 355 ? 12.887 16.344 -6.450 1.00 84.62 355 GLN A O 1
ATOM 2772 N N . ASN A 1 356 ? 11.231 14.843 -6.192 1.00 85.56 356 ASN A N 1
ATOM 2773 C CA . ASN A 1 356 ? 10.346 15.740 -5.456 1.00 85.56 356 ASN A CA 1
ATOM 2774 C C . ASN A 1 356 ? 10.930 16.110 -4.087 1.00 85.56 356 ASN A C 1
ATOM 2776 O O . ASN A 1 356 ? 11.030 17.298 -3.790 1.00 85.56 356 ASN A O 1
ATOM 2780 N N . ILE A 1 357 ? 11.452 15.134 -3.333 1.00 85.44 357 ILE A N 1
ATOM 2781 C CA . ILE A 1 357 ? 12.170 15.398 -2.073 1.00 85.44 357 ILE A CA 1
ATOM 2782 C C . ILE A 1 357 ? 13.369 16.327 -2.321 1.00 85.44 357 ILE A C 1
ATOM 2784 O O . ILE A 1 357 ? 13.599 17.285 -1.585 1.00 85.44 357 ILE A O 1
ATOM 2788 N N . GLY A 1 358 ? 14.134 16.089 -3.390 1.00 79.56 358 GLY A N 1
ATOM 2789 C CA . GLY A 1 358 ? 15.270 16.938 -3.747 1.00 79.56 358 GLY A CA 1
ATOM 2790 C C . GLY A 1 358 ? 14.879 18.389 -4.057 1.00 79.56 358 GLY A C 1
ATOM 2791 O O . GLY A 1 358 ? 15.591 19.307 -3.645 1.00 79.56 358 GLY A O 1
ATOM 2792 N N . LYS A 1 359 ? 13.747 18.606 -4.745 1.00 79.50 359 LYS A N 1
ATOM 2793 C CA . LYS A 1 359 ? 13.205 19.948 -5.030 1.00 79.50 359 LYS A CA 1
ATOM 2794 C C . LYS A 1 359 ? 12.820 20.689 -3.747 1.00 79.50 359 LYS A C 1
ATOM 2796 O O . LYS A 1 359 ? 13.096 21.882 -3.651 1.00 79.50 359 LYS A O 1
ATOM 2801 N N . GLU A 1 360 ? 12.226 19.990 -2.780 1.00 78.00 360 GLU A N 1
ATOM 2802 C CA . GLU A 1 360 ? 11.837 20.555 -1.481 1.00 78.00 360 GLU A CA 1
ATOM 2803 C C . GLU A 1 360 ? 13.053 20.930 -0.627 1.00 78.00 360 GLU A C 1
ATOM 2805 O O . GLU A 1 360 ? 13.108 22.026 -0.070 1.00 78.00 360 GLU A O 1
ATOM 2810 N N . LEU A 1 361 ? 14.066 20.059 -0.569 1.00 74.06 361 LEU A N 1
ATOM 2811 C CA . LEU A 1 361 ? 15.262 20.285 0.246 1.00 74.06 361 LEU A CA 1
ATOM 2812 C C . LEU A 1 361 ? 16.156 21.411 -0.289 1.00 74.06 361 LEU A C 1
ATOM 2814 O O . LEU A 1 361 ? 16.847 22.076 0.484 1.00 74.06 361 LEU A O 1
ATOM 2818 N N . SER A 1 362 ? 16.230 21.611 -1.609 1.00 67.25 362 SER A N 1
ATOM 2819 C CA . SER A 1 362 ? 17.071 22.656 -2.203 1.00 67.25 362 SER A CA 1
ATOM 2820 C C . SER A 1 362 ? 16.694 22.960 -3.660 1.00 67.25 362 SER A C 1
ATOM 2822 O O . SER A 1 362 ? 17.187 22.285 -4.566 1.00 67.25 362 SER A O 1
ATOM 2824 N N . PRO A 1 363 ? 15.992 24.075 -3.935 1.00 61.00 363 PRO A N 1
ATOM 2825 C CA . PRO A 1 363 ? 15.647 24.490 -5.301 1.00 61.00 363 PRO A CA 1
ATOM 2826 C C . PRO A 1 363 ? 16.860 24.760 -6.211 1.00 61.00 363 PRO A C 1
ATOM 2828 O O . PRO A 1 363 ? 16.725 24.808 -7.430 1.00 61.00 363 PRO A O 1
ATOM 2831 N N . ARG A 1 364 ? 18.051 24.985 -5.625 1.00 52.12 364 ARG A N 1
ATOM 2832 C CA . ARG A 1 364 ? 19.293 25.368 -6.327 1.00 52.12 364 ARG A CA 1
ATOM 2833 C C . ARG A 1 364 ? 20.361 24.264 -6.403 1.00 52.12 364 ARG A C 1
ATOM 2835 O O . ARG A 1 364 ? 21.375 24.473 -7.066 1.00 52.12 364 ARG A O 1
ATOM 2842 N N . ARG A 1 365 ? 20.192 23.110 -5.735 1.00 51.62 365 ARG A N 1
ATOM 2843 C CA . ARG A 1 365 ? 21.151 21.986 -5.823 1.00 51.62 365 ARG A CA 1
ATOM 2844 C C . ARG A 1 365 ? 20.777 21.061 -6.978 1.00 51.62 365 ARG A C 1
ATOM 2846 O O . ARG A 1 365 ? 19.606 20.831 -7.252 1.00 51.62 365 ARG A O 1
ATOM 2853 N N . SER A 1 366 ? 21.788 20.491 -7.634 1.00 54.50 366 SER A N 1
ATOM 2854 C CA . SER A 1 366 ? 21.571 19.409 -8.596 1.00 54.50 366 SER A CA 1
ATOM 2855 C C . SER A 1 366 ? 21.035 18.188 -7.844 1.00 54.50 366 SER A C 1
ATOM 2857 O O . SER A 1 366 ? 21.776 17.499 -7.146 1.00 54.50 366 SER A O 1
ATOM 2859 N N . VAL A 1 367 ? 19.730 17.957 -7.992 1.00 55.59 367 VAL A N 1
ATOM 2860 C CA . VAL A 1 367 ? 18.950 16.836 -7.437 1.00 55.59 367 VAL A CA 1
ATOM 2861 C C . VAL A 1 367 ? 19.537 15.463 -7.824 1.00 55.59 367 VAL A C 1
ATOM 2863 O O . VAL A 1 367 ? 19.328 14.473 -7.132 1.00 55.59 367 VAL A O 1
ATOM 2866 N N . ALA A 1 368 ? 20.367 15.424 -8.871 1.00 56.06 368 ALA A N 1
ATOM 2867 C CA . ALA A 1 368 ? 21.017 14.254 -9.468 1.00 56.06 368 ALA A CA 1
ATOM 2868 C C . ALA A 1 368 ? 22.014 13.482 -8.572 1.00 56.06 368 ALA A C 1
ATOM 2870 O O . ALA A 1 368 ? 22.630 12.525 -9.039 1.00 56.06 368 ALA A O 1
ATOM 2871 N N . LYS A 1 369 ? 22.243 13.908 -7.322 1.00 68.00 369 LYS A N 1
ATOM 2872 C CA . LYS A 1 369 ? 23.253 13.319 -6.419 1.00 68.00 369 LYS A CA 1
ATOM 2873 C C . LYS A 1 369 ? 22.757 13.051 -5.001 1.00 68.00 369 LYS A C 1
ATOM 2875 O O . LYS A 1 369 ? 23.579 12.925 -4.101 1.00 68.00 369 LYS A O 1
ATOM 2880 N N . LEU A 1 370 ? 21.447 13.017 -4.775 1.00 82.31 370 LEU A N 1
ATOM 2881 C CA . LEU A 1 370 ? 20.918 12.705 -3.451 1.00 82.31 370 LEU A CA 1
ATOM 2882 C C . LEU A 1 370 ? 21.079 11.195 -3.183 1.00 82.31 370 LEU A C 1
ATOM 2884 O O . LEU A 1 370 ? 20.468 10.404 -3.908 1.00 82.31 370 LEU A O 1
ATOM 2888 N N . PRO A 1 371 ? 21.869 10.767 -2.179 1.00 90.50 371 PRO A N 1
ATOM 2889 C CA . PRO A 1 371 ? 21.911 9.365 -1.795 1.00 90.50 371 PRO A CA 1
ATOM 2890 C C . PRO A 1 371 ? 20.534 8.968 -1.262 1.00 90.50 371 PRO A C 1
ATOM 2892 O O . PRO A 1 371 ? 20.051 9.531 -0.279 1.00 90.50 371 PRO A O 1
ATOM 2895 N N . ALA A 1 372 ? 19.878 8.023 -1.928 1.00 92.88 372 ALA A N 1
ATOM 2896 C CA . ALA A 1 372 ? 18.566 7.540 -1.518 1.00 92.88 372 ALA A CA 1
ATOM 2897 C C . ALA A 1 372 ? 18.454 6.024 -1.676 1.00 92.88 372 ALA A C 1
ATOM 2899 O O . ALA A 1 372 ? 19.150 5.410 -2.489 1.00 92.88 372 ALA A O 1
ATOM 2900 N N . LEU A 1 373 ? 17.583 5.426 -0.875 1.00 95.06 373 LEU A N 1
ATOM 2901 C CA . LEU A 1 373 ? 17.255 4.011 -0.894 1.00 95.06 373 LEU A CA 1
ATOM 2902 C C . LEU A 1 373 ? 15.751 3.874 -1.097 1.00 95.06 373 LEU A C 1
ATOM 2904 O O . LEU A 1 373 ? 14.961 4.380 -0.300 1.00 95.06 373 LEU A O 1
ATOM 2908 N N . ALA A 1 374 ? 15.372 3.189 -2.165 1.00 94.31 374 ALA A N 1
ATOM 2909 C CA . ALA A 1 374 ? 14.012 2.733 -2.370 1.00 94.31 374 ALA A CA 1
ATOM 2910 C C . ALA A 1 374 ? 13.874 1.296 -1.881 1.00 94.31 374 ALA A C 1
ATOM 2912 O O . ALA A 1 374 ? 14.742 0.458 -2.137 1.00 94.31 374 ALA A O 1
ATOM 2913 N N . VAL A 1 375 ? 12.782 1.037 -1.178 1.00 93.75 375 VAL A N 1
ATOM 2914 C CA . VAL A 1 375 ? 12.482 -0.238 -0.544 1.00 93.75 375 VAL A CA 1
ATOM 2915 C C . VAL A 1 375 ? 11.047 -0.593 -0.888 1.00 93.75 375 VAL A C 1
ATOM 2917 O O . VAL A 1 375 ? 10.128 0.098 -0.452 1.00 93.75 375 VAL A O 1
ATOM 2920 N N . ASP A 1 376 ? 10.853 -1.683 -1.618 1.00 92.50 376 ASP A N 1
ATOM 2921 C CA . ASP A 1 376 ? 9.549 -2.329 -1.726 1.00 92.50 376 ASP A CA 1
ATOM 2922 C C . ASP A 1 376 ? 9.510 -3.483 -0.733 1.00 92.50 376 ASP A C 1
ATOM 2924 O O . ASP A 1 376 ? 10.393 -4.350 -0.725 1.00 92.50 376 ASP A O 1
ATOM 2928 N N . PHE A 1 377 ? 8.474 -3.544 0.088 1.00 92.19 377 PHE A N 1
ATOM 2929 C CA . PHE A 1 377 ? 8.336 -4.571 1.111 1.00 92.19 377 PHE A CA 1
ATOM 2930 C C . PHE A 1 377 ? 6.889 -5.021 1.252 1.00 92.19 377 PHE A C 1
ATOM 2932 O O . PHE A 1 377 ? 5.954 -4.392 0.760 1.00 92.19 377 PHE A O 1
ATOM 2939 N N . THR A 1 378 ? 6.712 -6.150 1.925 1.00 89.12 378 THR A N 1
ATOM 2940 C CA . THR A 1 378 ? 5.403 -6.632 2.342 1.00 89.12 378 THR A CA 1
ATOM 2941 C C . THR A 1 378 ? 5.307 -6.632 3.854 1.00 89.12 378 THR A C 1
ATOM 2943 O O . THR A 1 378 ? 6.279 -6.972 4.524 1.00 89.12 378 THR A O 1
ATOM 2946 N N . PHE A 1 379 ? 4.149 -6.260 4.388 1.00 85.31 379 PHE A N 1
ATOM 2947 C CA . PHE A 1 379 ? 3.821 -6.372 5.803 1.00 85.31 379 PHE A CA 1
ATOM 2948 C C . PHE A 1 379 ? 2.419 -6.959 5.952 1.00 85.31 379 PHE A C 1
ATOM 2950 O O . PHE A 1 379 ? 1.475 -6.417 5.394 1.00 85.31 379 PHE A O 1
ATOM 2957 N N . GLU A 1 380 ? 2.265 -8.081 6.658 1.00 77.19 380 GLU A N 1
ATOM 2958 C CA . GLU A 1 380 ? 0.973 -8.790 6.779 1.00 77.19 380 GLU A CA 1
ATOM 2959 C C . GLU A 1 380 ? 0.330 -9.127 5.419 1.00 77.19 380 GLU A C 1
ATOM 2961 O O . GLU A 1 380 ? -0.883 -9.047 5.238 1.00 77.19 380 GLU A O 1
ATOM 2966 N N . GLY A 1 381 ? 1.162 -9.449 4.423 1.00 73.62 381 GLY A N 1
ATOM 2967 C CA . GLY A 1 381 ? 0.723 -9.701 3.047 1.00 73.62 381 GLY A CA 1
ATOM 2968 C C . GLY A 1 381 ? 0.400 -8.442 2.234 1.00 73.62 381 GLY A C 1
ATOM 2969 O O . GLY A 1 381 ? 0.226 -8.542 1.021 1.00 73.62 381 GLY A O 1
ATOM 2970 N N . LEU A 1 382 ? 0.385 -7.251 2.844 1.00 77.12 382 LEU A N 1
ATOM 2971 C CA . LEU A 1 382 ? 0.242 -5.990 2.122 1.00 77.12 382 LEU A CA 1
ATOM 2972 C C . LEU A 1 382 ? 1.546 -5.555 1.507 1.00 77.12 382 LEU A C 1
ATOM 2974 O O . LEU A 1 382 ? 2.549 -5.453 2.201 1.00 77.12 382 LEU A O 1
ATOM 2978 N N . ALA A 1 383 ? 1.503 -5.191 0.236 1.00 84.81 383 ALA A N 1
ATOM 2979 C CA . ALA A 1 383 ? 2.640 -4.574 -0.405 1.00 84.81 383 ALA A CA 1
ATOM 2980 C C . ALA A 1 383 ? 2.677 -3.062 -0.151 1.00 84.81 383 ALA A C 1
ATOM 2982 O O . ALA A 1 383 ? 1.650 -2.381 -0.208 1.00 84.81 383 ALA A O 1
ATOM 2983 N N . MET A 1 384 ? 3.874 -2.569 0.131 1.00 88.81 384 MET A N 1
ATOM 2984 C CA . MET A 1 384 ? 4.171 -1.194 0.506 1.00 88.81 384 MET A CA 1
ATOM 2985 C C . MET A 1 384 ? 5.497 -0.779 -0.113 1.00 88.81 384 MET A C 1
ATOM 2987 O O . MET A 1 384 ? 6.330 -1.620 -0.464 1.00 88.81 384 MET A O 1
ATOM 2991 N N . ASN A 1 385 ? 5.709 0.526 -0.190 1.00 92.62 385 ASN A N 1
ATOM 2992 C CA . ASN A 1 385 ? 6.964 1.082 -0.654 1.00 92.62 385 ASN A CA 1
ATOM 2993 C C . ASN A 1 385 ? 7.412 2.238 0.239 1.00 92.62 385 ASN A C 1
ATOM 2995 O O . ASN A 1 385 ? 6.595 2.965 0.805 1.00 92.62 385 ASN A O 1
ATOM 2999 N N . ALA A 1 386 ? 8.724 2.402 0.368 1.00 94.25 386 ALA A N 1
ATOM 3000 C CA . ALA A 1 386 ? 9.344 3.527 1.044 1.00 94.25 386 ALA A CA 1
ATOM 3001 C C . ALA A 1 386 ? 10.529 4.054 0.233 1.00 94.25 386 ALA A C 1
ATOM 3003 O O . ALA A 1 386 ? 11.304 3.296 -0.344 1.00 94.25 386 ALA A O 1
ATOM 3004 N N . THR A 1 387 ? 10.678 5.373 0.211 1.00 94.88 387 THR A N 1
ATOM 3005 C CA . THR A 1 387 ? 11.827 6.077 -0.360 1.00 94.88 387 THR A CA 1
ATOM 3006 C C . THR A 1 387 ? 12.478 6.886 0.746 1.00 94.88 387 THR A C 1
ATOM 3008 O O . THR A 1 387 ? 11.851 7.796 1.284 1.00 94.88 387 THR A O 1
ATOM 3011 N N . VAL A 1 388 ? 13.721 6.554 1.082 1.00 94.31 388 VAL A N 1
ATOM 3012 C CA . VAL A 1 388 ? 14.485 7.166 2.176 1.00 94.31 388 VAL A CA 1
ATOM 3013 C C . VAL A 1 388 ? 15.686 7.905 1.604 1.00 94.31 388 VAL A C 1
ATOM 3015 O O . VAL A 1 388 ? 16.372 7.380 0.730 1.00 94.31 388 VAL A O 1
ATOM 3018 N N . THR A 1 389 ? 15.962 9.110 2.090 1.00 93.00 389 THR A N 1
ATOM 3019 C CA . THR A 1 389 ? 17.106 9.927 1.666 1.00 93.00 389 THR A CA 1
ATOM 3020 C C . THR A 1 389 ? 18.132 10.060 2.788 1.00 93.00 389 THR A C 1
ATOM 3022 O O . THR A 1 389 ? 17.782 10.045 3.968 1.00 93.00 389 THR A O 1
ATOM 3025 N N . PHE A 1 390 ? 19.407 10.175 2.422 1.00 92.19 390 PHE A N 1
ATOM 3026 C CA . PHE A 1 390 ? 20.547 10.129 3.339 1.00 92.19 390 PHE A CA 1
ATOM 3027 C C . PHE A 1 390 ? 21.522 11.276 3.070 1.00 92.19 390 PHE A C 1
ATOM 3029 O O . PHE A 1 390 ? 21.561 11.830 1.969 1.00 92.19 390 PHE A O 1
ATOM 3036 N N . ASP A 1 391 ? 22.358 11.587 4.060 1.00 87.88 391 ASP A N 1
ATOM 3037 C CA . ASP A 1 391 ? 23.451 12.552 3.914 1.00 87.88 391 ASP A CA 1
ATOM 3038 C C . ASP A 1 391 ? 24.608 12.013 3.064 1.00 87.88 391 ASP A C 1
ATOM 3040 O O . ASP A 1 391 ? 25.278 12.776 2.364 1.00 87.88 391 ASP A O 1
ATOM 3044 N N . SER A 1 392 ? 24.849 10.698 3.109 1.00 89.75 392 SER A N 1
ATOM 3045 C CA . SER A 1 392 ? 25.969 10.055 2.424 1.00 89.75 392 SER A CA 1
ATOM 3046 C C . SER A 1 392 ? 25.589 8.721 1.775 1.00 89.75 392 SER A C 1
ATOM 3048 O O . SER A 1 392 ? 24.651 8.037 2.187 1.00 89.75 392 SER A O 1
ATOM 3050 N N . GLU A 1 393 ? 26.350 8.319 0.752 1.00 91.44 393 GLU A N 1
ATOM 3051 C CA . GLU A 1 393 ? 26.215 6.990 0.137 1.00 91.44 393 GLU A CA 1
ATOM 3052 C C . GLU A 1 393 ? 26.570 5.862 1.113 1.00 91.44 393 GLU A C 1
ATOM 3054 O O . GLU A 1 393 ? 25.978 4.789 1.037 1.00 91.44 393 GLU A O 1
ATOM 3059 N N . ALA A 1 394 ? 27.474 6.117 2.065 1.00 92.69 394 ALA A N 1
ATOM 3060 C CA . ALA A 1 394 ? 27.842 5.154 3.097 1.00 92.69 394 ALA A CA 1
ATOM 3061 C C . ALA A 1 394 ? 26.664 4.850 4.037 1.00 92.69 394 ALA A C 1
ATOM 3063 O O . ALA A 1 394 ? 26.404 3.682 4.321 1.00 92.69 394 ALA A O 1
ATOM 3064 N N . ASP A 1 395 ? 25.913 5.875 4.460 1.00 93.44 395 ASP A N 1
ATOM 3065 C CA . ASP A 1 395 ? 24.713 5.690 5.290 1.00 93.44 395 ASP A CA 1
ATOM 3066 C C . ASP A 1 395 ? 23.617 4.941 4.518 1.00 93.44 395 ASP A C 1
ATOM 3068 O O . ASP A 1 395 ? 23.024 3.995 5.040 1.00 93.44 395 ASP A O 1
ATOM 3072 N N . ARG A 1 396 ? 23.405 5.298 3.241 1.00 94.25 396 ARG A N 1
ATOM 3073 C CA . ARG A 1 396 ? 22.499 4.573 2.333 1.00 94.25 396 ARG A CA 1
ATOM 3074 C C . ARG A 1 396 ? 22.890 3.098 2.218 1.00 94.25 396 ARG A C 1
ATOM 3076 O O . ARG A 1 396 ? 22.029 2.222 2.262 1.00 94.25 396 ARG A O 1
ATOM 3083 N N . ASP A 1 397 ? 24.175 2.810 2.030 1.00 94.44 397 ASP A N 1
ATOM 3084 C CA . ASP A 1 397 ? 24.669 1.448 1.829 1.00 94.44 397 ASP A CA 1
ATOM 3085 C C . ASP A 1 397 ? 24.609 0.610 3.108 1.00 94.44 397 ASP A C 1
ATOM 3087 O O . ASP A 1 397 ? 24.256 -0.569 3.036 1.00 94.44 397 ASP A O 1
ATOM 3091 N N . ALA A 1 398 ? 24.861 1.220 4.268 1.00 93.81 398 ALA A N 1
ATOM 3092 C CA . ALA A 1 398 ? 24.649 0.591 5.566 1.00 93.81 398 ALA A CA 1
ATOM 3093 C C . ALA A 1 398 ? 23.164 0.258 5.793 1.00 93.81 398 ALA A C 1
ATOM 3095 O O . ALA A 1 398 ? 22.840 -0.866 6.176 1.00 93.81 398 ALA A O 1
ATOM 3096 N N . ALA A 1 399 ? 22.258 1.192 5.479 1.00 94.62 399 ALA A N 1
ATOM 3097 C CA . ALA A 1 399 ? 20.814 0.967 5.536 1.00 94.62 399 ALA A CA 1
ATOM 3098 C C . ALA A 1 399 ? 20.363 -0.156 4.587 1.00 94.62 399 ALA A C 1
ATOM 3100 O O . ALA A 1 399 ? 19.591 -1.029 4.980 1.00 94.62 399 ALA A O 1
ATOM 3101 N N . ALA A 1 400 ? 20.881 -0.182 3.355 1.00 94.25 400 ALA A N 1
ATOM 3102 C CA . ALA A 1 400 ? 20.577 -1.233 2.387 1.00 94.25 400 ALA A CA 1
ATOM 3103 C C . ALA A 1 400 ? 21.027 -2.618 2.881 1.00 94.25 400 ALA A C 1
ATOM 3105 O O . ALA A 1 400 ? 20.289 -3.591 2.731 1.00 94.25 400 ALA A O 1
ATOM 3106 N N . ALA A 1 401 ? 22.212 -2.707 3.494 1.00 93.00 401 ALA A N 1
ATOM 3107 C CA . ALA A 1 401 ? 22.709 -3.949 4.078 1.00 93.00 401 ALA A CA 1
ATOM 3108 C C . ALA A 1 401 ? 21.851 -4.410 5.268 1.00 93.00 401 ALA A C 1
ATOM 3110 O O . ALA A 1 401 ? 21.505 -5.589 5.348 1.00 93.00 401 ALA A O 1
ATOM 3111 N N . ALA A 1 402 ? 21.467 -3.488 6.157 1.00 92.38 402 ALA A N 1
ATOM 3112 C CA . ALA A 1 402 ? 20.624 -3.787 7.313 1.00 92.38 402 ALA A CA 1
ATOM 3113 C C . ALA A 1 402 ? 19.230 -4.283 6.896 1.00 92.38 402 ALA A C 1
ATOM 3115 O O . ALA A 1 402 ? 18.776 -5.320 7.373 1.00 92.38 402 ALA A O 1
ATOM 3116 N N . LEU A 1 403 ? 18.580 -3.596 5.952 1.00 91.44 403 LEU A N 1
ATOM 3117 C CA . LEU A 1 403 ? 17.267 -3.995 5.440 1.00 91.44 403 LEU A CA 1
ATOM 3118 C C . LEU A 1 403 ? 17.321 -5.309 4.657 1.00 91.44 403 LEU A C 1
ATOM 3120 O O . LEU A 1 403 ? 16.437 -6.147 4.814 1.00 91.44 403 LEU A O 1
ATOM 3124 N N . GLY A 1 404 ? 18.371 -5.533 3.861 1.00 87.62 404 GLY A N 1
ATOM 3125 C CA . GLY A 1 404 ? 18.566 -6.794 3.139 1.00 87.62 404 GLY A CA 1
ATOM 3126 C C . GLY A 1 404 ? 18.692 -8.014 4.061 1.00 87.62 404 GLY A C 1
ATOM 3127 O O . GLY A 1 404 ? 18.361 -9.128 3.656 1.00 87.62 404 GLY A O 1
ATOM 3128 N N . ALA A 1 405 ? 19.110 -7.814 5.315 1.00 86.50 405 ALA A N 1
ATOM 3129 C CA . ALA A 1 405 ? 19.201 -8.872 6.319 1.00 86.50 405 ALA A CA 1
ATOM 3130 C C . ALA A 1 405 ? 17.848 -9.235 6.973 1.00 86.50 405 ALA A C 1
ATOM 3132 O O . ALA A 1 405 ? 17.754 -10.273 7.627 1.00 86.50 405 ALA A O 1
ATOM 3133 N N . LEU A 1 406 ? 16.785 -8.438 6.782 1.00 81.19 406 LEU A N 1
ATOM 3134 C CA . LEU A 1 406 ? 15.475 -8.638 7.427 1.00 81.19 406 LEU A CA 1
ATOM 3135 C C . LEU A 1 406 ? 14.592 -9.728 6.786 1.00 81.19 406 LEU A C 1
ATOM 3137 O O . LEU A 1 406 ? 13.461 -9.936 7.221 1.00 81.19 406 LEU A O 1
ATOM 3141 N N . ASN A 1 407 ? 15.093 -10.475 5.800 1.00 66.56 407 ASN A N 1
ATOM 3142 C CA . ASN A 1 407 ? 14.315 -11.416 4.975 1.00 66.56 407 ASN A CA 1
ATOM 3143 C C . ASN A 1 407 ? 13.828 -12.709 5.668 1.00 66.56 407 ASN A C 1
ATOM 3145 O O . ASN A 1 407 ? 13.488 -13.681 4.999 1.00 66.56 407 ASN A O 1
ATOM 3149 N N . THR A 1 408 ? 13.774 -12.747 6.999 1.00 65.12 408 THR A N 1
ATOM 3150 C CA . THR A 1 408 ? 13.353 -13.931 7.773 1.00 65.12 408 THR A CA 1
ATOM 3151 C C . THR A 1 408 ? 12.124 -13.698 8.652 1.00 65.12 408 THR A C 1
ATOM 3153 O O . THR A 1 408 ? 11.667 -14.632 9.313 1.00 65.12 408 THR A O 1
ATOM 3156 N N . HIS A 1 409 ? 11.556 -12.487 8.671 1.00 77.44 409 HIS A N 1
ATOM 3157 C CA . HIS A 1 409 ? 10.410 -12.198 9.530 1.00 77.44 409 HIS A CA 1
ATOM 3158 C C . HIS A 1 409 ? 9.091 -12.708 8.907 1.00 77.44 409 HIS A C 1
ATOM 3160 O O . HIS A 1 409 ? 8.779 -12.383 7.766 1.00 77.44 409 HIS A O 1
ATOM 3166 N N . PRO A 1 410 ? 8.245 -13.459 9.640 1.00 77.31 410 PRO A N 1
ATOM 3167 C CA . PRO A 1 410 ? 7.038 -14.070 9.068 1.00 77.31 410 PRO A CA 1
ATOM 3168 C C . PRO A 1 410 ? 5.975 -13.054 8.629 1.00 77.31 410 PRO A C 1
ATOM 3170 O O . PRO A 1 410 ? 5.140 -13.364 7.787 1.00 77.31 410 PRO A O 1
ATOM 3173 N N . ARG A 1 411 ? 5.992 -11.847 9.208 1.00 79.94 411 ARG A N 1
ATOM 3174 C CA . ARG A 1 411 ? 5.031 -10.771 8.906 1.00 79.94 411 ARG A CA 1
ATOM 3175 C C . ARG A 1 411 ? 5.615 -9.664 8.034 1.00 79.94 411 ARG A C 1
ATOM 3177 O O . ARG A 1 411 ? 4.877 -8.751 7.704 1.00 79.94 411 ARG A O 1
ATOM 3184 N N . PHE A 1 412 ? 6.915 -9.691 7.729 1.00 86.12 412 PHE A N 1
ATOM 3185 C CA . PHE A 1 412 ? 7.592 -8.620 6.995 1.00 86.12 412 PHE A CA 1
ATOM 3186 C C . PHE A 1 412 ? 8.651 -9.197 6.059 1.00 86.12 412 PHE A C 1
ATOM 3188 O O . PHE A 1 412 ? 9.526 -9.930 6.511 1.00 86.12 412 PHE A O 1
ATOM 3195 N N . ALA A 1 413 ? 8.611 -8.836 4.780 1.00 90.12 413 ALA A N 1
ATOM 3196 C CA . ALA A 1 413 ? 9.623 -9.270 3.823 1.00 90.12 413 ALA A CA 1
ATOM 3197 C C . ALA A 1 413 ? 9.988 -8.147 2.860 1.00 90.12 413 ALA A C 1
ATOM 3199 O O . ALA A 1 413 ? 9.106 -7.522 2.266 1.00 90.12 413 ALA A O 1
ATOM 3200 N N . VAL A 1 414 ? 11.288 -7.921 2.671 1.00 91.62 414 VAL A N 1
ATOM 3201 C CA . VAL A 1 414 ? 11.785 -6.973 1.676 1.00 91.62 414 VAL A CA 1
ATOM 3202 C C . VAL A 1 414 ? 11.749 -7.651 0.312 1.00 91.62 414 VAL A C 1
ATOM 3204 O O . VAL A 1 414 ? 12.367 -8.690 0.095 1.00 91.62 414 VAL A O 1
ATOM 3207 N N . THR A 1 415 ? 11.001 -7.061 -0.613 1.00 88.88 415 THR A N 1
ATOM 3208 C CA . THR A 1 415 ? 10.802 -7.606 -1.962 1.00 88.88 415 THR A CA 1
ATOM 3209 C C . THR A 1 415 ? 11.766 -7.014 -2.978 1.00 88.88 415 THR A C 1
ATOM 3211 O O . THR A 1 415 ? 12.174 -7.706 -3.907 1.00 88.88 415 THR A O 1
ATOM 3214 N N . SER A 1 416 ? 12.155 -5.747 -2.825 1.00 89.44 416 SER A N 1
ATOM 3215 C CA . SER A 1 416 ? 13.141 -5.095 -3.691 1.00 89.44 416 SER A CA 1
ATOM 3216 C C . SER A 1 416 ? 13.847 -3.955 -2.960 1.00 89.44 416 SER A C 1
ATOM 3218 O O . SER A 1 416 ? 13.267 -3.296 -2.097 1.00 89.44 416 SER A O 1
ATOM 3220 N N . LEU A 1 417 ? 15.114 -3.737 -3.313 1.00 92.31 417 LEU A N 1
ATOM 3221 C CA . LEU A 1 417 ? 15.957 -2.659 -2.800 1.00 92.31 417 LEU A CA 1
ATOM 3222 C C . LEU A 1 417 ? 16.673 -1.997 -3.971 1.00 92.31 417 LEU A C 1
ATOM 3224 O O . LEU A 1 417 ? 17.430 -2.663 -4.676 1.00 92.31 417 LEU A O 1
ATOM 3228 N N . PHE A 1 418 ? 16.484 -0.691 -4.144 1.00 91.81 418 PHE A N 1
ATOM 3229 C CA . PHE A 1 418 ? 17.148 0.071 -5.199 1.00 91.81 418 PHE A CA 1
ATOM 3230 C C . PHE A 1 418 ? 17.928 1.247 -4.626 1.00 91.81 418 PHE A C 1
ATOM 3232 O O . PHE A 1 418 ? 17.406 2.062 -3.862 1.00 91.81 418 PHE A O 1
ATOM 3239 N N . LYS A 1 419 ? 19.194 1.354 -5.025 1.00 93.12 419 LYS A N 1
ATOM 3240 C CA . LYS A 1 419 ? 20.091 2.431 -4.605 1.00 93.12 419 LYS A CA 1
ATOM 3241 C C . LYS A 1 419 ? 20.064 3.562 -5.626 1.00 93.12 419 LYS A C 1
ATOM 3243 O O . LYS A 1 419 ? 20.194 3.322 -6.823 1.00 93.12 419 LYS A O 1
ATOM 3248 N N . PHE A 1 420 ? 19.953 4.794 -5.143 1.00 90.44 420 PHE A N 1
ATOM 3249 C CA . PHE A 1 420 ? 20.007 5.997 -5.968 1.00 90.44 420 PHE A CA 1
ATOM 3250 C C . PHE A 1 420 ? 21.339 6.745 -5.803 1.00 90.44 420 PHE A C 1
ATOM 3252 O O . PHE A 1 420 ? 21.846 6.815 -4.675 1.00 90.44 420 PHE A O 1
ATOM 3259 N N . PRO A 1 421 ? 21.882 7.331 -6.894 1.00 87.38 421 PRO A N 1
ATOM 3260 C CA . PRO A 1 421 ? 21.332 7.304 -8.257 1.00 87.38 421 PRO A CA 1
ATOM 3261 C C . PRO A 1 421 ? 21.555 5.944 -8.966 1.00 87.38 421 PRO A C 1
ATOM 3263 O O . PRO A 1 421 ? 22.657 5.401 -8.880 1.00 87.38 421 PRO A O 1
ATOM 3266 N N . PRO A 1 422 ? 20.548 5.397 -9.676 1.00 88.56 422 PRO A N 1
ATOM 3267 C CA . PRO A 1 422 ? 20.702 4.186 -10.481 1.00 88.56 422 PRO A CA 1
ATOM 3268 C C . PRO A 1 422 ? 21.451 4.469 -11.793 1.00 88.56 422 PRO A C 1
ATOM 3270 O O . PRO A 1 422 ? 21.720 5.621 -12.151 1.00 88.56 422 PRO A O 1
ATOM 3273 N N . GLN A 1 423 ? 21.768 3.409 -12.543 1.00 87.75 423 GLN A N 1
ATOM 3274 C CA . GLN A 1 423 ? 22.297 3.544 -13.902 1.00 87.75 423 GLN A CA 1
ATOM 3275 C C . GLN A 1 423 ? 21.211 4.006 -14.885 1.00 87.75 423 GLN A C 1
ATOM 3277 O O . GLN A 1 423 ? 20.025 3.729 -14.708 1.00 87.75 423 GLN A O 1
ATOM 3282 N N . LYS A 1 424 ? 21.631 4.682 -15.961 1.00 90.06 424 LYS A N 1
ATOM 3283 C CA . LYS A 1 424 ? 20.743 5.009 -17.081 1.00 90.06 424 LYS A CA 1
ATOM 3284 C C . LYS A 1 424 ? 20.261 3.739 -17.784 1.00 90.06 424 LYS A C 1
ATOM 3286 O O . LYS A 1 424 ? 21.049 2.821 -18.022 1.00 90.06 424 LYS A O 1
ATOM 3291 N N . VAL A 1 425 ? 18.995 3.737 -18.191 1.00 91.88 425 VAL A N 1
ATOM 3292 C CA . VAL A 1 425 ? 18.378 2.643 -18.954 1.00 91.88 425 VAL A CA 1
ATOM 3293 C C . VAL A 1 425 ? 18.696 2.728 -20.441 1.00 91.88 425 VAL A C 1
ATOM 3295 O O . VAL A 1 425 ? 18.822 3.822 -21.000 1.00 91.88 425 VAL A O 1
ATOM 3298 N N . ARG A 1 426 ? 18.789 1.569 -21.100 1.00 92.06 426 ARG A N 1
ATOM 3299 C CA . ARG A 1 426 ? 19.121 1.422 -22.525 1.00 92.06 426 ARG A CA 1
ATOM 3300 C C . ARG A 1 426 ? 17.846 1.360 -23.362 1.00 92.06 426 ARG A C 1
ATOM 3302 O O . ARG A 1 426 ? 17.660 0.473 -24.192 1.00 92.06 426 ARG A O 1
ATOM 3309 N N . TRP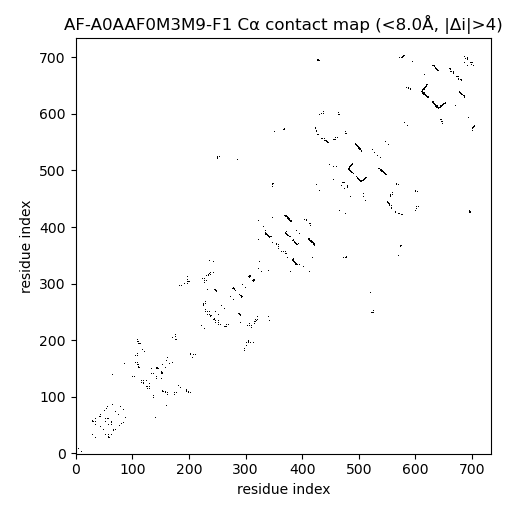 A 1 427 ? 16.951 2.322 -23.148 1.00 92.06 427 TRP A N 1
ATOM 3310 C CA . TRP A 1 427 ? 15.621 2.340 -23.764 1.00 92.06 427 TRP A CA 1
ATOM 3311 C C . TRP A 1 427 ? 15.665 2.387 -25.299 1.00 92.06 427 TRP A C 1
ATOM 3313 O O . TRP A 1 427 ? 14.768 1.860 -25.957 1.00 92.06 427 TRP A O 1
ATOM 3323 N N . LYS A 1 428 ? 16.727 2.964 -25.883 1.00 91.62 428 LYS A N 1
ATOM 3324 C CA . LYS A 1 428 ? 16.863 3.127 -27.336 1.00 91.62 428 LYS A CA 1
ATOM 3325 C C . LYS A 1 428 ? 17.015 1.786 -28.057 1.00 91.62 428 LYS A C 1
ATOM 3327 O O . LYS A 1 428 ? 16.499 1.637 -29.158 1.00 91.62 428 LYS A O 1
ATOM 3332 N N . ARG A 1 429 ? 17.620 0.766 -27.425 1.00 90.56 429 ARG A N 1
ATOM 3333 C CA . ARG A 1 429 ? 17.662 -0.587 -28.023 1.00 90.56 429 ARG A CA 1
ATOM 3334 C C . ARG A 1 429 ? 16.271 -1.198 -28.174 1.00 90.56 429 ARG A C 1
ATOM 3336 O O . ARG A 1 429 ? 16.055 -1.971 -29.100 1.00 90.56 429 ARG A O 1
ATOM 3343 N N . LEU A 1 430 ? 15.362 -0.883 -27.246 1.00 90.94 430 LEU A N 1
ATOM 3344 C CA . LEU A 1 430 ? 14.010 -1.435 -27.222 1.00 90.94 430 LEU A CA 1
ATOM 3345 C C . LEU A 1 430 ? 13.178 -0.799 -28.331 1.00 90.94 430 LEU A C 1
ATOM 3347 O O . LEU A 1 430 ? 12.551 -1.504 -29.116 1.00 90.94 430 LEU A O 1
ATOM 3351 N N . THR A 1 431 ? 13.228 0.531 -28.433 1.00 90.75 431 THR A N 1
ATOM 3352 C CA . THR A 1 431 ? 12.503 1.262 -29.475 1.00 90.75 431 THR A CA 1
ATOM 3353 C C . THR A 1 431 ? 13.044 0.944 -30.863 1.00 90.75 431 THR A C 1
ATOM 3355 O O . THR A 1 431 ? 12.252 0.710 -31.765 1.00 90.75 431 THR A O 1
ATOM 3358 N N . ASP A 1 432 ? 14.361 0.812 -31.031 1.00 88.00 432 ASP A N 1
ATOM 3359 C CA . ASP A 1 432 ? 14.946 0.401 -32.309 1.00 88.00 432 ASP A CA 1
ATOM 3360 C C . ASP A 1 432 ? 14.570 -1.037 -32.717 1.00 88.00 432 ASP A C 1
ATOM 3362 O O . ASP A 1 432 ? 14.463 -1.331 -33.907 1.00 88.00 432 ASP A O 1
ATOM 3366 N N . ALA A 1 433 ? 14.421 -1.961 -31.760 1.00 88.19 433 ALA A N 1
ATOM 3367 C CA . ALA A 1 433 ? 14.000 -3.332 -32.054 1.00 88.19 433 ALA A CA 1
ATOM 3368 C C . ALA A 1 433 ? 12.523 -3.386 -32.467 1.00 88.19 433 ALA A C 1
ATOM 3370 O O . ALA A 1 433 ? 12.182 -4.081 -33.423 1.00 88.19 433 ALA A O 1
ATOM 3371 N N . LEU A 1 434 ? 11.675 -2.614 -31.784 1.00 88.44 434 LEU A N 1
ATOM 3372 C CA . LEU A 1 434 ? 10.257 -2.475 -32.104 1.00 88.44 434 LEU A CA 1
ATOM 3373 C C . LEU A 1 434 ? 10.033 -1.772 -33.449 1.00 88.44 434 LEU A C 1
ATOM 3375 O O . LEU A 1 434 ? 9.178 -2.218 -34.203 1.00 88.44 434 LEU A O 1
ATOM 3379 N N . ASP A 1 435 ? 10.817 -0.745 -33.792 1.00 87.06 435 ASP A N 1
ATOM 3380 C CA . ASP A 1 435 ? 10.690 -0.013 -35.066 1.00 87.06 435 ASP A CA 1
ATOM 3381 C C . ASP A 1 435 ? 10.856 -0.928 -36.289 1.00 87.06 435 ASP A C 1
ATOM 3383 O O . ASP A 1 435 ? 10.201 -0.745 -37.312 1.00 87.06 435 ASP A O 1
ATOM 3387 N N . ARG A 1 436 ? 11.690 -1.970 -36.163 1.00 82.44 436 ARG A N 1
ATOM 3388 C CA . ARG A 1 436 ? 11.918 -2.965 -37.223 1.00 82.44 436 ARG A CA 1
ATOM 3389 C C . ARG A 1 436 ? 10.740 -3.918 -37.441 1.00 82.44 436 ARG A C 1
ATOM 3391 O O . ARG A 1 436 ? 10.650 -4.509 -38.512 1.00 82.44 436 ARG A O 1
ATOM 3398 N N . VAL A 1 437 ? 9.891 -4.115 -36.432 1.00 82.69 437 VAL A N 1
ATOM 3399 C CA . VAL A 1 437 ? 8.796 -5.106 -36.454 1.00 82.69 437 VAL A CA 1
ATOM 3400 C C . VAL A 1 437 ? 7.425 -4.432 -36.534 1.00 82.69 437 VAL A C 1
ATOM 3402 O O . VAL A 1 437 ? 6.486 -4.988 -37.099 1.00 82.69 437 VAL A O 1
ATOM 3405 N N . ALA A 1 438 ? 7.294 -3.223 -35.988 1.00 80.75 438 ALA A N 1
ATOM 3406 C CA . ALA A 1 438 ? 6.043 -2.490 -35.969 1.00 80.75 438 ALA A CA 1
ATOM 3407 C C . ALA A 1 438 ? 5.621 -2.083 -37.396 1.00 80.75 438 ALA A C 1
ATOM 3409 O O . ALA A 1 438 ? 6.441 -1.558 -38.154 1.00 80.75 438 ALA A O 1
ATOM 3410 N N . PRO A 1 439 ? 4.334 -2.242 -37.761 1.00 78.19 439 PRO A N 1
ATOM 3411 C CA . PRO A 1 439 ? 3.837 -1.837 -39.071 1.00 78.19 439 PRO A CA 1
ATOM 3412 C C . PRO A 1 439 ? 4.149 -0.372 -39.386 1.00 78.19 439 PRO A C 1
ATOM 3414 O O . PRO A 1 439 ? 4.073 0.502 -38.515 1.00 78.19 439 PRO A O 1
ATOM 3417 N N . THR A 1 440 ? 4.467 -0.084 -40.647 1.00 73.19 440 THR A N 1
ATOM 3418 C CA . THR A 1 440 ? 4.678 1.283 -41.117 1.00 73.19 440 THR A CA 1
ATOM 3419 C C . THR A 1 440 ? 3.340 1.972 -41.405 1.00 73.19 440 THR A C 1
ATOM 3421 O O . THR A 1 440 ? 2.647 1.637 -42.357 1.00 73.19 440 THR A O 1
ATOM 3424 N N . GLY A 1 441 ? 2.973 2.969 -40.588 1.00 72.44 441 GLY A N 1
ATOM 3425 C CA . GLY A 1 441 ? 1.792 3.821 -40.810 1.00 72.44 441 GLY A CA 1
ATOM 3426 C C . GLY A 1 441 ? 0.632 3.601 -39.829 1.00 72.44 441 GLY A C 1
ATOM 3427 O O . GLY A 1 441 ? 0.802 3.012 -38.763 1.00 72.44 441 GLY A O 1
ATOM 3428 N N . ARG A 1 442 ? -0.544 4.150 -40.171 1.00 81.56 442 ARG A N 1
ATOM 3429 C CA . ARG A 1 442 ? -1.805 3.930 -39.437 1.00 81.56 442 ARG A CA 1
ATOM 3430 C C . ARG A 1 442 ? -2.453 2.625 -39.892 1.00 81.56 442 ARG A C 1
ATOM 3432 O O . ARG A 1 442 ? -2.316 2.249 -41.052 1.00 81.56 442 ARG A O 1
ATOM 3439 N N . VAL A 1 443 ? -3.182 1.979 -38.990 1.00 83.50 443 VAL A N 1
ATOM 3440 C CA . VAL A 1 443 ? -3.923 0.742 -39.255 1.00 83.50 443 VAL A CA 1
ATOM 3441 C C . VAL A 1 443 ? -5.425 0.973 -39.201 1.00 83.50 443 VAL A C 1
ATOM 3443 O O . VAL A 1 443 ? -5.891 1.909 -38.550 1.00 83.50 443 VAL A O 1
ATOM 3446 N N . THR A 1 444 ? -6.166 0.123 -39.910 1.00 81.19 444 THR A N 1
ATOM 3447 C CA . THR A 1 444 ? -7.631 0.091 -39.910 1.00 81.19 444 THR A CA 1
ATOM 3448 C C . THR A 1 444 ? -8.135 -1.096 -39.102 1.00 81.19 444 THR A C 1
ATOM 3450 O O . THR A 1 444 ? -7.653 -2.205 -39.323 1.00 81.19 444 THR A O 1
ATOM 3453 N N . ALA A 1 445 ? -9.124 -0.884 -38.234 1.00 82.75 445 ALA A N 1
ATOM 3454 C CA . ALA A 1 445 ? -9.889 -1.963 -37.604 1.00 82.75 445 ALA A CA 1
ATOM 3455 C C . ALA A 1 445 ? -11.329 -1.958 -38.137 1.00 82.75 445 ALA A C 1
ATOM 3457 O O . ALA A 1 445 ? -11.967 -0.901 -38.176 1.00 82.75 445 ALA A O 1
ATOM 3458 N N . GLY A 1 446 ? -11.819 -3.117 -38.581 1.00 81.62 446 GLY A N 1
ATOM 3459 C CA . GLY A 1 446 ? -13.175 -3.290 -39.098 1.00 81.62 446 GLY A CA 1
ATOM 3460 C C . GLY A 1 446 ? -14.214 -3.473 -37.994 1.00 81.62 446 GLY A C 1
ATOM 3461 O O . GLY A 1 446 ? -15.333 -2.978 -38.125 1.00 81.62 446 GLY A O 1
ATOM 3462 N N . ASP A 1 447 ? -13.837 -4.136 -36.901 1.00 86.94 447 ASP A N 1
ATOM 3463 C CA . ASP A 1 447 ? -14.699 -4.403 -35.750 1.00 86.94 447 ASP A CA 1
ATOM 3464 C C . ASP A 1 447 ? -13.915 -4.486 -34.422 1.00 86.94 447 ASP A C 1
ATOM 3466 O O . ASP A 1 447 ? -12.710 -4.234 -34.359 1.00 86.94 447 ASP A O 1
ATOM 3470 N N . GLU A 1 448 ? -14.610 -4.823 -33.332 1.00 89.06 448 GLU A N 1
ATOM 3471 C CA . GLU A 1 448 ? -14.019 -4.983 -31.998 1.00 89.06 448 GLU A CA 1
ATOM 3472 C C . GLU A 1 448 ? -13.009 -6.141 -31.896 1.00 89.06 448 GLU A C 1
ATOM 3474 O O . GLU A 1 448 ? -12.088 -6.080 -31.078 1.00 89.06 448 GLU A O 1
ATOM 3479 N N . THR A 1 449 ? -13.129 -7.167 -32.745 1.00 91.38 449 THR A N 1
ATOM 3480 C CA . THR A 1 449 ? -12.209 -8.315 -32.780 1.00 91.38 449 THR A CA 1
ATOM 3481 C C . THR A 1 449 ? -10.870 -7.901 -33.378 1.00 91.38 449 THR A C 1
ATOM 3483 O O . THR A 1 449 ? -9.818 -8.267 -32.848 1.00 91.38 449 THR A O 1
ATOM 3486 N N . ASP A 1 450 ? -10.892 -7.075 -34.426 1.00 89.81 450 ASP A N 1
ATOM 3487 C CA . ASP A 1 450 ? -9.681 -6.487 -35.001 1.00 89.81 450 ASP A CA 1
ATOM 3488 C C . ASP A 1 450 ? -8.950 -5.605 -33.977 1.00 89.81 450 ASP A C 1
ATOM 3490 O O . ASP A 1 450 ? -7.728 -5.687 -33.828 1.00 89.81 450 ASP A O 1
ATOM 3494 N N . VAL A 1 451 ? -9.689 -4.789 -33.213 1.00 90.19 451 VAL A N 1
ATOM 3495 C CA . VAL A 1 451 ? -9.106 -3.966 -32.137 1.00 90.19 451 VAL A CA 1
ATOM 3496 C C . VAL A 1 451 ? -8.473 -4.844 -31.062 1.00 90.19 451 VAL A C 1
ATOM 3498 O O . VAL A 1 451 ? -7.339 -4.588 -30.646 1.00 90.19 451 VAL A O 1
ATOM 3501 N N . LEU A 1 452 ? -9.174 -5.893 -30.632 1.00 93.50 452 LEU A N 1
ATOM 3502 C CA . LEU A 1 452 ? -8.660 -6.851 -29.662 1.00 93.50 452 LEU A CA 1
ATOM 3503 C C . LEU A 1 452 ? -7.347 -7.485 -30.144 1.00 93.50 452 LEU A C 1
ATOM 3505 O O . LEU A 1 452 ? -6.376 -7.509 -29.388 1.00 93.50 452 LEU A O 1
ATOM 3509 N N . ALA A 1 453 ? -7.278 -7.930 -31.401 1.00 92.44 453 ALA A N 1
ATOM 3510 C CA . ALA A 1 453 ? -6.075 -8.525 -31.984 1.00 92.44 453 ALA A CA 1
ATOM 3511 C C . ALA A 1 453 ? -4.881 -7.549 -32.005 1.00 92.44 453 ALA A C 1
ATOM 3513 O O . ALA A 1 453 ? -3.752 -7.929 -31.680 1.00 92.44 453 ALA A O 1
ATOM 3514 N N . LEU A 1 454 ? -5.120 -6.270 -32.312 1.00 91.31 454 LEU A N 1
ATOM 3515 C CA . LEU A 1 454 ? -4.081 -5.233 -32.301 1.00 91.31 454 LEU A CA 1
ATOM 3516 C C . LEU A 1 454 ? -3.498 -5.006 -30.896 1.00 91.31 454 LEU A C 1
ATOM 3518 O O . LEU A 1 454 ? -2.281 -4.885 -30.730 1.00 91.31 454 LEU A O 1
ATOM 3522 N N . TYR A 1 455 ? -4.342 -4.985 -29.864 1.00 92.75 455 TYR A N 1
ATOM 3523 C CA . TYR A 1 455 ? -3.882 -4.852 -28.478 1.00 92.75 455 TYR A CA 1
ATOM 3524 C C . TYR A 1 455 ? -3.282 -6.148 -27.917 1.00 92.75 455 TYR A C 1
ATOM 3526 O O . TYR A 1 455 ? -2.365 -6.079 -27.097 1.00 92.75 455 TYR A O 1
ATOM 3534 N N . GLN A 1 456 ? -3.704 -7.320 -28.399 1.00 93.56 456 GLN A N 1
ATOM 3535 C CA . GLN A 1 456 ? -3.006 -8.581 -28.127 1.00 93.56 456 GLN A CA 1
ATOM 3536 C C . GLN A 1 456 ? -1.580 -8.557 -28.693 1.00 93.56 456 GLN A C 1
ATOM 3538 O O . GLN A 1 456 ? -0.647 -8.942 -27.990 1.00 93.56 456 GLN A O 1
ATOM 3543 N N . SER A 1 457 ? -1.382 -8.035 -29.909 1.00 90.00 457 SER A N 1
ATOM 3544 C CA . SER A 1 457 ? -0.044 -7.853 -30.495 1.00 90.00 457 SER A CA 1
ATOM 3545 C C . SER A 1 457 ? 0.832 -6.899 -29.668 1.00 90.00 457 SER A C 1
ATOM 3547 O O . SER A 1 457 ? 2.010 -7.184 -29.424 1.00 90.00 457 SER A O 1
ATOM 3549 N N . ARG A 1 458 ? 0.259 -5.802 -29.149 1.00 91.12 458 ARG A N 1
ATOM 3550 C CA . ARG A 1 458 ? 0.961 -4.925 -28.194 1.00 91.12 458 ARG A CA 1
ATOM 3551 C C . ARG A 1 458 ? 1.353 -5.673 -26.922 1.00 91.12 458 ARG A C 1
ATOM 3553 O O . ARG A 1 458 ? 2.511 -5.595 -26.528 1.00 91.12 458 ARG A O 1
ATOM 3560 N N . ALA A 1 459 ? 0.429 -6.408 -26.304 1.00 93.19 459 ALA A N 1
ATOM 3561 C CA . ALA A 1 459 ? 0.705 -7.162 -25.081 1.00 93.19 459 ALA A CA 1
ATOM 3562 C C . ALA A 1 459 ? 1.796 -8.232 -25.279 1.00 93.19 459 ALA A C 1
ATOM 3564 O O . ALA A 1 459 ? 2.651 -8.404 -24.415 1.00 93.19 459 ALA A O 1
ATOM 3565 N N . GLN A 1 460 ? 1.817 -8.908 -26.431 1.00 91.44 460 GLN A N 1
ATOM 3566 C CA . GLN A 1 460 ? 2.884 -9.848 -26.801 1.00 91.44 460 GLN A CA 1
ATOM 3567 C C . GLN A 1 460 ? 4.236 -9.145 -26.969 1.00 91.44 460 GLN A C 1
ATOM 3569 O O . GLN A 1 460 ? 5.256 -9.651 -26.507 1.00 91.44 460 GLN A O 1
ATOM 3574 N N . SER A 1 461 ? 4.242 -7.956 -27.577 1.00 90.81 461 SER A N 1
ATOM 3575 C CA . SER A 1 461 ? 5.457 -7.145 -27.711 1.00 90.81 461 SER A CA 1
ATOM 3576 C C . SER A 1 461 ? 5.994 -6.712 -26.341 1.00 90.81 461 SER A C 1
ATOM 3578 O O . SER A 1 461 ? 7.198 -6.772 -26.105 1.00 90.81 461 SER A O 1
ATOM 3580 N N . GLU A 1 462 ? 5.115 -6.324 -25.411 1.00 92.25 462 GLU A N 1
ATOM 3581 C CA . GLU A 1 462 ? 5.500 -6.014 -24.028 1.00 92.25 462 GLU A CA 1
ATOM 3582 C C . GLU A 1 462 ? 6.044 -7.233 -23.287 1.00 92.25 462 GLU A C 1
ATOM 3584 O O . GLU A 1 462 ? 7.059 -7.108 -22.606 1.00 92.25 462 GLU A O 1
ATOM 3589 N N . ALA A 1 463 ? 5.428 -8.406 -23.455 1.00 92.06 463 ALA A N 1
ATOM 3590 C CA . ALA A 1 463 ? 5.920 -9.652 -22.875 1.00 92.06 463 ALA A CA 1
ATOM 3591 C C . ALA A 1 463 ? 7.335 -9.989 -23.377 1.00 92.06 463 ALA A C 1
ATOM 3593 O O . ALA A 1 463 ? 8.222 -10.268 -22.573 1.00 92.06 463 ALA A O 1
ATOM 3594 N N . ALA A 1 464 ? 7.584 -9.869 -24.685 1.00 89.94 464 ALA A N 1
ATOM 3595 C CA . ALA A 1 464 ? 8.909 -10.084 -25.264 1.00 89.94 464 ALA A CA 1
ATOM 3596 C C . ALA A 1 464 ? 9.944 -9.080 -24.725 1.00 89.94 464 ALA A C 1
ATOM 3598 O O . ALA A 1 464 ? 11.056 -9.459 -24.357 1.00 89.94 464 ALA A O 1
ATOM 3599 N N . VAL A 1 465 ? 9.582 -7.796 -24.623 1.00 90.00 465 VAL A N 1
ATOM 3600 C CA . VAL A 1 465 ? 10.457 -6.775 -24.024 1.00 90.00 465 VAL A CA 1
ATOM 3601 C C . VAL A 1 465 ? 10.736 -7.090 -22.552 1.00 90.00 465 VAL A C 1
ATOM 3603 O O . VAL A 1 465 ? 11.880 -6.962 -22.116 1.00 90.00 465 VAL A O 1
ATOM 3606 N N . TYR A 1 466 ? 9.721 -7.515 -21.800 1.00 91.31 466 TYR A N 1
ATOM 3607 C CA . TYR A 1 466 ? 9.825 -7.882 -20.392 1.00 91.31 466 TYR A CA 1
ATOM 3608 C C . TYR A 1 466 ? 10.782 -9.060 -20.173 1.00 91.31 466 TYR A C 1
ATOM 3610 O O . TYR A 1 466 ? 11.713 -8.945 -19.383 1.00 91.31 466 TYR A O 1
ATOM 3618 N N . GLU A 1 467 ? 10.617 -10.153 -20.919 1.00 89.44 467 GLU A N 1
ATOM 3619 C CA . GLU A 1 467 ? 11.449 -11.358 -20.803 1.00 89.44 467 GLU A CA 1
ATOM 3620 C C . GLU A 1 467 ? 12.921 -11.120 -21.171 1.00 89.44 467 GLU A C 1
ATOM 3622 O O . GLU A 1 467 ? 13.817 -11.771 -20.633 1.00 89.44 467 GLU A O 1
ATOM 3627 N N . GLN A 1 468 ? 13.187 -10.183 -22.085 1.00 87.69 468 GLN A N 1
ATOM 3628 C CA . GLN A 1 468 ? 14.538 -9.883 -22.570 1.00 87.69 468 GLN A CA 1
ATOM 3629 C C . GLN A 1 468 ? 15.224 -8.740 -21.804 1.00 87.69 468 GLN A C 1
ATOM 3631 O O . GLN A 1 468 ? 16.358 -8.371 -22.127 1.00 87.69 468 GLN A O 1
ATOM 3636 N N . THR A 1 469 ? 14.565 -8.173 -20.790 1.00 87.69 469 THR A N 1
ATOM 3637 C CA . THR A 1 469 ? 15.051 -7.006 -20.045 1.00 87.69 469 THR A CA 1
ATOM 3638 C C . THR A 1 469 ? 15.165 -7.312 -18.551 1.00 87.69 469 THR A C 1
ATOM 3640 O O . THR A 1 469 ? 14.372 -8.048 -17.977 1.00 87.69 469 THR A O 1
ATOM 3643 N N . GLY A 1 470 ? 16.179 -6.746 -17.891 1.00 86.81 470 GLY A N 1
ATOM 3644 C CA . GLY A 1 470 ? 16.385 -6.939 -16.454 1.00 86.81 470 GLY A CA 1
ATOM 3645 C C . GLY A 1 470 ? 15.338 -6.229 -15.586 1.00 86.81 470 GLY A C 1
ATOM 3646 O O . GLY A 1 470 ? 14.710 -5.256 -16.008 1.00 86.81 470 GLY A O 1
ATOM 3647 N N . VAL A 1 471 ? 15.197 -6.674 -14.334 1.00 86.25 471 VAL A N 1
ATOM 3648 C CA . VAL A 1 471 ? 14.224 -6.131 -13.362 1.00 86.25 471 VAL A CA 1
ATOM 3649 C C . VAL A 1 471 ? 14.391 -4.623 -13.152 1.00 86.25 471 VAL A C 1
ATOM 3651 O O . VAL A 1 471 ? 13.408 -3.892 -13.179 1.00 86.25 471 VAL A O 1
ATOM 3654 N N . GLU A 1 472 ? 15.620 -4.126 -12.989 1.00 87.56 472 GLU A N 1
ATOM 3655 C CA . GLU A 1 472 ? 15.851 -2.686 -12.793 1.00 87.56 472 GLU A CA 1
ATOM 3656 C C . GLU A 1 472 ? 15.404 -1.856 -13.999 1.00 87.56 472 GLU A C 1
ATOM 3658 O O . GLU A 1 472 ? 14.760 -0.823 -13.836 1.00 87.56 472 GLU A O 1
ATOM 3663 N N . GLU A 1 473 ? 15.699 -2.316 -15.215 1.00 90.31 473 GLU A N 1
ATOM 3664 C CA . GLU A 1 473 ? 15.391 -1.581 -16.441 1.00 90.31 473 GLU A CA 1
ATOM 3665 C C . GLU A 1 473 ? 13.892 -1.607 -16.761 1.00 90.31 473 GLU A C 1
ATOM 3667 O O . GLU A 1 473 ? 13.314 -0.563 -17.062 1.00 90.31 473 GLU A O 1
ATOM 3672 N N . THR A 1 474 ? 13.227 -2.755 -16.599 1.00 90.12 474 THR A N 1
ATOM 3673 C CA . THR A 1 474 ? 11.759 -2.835 -16.712 1.00 90.12 474 THR A CA 1
ATOM 3674 C C . THR A 1 474 ? 11.062 -1.982 -15.646 1.00 90.12 474 THR A C 1
ATOM 3676 O O . THR A 1 474 ? 10.069 -1.314 -15.936 1.00 90.12 474 THR A O 1
ATOM 3679 N N . SER A 1 475 ? 11.609 -1.922 -14.427 1.00 90.00 475 SER A N 1
ATOM 3680 C CA . SER A 1 475 ? 11.098 -1.090 -13.330 1.00 90.00 475 SER A CA 1
ATOM 3681 C C . SER A 1 475 ? 11.311 0.406 -13.579 1.00 90.00 475 SER A C 1
ATOM 3683 O O . SER A 1 475 ? 10.403 1.209 -13.374 1.00 90.00 475 SER A O 1
ATOM 3685 N N . ALA A 1 476 ? 12.465 0.805 -14.107 1.00 90.88 476 ALA A N 1
ATOM 3686 C CA . ALA A 1 476 ? 12.743 2.189 -14.491 1.00 90.88 476 ALA A CA 1
ATOM 3687 C C . ALA A 1 476 ? 11.863 2.676 -15.652 1.00 90.88 476 ALA A C 1
ATOM 3689 O O . ALA A 1 476 ? 11.499 3.850 -15.715 1.00 90.88 476 ALA A O 1
ATOM 3690 N N . LEU A 1 477 ? 11.481 1.777 -16.556 1.00 90.12 477 LEU A N 1
ATOM 3691 C CA . LEU A 1 477 ? 10.581 2.089 -17.663 1.00 90.12 477 LEU A CA 1
ATOM 3692 C C . LEU A 1 477 ? 9.093 1.937 -17.296 1.00 90.12 477 LEU A C 1
ATOM 3694 O O . LEU A 1 477 ? 8.220 2.326 -18.071 1.00 90.12 477 LEU A O 1
ATOM 3698 N N . GLY A 1 478 ? 8.792 1.436 -16.095 1.00 84.12 478 GLY A N 1
ATOM 3699 C CA . GLY A 1 478 ? 7.442 1.337 -15.545 1.00 84.12 478 GLY A CA 1
ATOM 3700 C C . GLY A 1 478 ? 6.663 0.076 -15.931 1.00 84.12 478 GLY A C 1
ATOM 3701 O O . GLY A 1 478 ? 5.468 0.021 -15.663 1.00 84.12 478 GLY A O 1
ATOM 3702 N N . PHE A 1 479 ? 7.289 -0.941 -16.526 1.00 82.31 479 PHE A N 1
ATOM 3703 C CA . PHE A 1 479 ? 6.637 -2.195 -16.937 1.00 82.31 479 PHE A CA 1
ATOM 3704 C C . PHE A 1 479 ? 7.259 -3.440 -16.277 1.00 82.31 479 PHE A C 1
ATOM 3706 O O . PHE A 1 479 ? 7.253 -4.525 -16.841 1.00 82.31 479 PHE A O 1
ATOM 3713 N N . ALA A 1 480 ? 7.760 -3.318 -15.041 1.00 84.31 480 ALA A N 1
ATOM 3714 C CA . ALA A 1 480 ? 8.313 -4.437 -14.257 1.00 84.31 480 ALA A CA 1
ATOM 3715 C C . ALA A 1 480 ? 7.343 -5.598 -13.978 1.00 84.31 480 ALA A C 1
ATOM 3717 O O . ALA A 1 480 ? 7.728 -6.581 -13.338 1.00 84.31 480 ALA A O 1
ATOM 3718 N N . ARG A 1 481 ? 6.088 -5.494 -14.413 1.00 83.19 481 ARG A N 1
ATOM 3719 C CA . ARG A 1 481 ? 5.056 -6.498 -14.195 1.00 83.19 481 ARG A CA 1
ATOM 3720 C C . ARG A 1 481 ? 4.132 -6.622 -15.388 1.00 83.19 481 ARG A C 1
ATOM 3722 O O . ARG A 1 481 ? 4.022 -5.662 -16.158 1.00 83.19 481 ARG A O 1
ATOM 3729 N N . PRO A 1 482 ? 3.444 -7.771 -15.499 1.00 89.12 482 PRO A N 1
ATOM 3730 C CA . PRO A 1 482 ? 2.489 -7.974 -16.560 1.00 89.12 482 PRO A CA 1
ATOM 3731 C C . PRO A 1 482 ? 1.403 -6.903 -16.549 1.00 89.12 482 PRO A C 1
ATOM 3733 O O . PRO A 1 482 ? 0.878 -6.512 -15.501 1.00 89.12 482 PRO A O 1
ATOM 3736 N N . ARG A 1 483 ? 1.090 -6.431 -17.751 1.00 90.25 483 ARG A N 1
ATOM 3737 C CA . ARG A 1 483 ? -0.003 -5.506 -18.022 1.00 90.25 483 ARG A CA 1
ATOM 3738 C C . ARG A 1 483 ? -0.979 -6.164 -18.971 1.00 90.25 483 ARG A C 1
ATOM 3740 O O . ARG A 1 483 ? -0.563 -6.847 -19.909 1.00 90.25 483 ARG A O 1
ATOM 3747 N N . ARG A 1 484 ? -2.266 -5.908 -18.775 1.00 94.00 484 ARG A N 1
ATOM 3748 C CA . ARG A 1 484 ? -3.280 -6.283 -19.759 1.00 94.00 484 ARG A CA 1
ATOM 3749 C C . ARG A 1 484 ? -4.206 -5.128 -20.090 1.00 94.00 484 ARG A C 1
ATOM 3751 O O . ARG A 1 484 ? -4.325 -4.179 -19.325 1.00 94.00 484 ARG A O 1
ATOM 3758 N N . TYR A 1 485 ? -4.846 -5.212 -21.244 1.00 94.31 485 TYR A N 1
ATOM 3759 C CA . TYR A 1 485 ? -5.650 -4.133 -21.804 1.00 94.31 485 TYR A CA 1
ATOM 3760 C C . TYR A 1 485 ? -7.122 -4.515 -21.808 1.00 94.31 485 TYR A C 1
ATOM 3762 O O . TYR A 1 485 ? -7.510 -5.476 -22.464 1.00 94.31 485 TYR A O 1
ATOM 3770 N N . LEU A 1 486 ? -7.938 -3.756 -21.086 1.00 94.44 486 LEU A N 1
ATOM 3771 C CA . LEU A 1 486 ? -9.390 -3.887 -21.107 1.00 94.44 486 LEU A CA 1
ATOM 3772 C C . LEU A 1 486 ? -9.959 -2.882 -22.112 1.00 94.44 486 LEU A C 1
ATOM 3774 O O . LEU A 1 486 ? -9.750 -1.679 -21.969 1.00 94.44 486 LEU A O 1
ATOM 3778 N N . ILE A 1 487 ? -10.636 -3.374 -23.147 1.00 93.69 487 ILE A N 1
ATOM 3779 C CA . ILE A 1 487 ? -10.991 -2.576 -24.327 1.00 93.69 487 ILE A CA 1
ATOM 3780 C C . ILE A 1 487 ? -12.501 -2.404 -24.408 1.00 93.69 487 ILE A C 1
ATOM 3782 O O . ILE A 1 487 ? -13.236 -3.378 -24.529 1.00 93.69 487 ILE A O 1
ATOM 3786 N N . HIS A 1 488 ? -12.961 -1.160 -24.398 1.00 91.62 488 HIS A N 1
ATOM 3787 C CA . HIS A 1 488 ? -14.338 -0.803 -24.696 1.00 91.62 488 HIS A CA 1
ATOM 3788 C C . HIS A 1 488 ? -14.418 -0.166 -26.081 1.00 91.62 488 HIS A C 1
ATOM 3790 O O . HIS A 1 488 ? -13.730 0.814 -26.373 1.00 91.62 488 HIS A O 1
ATOM 3796 N N . VAL A 1 489 ? -15.284 -0.713 -26.924 1.00 88.75 489 VAL A N 1
ATOM 3797 C CA . VAL A 1 489 ? -15.546 -0.210 -28.269 1.00 88.75 489 VAL A CA 1
ATOM 3798 C C . VAL A 1 489 ? -16.970 0.322 -28.307 1.00 88.75 489 VAL A C 1
ATOM 3800 O O . VAL A 1 489 ? -17.924 -0.395 -28.017 1.00 88.75 489 VAL A O 1
ATOM 3803 N N . THR A 1 490 ? -17.124 1.595 -28.660 1.00 85.50 490 THR A N 1
ATOM 3804 C CA . THR A 1 490 ? -18.461 2.190 -28.784 1.00 85.50 490 THR A CA 1
ATOM 3805 C C . THR A 1 490 ? -19.201 1.636 -30.010 1.00 85.50 490 THR A C 1
ATOM 3807 O O . THR A 1 490 ? -18.565 1.341 -31.030 1.00 85.50 490 THR A O 1
ATOM 3810 N N . PRO A 1 491 ? -20.544 1.525 -29.964 1.00 81.56 491 PRO A N 1
ATOM 3811 C CA . PRO A 1 491 ? -21.329 1.060 -31.103 1.00 81.56 491 PRO A CA 1
ATOM 3812 C C . PRO A 1 491 ? -21.010 1.843 -32.382 1.00 81.56 491 PRO A C 1
ATOM 3814 O O . PRO A 1 491 ? -21.014 3.073 -32.387 1.00 81.56 491 PRO A O 1
ATOM 3817 N N . GLY A 1 492 ? -20.736 1.124 -33.473 1.00 78.00 492 GLY A N 1
ATOM 3818 C CA . GLY A 1 492 ? -20.342 1.731 -34.747 1.00 78.00 492 GLY A CA 1
ATOM 3819 C C . GLY A 1 492 ? -18.881 2.193 -34.818 1.00 78.00 492 GLY A C 1
ATOM 3820 O O . GLY A 1 492 ? -18.555 2.945 -35.731 1.00 78.00 492 GLY A O 1
ATOM 3821 N N . MET A 1 493 ? -18.011 1.756 -33.893 1.00 80.69 493 MET A N 1
ATOM 3822 C CA . MET A 1 493 ? -16.562 2.034 -33.896 1.00 80.69 493 MET A CA 1
ATOM 3823 C C . MET A 1 493 ? -16.210 3.532 -33.817 1.00 80.69 493 MET A C 1
ATOM 3825 O O . MET A 1 493 ? -15.167 3.963 -34.299 1.00 80.69 493 MET A O 1
ATOM 3829 N N . VAL A 1 494 ? -17.067 4.349 -33.196 1.00 82.25 494 VAL A N 1
ATOM 3830 C CA . VAL A 1 494 ? -16.871 5.813 -33.110 1.00 82.25 494 VAL A CA 1
ATOM 3831 C C . VAL A 1 494 ? -15.671 6.174 -32.224 1.00 82.25 494 VAL A C 1
ATOM 3833 O O . VAL A 1 494 ? -14.968 7.159 -32.456 1.00 82.25 494 VAL A O 1
ATOM 3836 N N . ALA A 1 495 ? -15.433 5.368 -31.197 1.00 85.81 495 ALA A N 1
ATOM 3837 C CA . ALA A 1 495 ? -14.361 5.516 -30.231 1.00 85.81 495 ALA A CA 1
ATOM 3838 C C . ALA A 1 495 ? -13.951 4.160 -29.641 1.00 85.81 495 ALA A C 1
ATOM 3840 O O . ALA A 1 495 ? -14.805 3.298 -29.400 1.00 85.81 495 ALA A O 1
ATOM 3841 N N . ILE A 1 496 ? -12.653 4.027 -29.364 1.00 88.31 496 ILE A N 1
ATOM 3842 C CA . ILE A 1 496 ? -12.061 2.948 -28.565 1.00 88.31 496 ILE A CA 1
ATOM 3843 C C . ILE A 1 496 ? -11.542 3.561 -27.268 1.00 88.31 496 ILE A C 1
ATOM 3845 O O . ILE A 1 496 ? -10.726 4.487 -27.297 1.00 88.31 496 ILE A O 1
ATOM 3849 N N . THR A 1 497 ? -11.968 3.003 -26.141 1.00 90.06 497 THR A N 1
ATOM 3850 C CA . THR A 1 497 ? -11.420 3.302 -24.821 1.00 90.06 497 THR A CA 1
ATOM 3851 C C . THR A 1 497 ? -10.657 2.091 -24.307 1.00 90.06 497 THR A C 1
ATOM 3853 O O . THR A 1 497 ? -11.184 0.983 -24.282 1.00 90.06 497 THR A O 1
ATOM 3856 N N . VAL A 1 498 ? -9.413 2.294 -23.888 1.00 91.38 498 VAL A N 1
ATOM 3857 C CA . VAL A 1 498 ? -8.542 1.248 -23.355 1.00 91.38 498 VAL A CA 1
ATOM 3858 C C . VAL A 1 498 ? -8.139 1.582 -21.934 1.00 91.38 498 VAL A C 1
ATOM 3860 O O . VAL A 1 498 ? -7.606 2.656 -21.660 1.00 91.38 498 VAL A O 1
ATOM 3863 N N . LEU A 1 499 ? -8.380 0.628 -21.045 1.00 92.19 499 LEU A N 1
ATOM 3864 C CA . LEU A 1 499 ? -7.953 0.647 -19.658 1.00 92.19 499 LEU A CA 1
ATOM 3865 C C . LEU A 1 499 ? -6.697 -0.217 -19.554 1.00 92.19 499 LEU A C 1
ATOM 3867 O O . LEU A 1 499 ? -6.733 -1.423 -19.812 1.00 92.19 499 LEU A O 1
ATOM 3871 N N . GLU A 1 500 ? -5.588 0.399 -19.168 1.00 91.44 500 GLU A N 1
ATOM 3872 C CA . GLU A 1 500 ? -4.357 -0.311 -18.844 1.00 91.44 500 GLU A CA 1
ATOM 3873 C C . GLU A 1 500 ? -4.483 -0.901 -17.436 1.00 91.44 500 GLU A C 1
ATOM 3875 O O . GLU A 1 500 ? -4.521 -0.169 -16.446 1.00 91.44 500 GLU A O 1
ATOM 3880 N N . VAL A 1 501 ? -4.553 -2.226 -17.342 1.00 90.81 501 VAL A N 1
ATOM 3881 C CA . VAL A 1 501 ? -4.586 -2.963 -16.079 1.00 90.81 501 VAL A CA 1
ATOM 3882 C C . VAL A 1 501 ? -3.162 -3.353 -15.699 1.00 90.81 501 VAL A C 1
ATOM 3884 O O . VAL A 1 501 ? -2.486 -4.069 -16.441 1.00 90.81 501 VAL A O 1
ATOM 3887 N N . VAL A 1 502 ? -2.706 -2.866 -14.549 1.00 87.38 502 VAL A N 1
ATOM 3888 C CA . VAL A 1 502 ? -1.390 -3.157 -13.968 1.00 87.38 502 VAL A CA 1
ATOM 3889 C C . VAL A 1 502 ? -1.495 -4.252 -12.909 1.00 87.38 502 VAL A C 1
ATOM 3891 O O . VAL A 1 502 ? -2.581 -4.520 -12.395 1.00 87.38 502 VAL A O 1
ATOM 3894 N N . ASP A 1 503 ? -0.355 -4.871 -12.588 1.00 83.81 503 ASP A N 1
ATOM 3895 C CA . ASP A 1 503 ? -0.260 -6.005 -11.657 1.00 83.81 503 ASP A CA 1
ATOM 3896 C C . ASP A 1 503 ? -1.117 -7.211 -12.088 1.00 83.81 503 ASP A C 1
ATOM 3898 O O . ASP A 1 503 ? -1.618 -7.972 -11.262 1.00 83.81 503 ASP A O 1
ATOM 3902 N N . ALA A 1 504 ? -1.260 -7.399 -13.403 1.00 86.00 504 ALA A N 1
ATOM 3903 C CA . ALA A 1 504 ? -1.990 -8.518 -13.979 1.00 86.00 504 ALA A CA 1
ATOM 3904 C C . ALA A 1 504 ? -1.246 -9.847 -13.789 1.00 86.00 504 ALA A C 1
ATOM 3906 O O . ALA A 1 504 ? -0.016 -9.895 -13.712 1.00 86.00 504 ALA A O 1
ATOM 3907 N N . GLU A 1 505 ? -1.993 -10.953 -13.791 1.00 86.31 505 GLU A N 1
ATOM 3908 C CA . GLU A 1 505 ? -1.407 -12.303 -13.756 1.00 86.31 505 GLU A CA 1
ATOM 3909 C C . GLU A 1 505 ? -0.645 -12.638 -15.048 1.00 86.31 505 GLU A C 1
ATOM 3911 O O . GLU A 1 505 ? 0.294 -13.434 -15.041 1.00 86.31 505 GLU A O 1
ATOM 3916 N N . ARG A 1 506 ? -1.046 -12.030 -16.173 1.00 90.69 506 ARG A N 1
ATOM 3917 C CA . ARG A 1 506 ? -0.467 -12.255 -17.501 1.00 90.69 506 ARG A CA 1
ATOM 3918 C C . ARG A 1 506 ? -0.532 -11.006 -18.369 1.00 90.69 506 ARG A C 1
ATOM 3920 O O . ARG A 1 506 ? -1.409 -10.162 -18.192 1.00 90.69 506 ARG A O 1
ATOM 3927 N N . PHE A 1 507 ? 0.341 -10.951 -19.372 1.00 93.19 507 PHE A N 1
ATOM 3928 C CA . PHE A 1 507 ? 0.171 -10.022 -20.482 1.00 93.19 507 PHE A CA 1
ATOM 3929 C C . PHE A 1 507 ? -1.036 -10.440 -21.330 1.00 93.19 507 PHE A C 1
ATOM 3931 O O . PHE A 1 507 ? -1.247 -11.630 -21.591 1.00 93.19 507 PHE A O 1
ATOM 3938 N N . GLY A 1 508 ? -1.851 -9.480 -21.760 1.00 94.69 508 GLY A N 1
ATOM 3939 C CA . GLY A 1 508 ? -2.993 -9.788 -22.617 1.00 94.69 508 GLY A CA 1
ATOM 3940 C C . GLY A 1 508 ? -3.871 -8.596 -22.953 1.00 94.69 508 GLY A C 1
ATOM 3941 O O . GLY A 1 508 ? -3.587 -7.462 -22.586 1.00 94.69 508 GLY A O 1
ATOM 3942 N N . ALA A 1 509 ? -4.961 -8.870 -23.653 1.00 95.44 509 ALA A N 1
ATOM 3943 C CA . ALA A 1 509 ? -6.023 -7.911 -23.882 1.00 95.44 509 ALA A CA 1
ATOM 3944 C C . ALA A 1 509 ? -7.359 -8.653 -23.917 1.00 95.44 509 ALA A C 1
ATOM 3946 O O . ALA A 1 509 ? -7.414 -9.766 -24.445 1.00 95.44 509 ALA A O 1
ATOM 3947 N N . ASP A 1 510 ? -8.399 -8.036 -23.363 1.00 94.81 510 ASP A N 1
ATOM 3948 C CA . ASP A 1 510 ? -9.752 -8.579 -23.278 1.00 94.81 510 ASP A CA 1
ATOM 3949 C C . ASP A 1 510 ? -10.776 -7.456 -23.558 1.00 94.81 510 ASP A C 1
ATOM 3951 O O . ASP A 1 510 ? -10.528 -6.281 -23.267 1.00 94.81 510 ASP A O 1
ATOM 3955 N N . LEU A 1 511 ? -11.938 -7.801 -24.121 1.00 93.12 511 LEU A N 1
ATOM 3956 C CA . LEU A 1 511 ? -13.035 -6.845 -24.309 1.00 93.12 511 LEU A CA 1
ATOM 3957 C C . LEU A 1 511 ? -13.754 -6.583 -22.981 1.00 93.12 511 LEU A C 1
ATOM 3959 O O . LEU A 1 511 ? -14.002 -7.497 -22.192 1.00 93.12 511 LEU A O 1
ATOM 3963 N N . LEU A 1 512 ? -14.110 -5.324 -22.746 1.00 91.06 512 LEU A N 1
ATOM 3964 C CA . LEU A 1 512 ? -14.957 -4.923 -21.633 1.00 91.06 512 LEU A CA 1
ATOM 3965 C C . LEU A 1 512 ? -16.417 -5.290 -21.907 1.00 91.06 512 LEU A C 1
ATOM 3967 O O . LEU A 1 512 ? -16.877 -5.170 -23.044 1.00 91.06 512 LEU A O 1
ATOM 3971 N N . PRO A 1 513 ? -17.184 -5.649 -20.864 1.00 83.75 513 PRO A N 1
ATOM 3972 C CA . PRO A 1 513 ? -18.630 -5.747 -20.987 1.00 83.75 513 PRO A CA 1
ATOM 3973 C C . PRO A 1 513 ? -19.241 -4.417 -21.481 1.00 83.75 513 PRO A C 1
ATOM 3975 O O . PRO A 1 513 ? -18.767 -3.344 -21.092 1.00 83.75 513 PRO A O 1
ATOM 3978 N N . PRO A 1 514 ? -20.305 -4.457 -22.302 1.00 75.50 514 PRO A N 1
ATOM 3979 C CA . PRO A 1 514 ? -20.882 -3.263 -22.928 1.00 75.50 514 PRO A CA 1
ATOM 3980 C C . PRO A 1 514 ? -21.493 -2.269 -21.925 1.00 75.50 514 PRO A C 1
ATOM 3982 O O . PRO A 1 514 ? -21.521 -1.073 -22.200 1.00 75.50 514 PRO A O 1
ATOM 3985 N N . ASP A 1 515 ? -21.916 -2.739 -20.748 1.00 79.31 515 ASP A N 1
ATOM 3986 C CA . ASP A 1 515 ? -22.629 -1.936 -19.742 1.00 79.31 515 ASP A CA 1
ATOM 3987 C C . ASP A 1 515 ? -21.701 -1.234 -18.726 1.00 79.31 515 ASP A C 1
ATOM 3989 O O . ASP A 1 515 ? -22.148 -0.755 -17.681 1.00 79.31 515 ASP A O 1
ATOM 3993 N N . VAL A 1 516 ? -20.389 -1.190 -18.981 1.00 80.00 516 VAL A N 1
ATOM 3994 C CA . VAL A 1 516 ? -19.421 -0.573 -18.061 1.00 80.00 516 VAL A CA 1
ATOM 3995 C C . VAL A 1 516 ? -19.438 0.949 -18.200 1.00 80.00 516 VAL A C 1
ATOM 3997 O O . VAL A 1 516 ? -19.096 1.505 -19.242 1.00 80.00 516 VAL A O 1
ATOM 4000 N N . ALA A 1 517 ? -19.771 1.641 -17.109 1.00 81.56 517 ALA A N 1
ATOM 4001 C CA . ALA A 1 517 ? -19.644 3.090 -17.018 1.00 81.56 517 ALA A CA 1
ATOM 4002 C C . ALA A 1 517 ? -18.162 3.493 -16.889 1.00 81.56 517 ALA A C 1
ATOM 4004 O O . ALA A 1 517 ? -17.575 3.411 -15.814 1.00 81.56 517 ALA A O 1
ATOM 4005 N N . LEU A 1 518 ? -17.562 3.935 -17.999 1.00 78.50 518 LEU A N 1
ATOM 4006 C CA . LEU A 1 518 ? -16.128 4.256 -18.093 1.00 78.50 518 LEU A CA 1
ATOM 4007 C C . LEU A 1 518 ? -15.675 5.453 -17.244 1.00 78.50 518 LEU A C 1
ATOM 4009 O O . LEU A 1 518 ? -14.496 5.553 -16.932 1.00 78.50 518 LEU A O 1
ATOM 4013 N N . ARG A 1 519 ? -16.603 6.348 -16.889 1.00 76.19 519 ARG A N 1
ATOM 4014 C CA . ARG A 1 519 ? -16.366 7.538 -16.048 1.00 76.19 519 ARG A CA 1
ATOM 4015 C C . ARG A 1 519 ? -16.899 7.364 -14.626 1.00 76.19 519 ARG A C 1
ATOM 4017 O O . ARG A 1 519 ? -17.336 8.318 -13.989 1.00 76.19 519 ARG A O 1
ATOM 4024 N N . ASP A 1 520 ? -17.000 6.115 -14.177 1.00 75.69 520 ASP A N 1
ATOM 4025 C CA . ASP A 1 520 ? -17.395 5.806 -12.809 1.00 75.69 520 ASP A CA 1
ATOM 4026 C C . ASP A 1 520 ? -16.134 5.791 -11.921 1.00 75.69 520 ASP A C 1
ATOM 4028 O O . ASP A 1 520 ? -15.279 4.919 -12.115 1.00 75.69 520 ASP A O 1
ATOM 4032 N N . PRO A 1 521 ? -16.014 6.674 -10.908 1.00 67.75 521 PRO A N 1
ATOM 4033 C CA . PRO A 1 521 ? -14.889 6.661 -9.965 1.00 67.75 521 PRO A CA 1
ATOM 4034 C C . PRO A 1 521 ? -14.738 5.328 -9.207 1.00 67.75 521 PRO A C 1
ATOM 4036 O O . PRO A 1 521 ? -13.699 5.047 -8.605 1.00 67.75 521 PRO A O 1
ATOM 4039 N N . LEU A 1 522 ? -15.773 4.485 -9.229 1.00 75.12 522 LEU A N 1
ATOM 4040 C CA . LEU A 1 522 ? -15.834 3.172 -8.592 1.00 75.12 522 LEU A CA 1
ATOM 4041 C C . LEU A 1 522 ? -15.798 2.022 -9.611 1.00 75.12 522 LEU A C 1
ATOM 4043 O O . LEU A 1 522 ? -15.996 0.860 -9.242 1.00 75.12 522 LEU A O 1
ATOM 4047 N N . MET A 1 523 ? -15.489 2.311 -10.879 1.00 81.94 523 MET A N 1
ATOM 4048 C CA . MET A 1 523 ? -15.405 1.329 -11.962 1.00 81.94 523 MET A CA 1
ATOM 4049 C C . MET A 1 523 ? -14.532 0.125 -11.583 1.00 81.94 523 MET A C 1
ATOM 4051 O O . MET A 1 523 ? -14.938 -1.020 -11.780 1.00 81.94 523 MET A O 1
ATOM 4055 N N . SER A 1 524 ? -13.363 0.352 -10.976 1.00 79.94 524 SER A N 1
ATOM 4056 C CA . SER A 1 524 ? -12.454 -0.735 -10.576 1.00 79.94 524 SER A CA 1
ATOM 4057 C C . SER A 1 524 ? -13.060 -1.689 -9.536 1.00 79.94 524 SER A C 1
ATOM 4059 O O . SER A 1 524 ? -12.780 -2.888 -9.555 1.00 79.94 524 SER A O 1
ATOM 4061 N N . VAL A 1 525 ? -13.919 -1.188 -8.642 1.00 77.31 525 VAL A N 1
ATOM 4062 C CA . VAL A 1 525 ? -14.636 -2.008 -7.656 1.00 77.31 525 VAL A CA 1
ATOM 4063 C C . VAL A 1 525 ? -15.687 -2.863 -8.361 1.00 77.31 525 VAL A C 1
ATOM 4065 O O . VAL A 1 525 ? -15.743 -4.071 -8.132 1.00 77.31 525 VAL A O 1
ATOM 4068 N N . ARG A 1 526 ? -16.472 -2.266 -9.268 1.00 79.31 526 ARG A N 1
ATOM 4069 C CA . ARG A 1 526 ? -17.521 -2.971 -10.027 1.00 79.31 526 ARG A CA 1
ATOM 4070 C C . ARG A 1 526 ? -16.955 -4.046 -10.948 1.00 79.31 526 ARG A C 1
ATOM 4072 O O . ARG A 1 526 ? -17.461 -5.164 -10.967 1.00 79.31 526 ARG A O 1
ATOM 4079 N N . LEU A 1 527 ? -15.889 -3.733 -11.683 1.00 84.19 527 LEU A N 1
ATOM 4080 C CA . LEU A 1 527 ? -15.231 -4.697 -12.566 1.00 84.19 527 LEU A CA 1
ATOM 4081 C C . LEU A 1 527 ? -14.709 -5.906 -11.783 1.00 84.19 527 LEU A C 1
ATOM 4083 O O . LEU A 1 527 ? -14.843 -7.033 -12.248 1.00 84.19 527 LEU A O 1
ATOM 4087 N N . ARG A 1 528 ? -14.180 -5.698 -10.573 1.00 82.50 528 ARG A N 1
ATOM 4088 C CA . ARG A 1 528 ? -13.745 -6.795 -9.700 1.00 82.50 528 ARG A CA 1
ATOM 4089 C C . ARG A 1 528 ? -14.912 -7.621 -9.168 1.00 82.50 528 ARG A C 1
ATOM 4091 O O . ARG A 1 528 ? -14.843 -8.843 -9.201 1.00 82.50 528 ARG A O 1
ATOM 4098 N N . ALA A 1 529 ? -15.990 -6.974 -8.723 1.00 76.38 529 ALA A N 1
ATOM 4099 C CA . ALA A 1 529 ? -17.195 -7.670 -8.266 1.00 76.38 529 ALA A CA 1
ATOM 4100 C C . ALA A 1 529 ? -17.794 -8.575 -9.360 1.00 76.38 529 ALA A C 1
ATOM 4102 O O . ALA A 1 529 ? -18.296 -9.655 -9.065 1.00 76.38 529 ALA A O 1
ATOM 4103 N N . ASN A 1 530 ? -17.663 -8.169 -10.626 1.00 81.25 530 ASN A N 1
ATOM 4104 C CA . ASN A 1 530 ? -18.097 -8.938 -11.792 1.00 81.25 530 ASN A CA 1
ATOM 4105 C C . ASN A 1 530 ? -17.050 -9.949 -12.304 1.00 81.25 530 ASN A C 1
ATOM 4107 O O . ASN A 1 530 ? -17.249 -10.546 -13.360 1.00 81.25 530 ASN A O 1
ATOM 4111 N N . GLY A 1 531 ? -15.922 -10.126 -11.606 1.00 83.38 531 GLY A N 1
ATOM 4112 C CA . GLY A 1 531 ? -14.853 -11.053 -11.994 1.00 83.38 531 GLY A CA 1
ATOM 4113 C C . GLY A 1 531 ? -14.028 -10.622 -13.213 1.00 83.38 531 GLY A C 1
ATOM 4114 O O . GLY A 1 531 ? -13.263 -11.425 -13.738 1.00 83.38 531 GLY A O 1
ATOM 4115 N N . VAL A 1 532 ? -14.166 -9.374 -13.672 1.00 88.19 532 VAL A N 1
ATOM 4116 C CA . VAL A 1 532 ? -13.402 -8.826 -14.807 1.00 88.19 532 VAL A CA 1
ATOM 4117 C C . VAL A 1 532 ? -12.002 -8.396 -14.378 1.00 88.19 532 VAL A C 1
ATOM 4119 O O . VAL A 1 532 ? -11.071 -8.549 -15.162 1.00 88.19 532 VAL A O 1
ATOM 4122 N N . LEU A 1 533 ? -11.843 -7.857 -13.163 1.00 86.31 533 LEU A N 1
ATOM 4123 C CA . LEU A 1 533 ? -10.541 -7.543 -12.557 1.00 86.31 533 LEU A CA 1
ATOM 4124 C C . LEU A 1 533 ? -10.189 -8.559 -11.468 1.00 86.31 533 LEU A C 1
ATOM 4126 O O . LEU A 1 533 ? -11.037 -8.918 -10.651 1.00 86.31 533 LEU A O 1
ATOM 4130 N N . GLY A 1 534 ? -8.920 -8.952 -11.415 1.00 82.12 534 GLY A N 1
ATOM 4131 C CA . GLY A 1 534 ? -8.347 -9.767 -10.352 1.00 82.12 534 GLY A CA 1
ATOM 4132 C C . GLY A 1 534 ? -8.246 -9.032 -9.003 1.00 82.12 534 GLY A C 1
ATOM 4133 O O . GLY A 1 534 ? -8.446 -7.812 -8.916 1.00 82.12 534 GLY A O 1
ATOM 4134 N N . PRO A 1 535 ? -7.925 -9.758 -7.916 1.00 72.00 535 PRO A N 1
ATOM 4135 C CA . PRO A 1 535 ? -7.836 -9.191 -6.564 1.00 72.00 535 PRO A CA 1
ATOM 4136 C C . PRO A 1 535 ? -6.717 -8.144 -6.426 1.00 72.00 535 PRO A C 1
ATOM 4138 O O . PRO A 1 535 ? -6.896 -7.114 -5.762 1.00 72.00 535 PRO A O 1
ATOM 4141 N N . ASP A 1 536 ? -5.597 -8.378 -7.109 1.00 75.06 536 ASP A N 1
ATOM 4142 C CA . ASP A 1 536 ? -4.402 -7.533 -7.063 1.00 75.06 536 ASP A CA 1
ATOM 4143 C C . ASP A 1 536 ? -4.259 -6.594 -8.262 1.00 75.06 536 ASP A C 1
ATOM 4145 O O . ASP A 1 536 ? -3.360 -5.766 -8.262 1.00 75.06 536 ASP A O 1
ATOM 4149 N N . GLU A 1 537 ? -5.164 -6.673 -9.237 1.00 83.25 537 GLU A N 1
ATOM 4150 C CA . GLU A 1 537 ? -5.129 -5.833 -10.433 1.00 83.25 537 GLU A CA 1
ATOM 4151 C C . GLU A 1 537 ? -5.662 -4.425 -10.165 1.00 83.25 537 GLU A C 1
ATOM 4153 O O . GLU A 1 537 ? -6.670 -4.253 -9.471 1.00 83.25 537 GLU A O 1
ATOM 4158 N N . HIS A 1 538 ? -5.061 -3.411 -10.789 1.00 79.25 538 HIS A N 1
ATOM 4159 C CA . HIS A 1 538 ? -5.541 -2.025 -10.728 1.00 79.25 538 HIS A CA 1
ATOM 4160 C C . HIS A 1 538 ? -5.592 -1.400 -12.111 1.00 79.25 538 HIS A C 1
ATOM 4162 O O . HIS A 1 538 ? -4.823 -1.755 -12.997 1.00 79.25 538 HIS A O 1
ATOM 4168 N N . ILE A 1 539 ? -6.485 -0.430 -12.285 1.00 84.25 539 ILE A N 1
ATOM 4169 C CA . ILE A 1 539 ? -6.515 0.394 -13.492 1.00 84.25 539 ILE A CA 1
ATOM 4170 C C . ILE A 1 539 ? -5.453 1.478 -13.315 1.00 84.25 539 ILE A C 1
ATOM 4172 O O . ILE A 1 539 ? -5.542 2.273 -12.383 1.00 84.25 539 ILE A O 1
ATOM 4176 N N . GLY A 1 540 ? -4.434 1.461 -14.172 1.00 79.50 540 GLY A N 1
ATOM 4177 C CA . GLY A 1 540 ? -3.350 2.439 -14.173 1.00 79.50 540 GLY A CA 1
ATOM 4178 C C . GLY A 1 540 ? -3.703 3.678 -14.989 1.00 79.50 540 GLY A C 1
ATOM 4179 O O . GLY A 1 540 ? -3.763 4.777 -14.446 1.00 79.50 540 GLY A O 1
ATOM 4180 N N . THR A 1 541 ? -3.961 3.492 -16.286 1.00 81.81 541 THR A N 1
ATOM 4181 C CA . THR A 1 541 ? -4.243 4.591 -17.223 1.00 81.81 541 THR A CA 1
ATOM 4182 C C . THR A 1 541 ? -5.482 4.283 -18.053 1.00 81.81 541 THR A C 1
ATOM 4184 O O . THR A 1 541 ? -5.708 3.132 -18.427 1.00 81.81 541 THR A O 1
ATOM 4187 N N . ILE A 1 542 ? -6.265 5.312 -18.379 1.00 85.56 542 ILE A N 1
ATOM 4188 C CA . ILE A 1 542 ? -7.406 5.217 -19.292 1.00 85.56 542 ILE A CA 1
ATOM 4189 C C . ILE A 1 542 ? -7.110 6.087 -20.514 1.00 85.56 542 ILE A C 1
ATOM 4191 O O . ILE A 1 542 ? -6.826 7.278 -20.394 1.00 85.56 542 ILE A O 1
ATOM 4195 N N . HIS A 1 543 ? -7.177 5.493 -21.701 1.00 84.56 543 HIS A N 1
ATOM 4196 C CA . HIS A 1 543 ? -6.960 6.178 -22.972 1.00 84.56 543 HIS A CA 1
ATOM 4197 C C . HIS A 1 543 ? -8.207 6.062 -23.838 1.00 84.56 543 HIS A C 1
ATOM 4199 O O . HIS A 1 543 ? -8.674 4.957 -24.083 1.00 84.56 543 HIS A O 1
ATOM 4205 N N . SER A 1 544 ? -8.732 7.182 -24.333 1.00 85.00 544 SER A N 1
ATOM 4206 C CA . SER A 1 544 ? -9.864 7.186 -25.267 1.00 85.00 544 SER A CA 1
ATOM 4207 C C . SER A 1 544 ? -9.463 7.834 -26.584 1.00 85.00 544 SER A C 1
ATOM 4209 O O . SER A 1 544 ? -9.035 8.986 -26.603 1.00 85.00 544 SER A O 1
ATOM 4211 N N . ASN A 1 545 ? -9.632 7.100 -27.680 1.00 81.50 545 ASN A N 1
ATOM 4212 C CA . ASN A 1 545 ? -9.353 7.563 -29.033 1.00 81.50 545 ASN A CA 1
ATOM 4213 C C . ASN A 1 545 ? -10.660 7.645 -29.825 1.00 81.50 545 ASN A C 1
ATOM 4215 O O . ASN A 1 545 ? -11.334 6.632 -30.010 1.00 81.50 545 ASN A O 1
ATOM 4219 N N . TYR A 1 546 ? -10.993 8.838 -30.321 1.00 79.44 546 TYR A N 1
ATOM 4220 C CA . TYR A 1 546 ? -12.054 9.015 -31.313 1.00 79.44 546 TYR A CA 1
ATOM 4221 C C . TYR A 1 546 ? -11.532 8.606 -32.682 1.00 79.44 546 TYR A C 1
ATOM 4223 O O . TYR A 1 546 ? -10.454 9.041 -33.093 1.00 79.44 546 TYR A O 1
ATOM 4231 N N . ILE A 1 547 ? -12.300 7.789 -33.390 1.00 72.88 547 ILE A N 1
ATOM 4232 C CA . ILE A 1 547 ? -11.873 7.237 -34.664 1.00 72.88 547 ILE A CA 1
ATOM 4233 C C . ILE A 1 547 ? -12.651 7.918 -35.779 1.00 72.88 547 ILE A C 1
ATOM 4235 O O . ILE A 1 547 ? -13.844 7.694 -35.967 1.00 72.88 547 ILE A O 1
ATOM 4239 N N . SER A 1 548 ? -11.957 8.757 -36.541 1.00 60.94 548 SER A N 1
ATOM 4240 C CA . SER A 1 548 ? -12.409 9.155 -37.871 1.00 60.94 548 SER A CA 1
ATOM 4241 C C . SER A 1 548 ? -11.902 8.113 -38.874 1.00 60.94 548 SER A C 1
ATOM 4243 O O . SER A 1 548 ? -10.703 7.828 -38.894 1.00 60.94 548 SER A O 1
ATOM 4245 N N . ASP A 1 549 ? -12.783 7.550 -39.701 1.00 61.81 549 ASP A N 1
ATOM 4246 C CA . ASP A 1 549 ? -12.434 6.650 -40.817 1.00 61.81 549 ASP A CA 1
ATOM 4247 C C . ASP A 1 549 ? -11.730 5.329 -40.430 1.00 61.81 549 ASP A C 1
ATOM 4249 O O . ASP A 1 549 ? -10.946 4.786 -41.206 1.00 61.81 549 ASP A O 1
ATOM 4253 N N . SER A 1 550 ? -11.977 4.800 -39.226 1.00 64.00 550 SER A N 1
ATOM 4254 C CA . SER A 1 550 ? -11.364 3.559 -38.705 1.00 64.00 550 SER A CA 1
ATOM 4255 C C . SER A 1 550 ? -9.824 3.555 -38.605 1.00 64.00 550 SER A C 1
ATOM 4257 O O . SER A 1 550 ? -9.243 2.514 -38.310 1.00 64.00 550 SER A O 1
ATOM 4259 N N . LEU A 1 551 ? -9.149 4.692 -38.824 1.00 71.00 551 LEU A N 1
ATOM 4260 C CA . LEU A 1 551 ? -7.688 4.810 -38.903 1.00 71.00 551 LEU A CA 1
ATOM 4261 C C . LEU A 1 551 ? -7.072 5.281 -37.581 1.00 71.00 551 LEU A C 1
ATOM 4263 O O . LEU A 1 551 ? -7.268 6.428 -37.177 1.00 71.00 551 LEU A O 1
ATOM 4267 N N . PHE A 1 552 ? -6.230 4.457 -36.957 1.00 79.75 552 PHE A N 1
ATOM 4268 C CA . PHE A 1 552 ? -5.481 4.843 -35.755 1.00 79.75 552 PHE A CA 1
ATOM 4269 C C . PHE A 1 552 ? -4.046 4.299 -35.747 1.00 79.75 552 PHE A C 1
ATOM 4271 O O . PHE A 1 552 ? -3.648 3.495 -36.591 1.00 79.75 552 PHE A O 1
ATOM 4278 N N . GLU A 1 553 ? -3.217 4.830 -34.849 1.00 82.31 553 GLU A N 1
ATOM 4279 C CA . GLU A 1 553 ? -1.831 4.389 -34.691 1.00 82.31 553 GLU A CA 1
ATOM 4280 C C . GLU A 1 553 ? -1.779 2.951 -34.165 1.00 82.31 553 GLU A C 1
ATOM 4282 O O . GLU A 1 553 ? -2.485 2.608 -33.217 1.00 82.31 553 GLU A O 1
ATOM 4287 N N . HIS A 1 554 ? -0.935 2.107 -34.769 1.00 86.25 554 HIS A N 1
ATOM 4288 C CA . HIS A 1 554 ? -0.788 0.724 -34.323 1.00 86.25 554 HIS A CA 1
ATOM 4289 C C . HIS A 1 554 ? -0.375 0.682 -32.837 1.00 86.25 554 HIS A C 1
ATOM 4291 O O . HIS A 1 554 ? 0.619 1.323 -32.482 1.00 86.25 554 HIS A O 1
ATOM 4297 N N . PRO A 1 555 ? -1.048 -0.091 -31.962 1.00 87.81 555 PRO A N 1
ATOM 4298 C CA . PRO A 1 555 ? -0.748 -0.111 -30.528 1.00 87.81 555 PRO A CA 1
ATOM 4299 C C . PRO A 1 555 ? 0.726 -0.393 -30.175 1.00 87.81 555 PRO A C 1
ATOM 4301 O O . PRO A 1 555 ? 1.251 0.192 -29.230 1.00 87.81 555 PRO A O 1
ATOM 4304 N N . THR A 1 556 ? 1.434 -1.211 -30.962 1.00 86.00 556 THR A N 1
ATOM 4305 C CA . THR A 1 556 ? 2.891 -1.438 -30.808 1.00 86.00 556 THR A CA 1
ATOM 4306 C C . THR A 1 556 ? 3.746 -0.191 -31.078 1.00 86.00 556 THR A C 1
ATOM 4308 O O . THR A 1 556 ? 4.797 -0.034 -30.464 1.00 86.00 556 THR A O 1
ATOM 4311 N N . ARG A 1 557 ? 3.312 0.739 -31.940 1.00 86.62 557 ARG A N 1
ATOM 4312 C CA . ARG A 1 557 ? 4.004 2.031 -32.101 1.00 86.62 557 ARG A CA 1
ATOM 4313 C C . ARG A 1 557 ? 3.795 2.935 -30.896 1.00 86.62 557 ARG A C 1
ATOM 4315 O O . ARG A 1 557 ? 4.758 3.502 -30.395 1.00 86.62 557 ARG A O 1
ATOM 4322 N N . SER A 1 558 ? 2.579 2.960 -30.353 1.00 85.56 558 SER A N 1
ATOM 4323 C CA . SER A 1 558 ? 2.315 3.648 -29.085 1.00 85.56 558 SER A CA 1
ATOM 4324 C C . SER A 1 558 ? 3.200 3.108 -27.949 1.00 85.56 558 SER A C 1
ATOM 4326 O O . SER A 1 558 ? 3.711 3.900 -27.159 1.00 85.56 558 SER A O 1
ATOM 4328 N N . LEU A 1 559 ? 3.476 1.795 -27.901 1.00 88.44 559 LEU A N 1
ATOM 4329 C CA . LEU A 1 559 ? 4.454 1.224 -26.964 1.00 88.44 559 LEU A CA 1
ATOM 4330 C C . LEU A 1 559 ? 5.853 1.841 -27.138 1.00 88.44 559 LEU A C 1
ATOM 4332 O O . LEU A 1 559 ? 6.473 2.211 -26.144 1.00 88.44 559 LEU A O 1
ATOM 4336 N N . MET A 1 560 ? 6.345 2.005 -28.370 1.00 89.69 560 MET A N 1
ATOM 4337 C CA . MET A 1 560 ? 7.642 2.654 -28.615 1.00 89.69 560 MET A CA 1
ATOM 4338 C C . MET A 1 560 ? 7.685 4.070 -28.044 1.00 89.69 560 MET A C 1
ATOM 4340 O O . MET A 1 560 ? 8.636 4.417 -27.344 1.00 89.69 560 MET A O 1
ATOM 4344 N N . THR A 1 561 ? 6.645 4.867 -28.295 1.00 88.81 561 THR A N 1
ATOM 4345 C CA . THR A 1 561 ? 6.540 6.235 -27.774 1.00 88.81 561 THR A CA 1
ATOM 4346 C C . THR A 1 561 ? 6.502 6.250 -26.246 1.00 88.81 561 THR A C 1
ATOM 4348 O O . THR A 1 561 ? 7.175 7.070 -25.620 1.00 88.81 561 THR A O 1
ATOM 4351 N N . THR A 1 562 ? 5.778 5.313 -25.628 1.00 89.06 562 THR A N 1
ATOM 4352 C CA . THR A 1 562 ? 5.733 5.150 -24.168 1.00 89.06 562 THR A CA 1
ATOM 4353 C C . THR A 1 562 ? 7.115 4.827 -23.596 1.00 89.06 562 THR A C 1
ATOM 4355 O O . THR A 1 562 ? 7.523 5.439 -22.607 1.00 89.06 562 THR A O 1
ATOM 4358 N N . LEU A 1 563 ? 7.860 3.910 -24.222 1.00 91.62 563 LEU A N 1
ATOM 4359 C CA . LEU A 1 563 ? 9.216 3.532 -23.806 1.00 91.62 563 LEU A CA 1
ATOM 4360 C C . LEU A 1 563 ? 10.218 4.677 -23.976 1.00 91.62 563 LEU A C 1
ATOM 4362 O O . LEU A 1 563 ? 11.032 4.912 -23.085 1.00 91.62 563 LEU A O 1
ATOM 4366 N N . GLU A 1 564 ? 10.148 5.407 -25.089 1.00 92.38 564 GLU A N 1
ATOM 4367 C CA . GLU A 1 564 ? 10.978 6.586 -25.341 1.00 92.38 564 GLU A CA 1
ATOM 4368 C C . GLU A 1 564 ? 10.715 7.689 -24.316 1.00 92.38 564 GLU A C 1
ATOM 4370 O O . GLU A 1 564 ? 11.656 8.228 -23.725 1.00 92.38 564 GLU A O 1
ATOM 4375 N N . HIS A 1 565 ? 9.443 7.992 -24.055 1.00 92.06 565 HIS A N 1
ATOM 4376 C CA . HIS A 1 565 ? 9.061 8.989 -23.066 1.00 92.06 565 HIS A CA 1
ATOM 4377 C C . HIS A 1 565 ? 9.515 8.580 -21.658 1.00 92.06 565 HIS A C 1
ATOM 4379 O O . HIS A 1 565 ? 10.150 9.375 -20.961 1.00 92.06 565 HIS A O 1
ATOM 4385 N N . ALA A 1 566 ? 9.250 7.333 -21.253 1.00 90.50 566 ALA A N 1
ATOM 4386 C CA . ALA A 1 566 ? 9.654 6.809 -19.950 1.00 90.50 566 ALA A CA 1
ATOM 4387 C C . ALA A 1 566 ? 11.180 6.806 -19.781 1.00 90.50 566 ALA A C 1
ATOM 4389 O O . ALA A 1 566 ? 11.689 7.304 -18.778 1.00 90.50 566 ALA A O 1
ATOM 4390 N N . GLY A 1 567 ? 11.912 6.299 -20.776 1.00 92.00 567 GLY A N 1
ATOM 4391 C CA . GLY A 1 567 ? 13.369 6.217 -20.757 1.00 92.00 567 GLY A CA 1
ATOM 4392 C C . GLY A 1 567 ? 14.038 7.587 -20.754 1.00 92.00 567 GLY A C 1
ATOM 4393 O O . GLY A 1 567 ? 14.968 7.812 -19.980 1.00 92.00 567 GLY A O 1
ATOM 4394 N N . THR A 1 568 ? 13.528 8.534 -21.545 1.00 91.12 568 THR A N 1
ATOM 4395 C CA . THR A 1 568 ? 14.020 9.918 -21.550 1.00 91.12 568 THR A CA 1
ATOM 4396 C C . THR A 1 568 ? 13.778 10.583 -20.199 1.00 91.12 568 THR A C 1
ATOM 4398 O O . THR A 1 568 ? 14.718 11.107 -19.603 1.00 91.12 568 THR A O 1
ATOM 4401 N N . HIS A 1 569 ? 12.550 10.519 -19.677 1.00 88.56 569 HIS A N 1
ATOM 4402 C CA . HIS A 1 569 ? 12.205 11.112 -18.383 1.00 88.56 569 HIS A CA 1
ATOM 4403 C C . HIS A 1 569 ? 13.059 10.539 -17.243 1.00 88.56 569 HIS A C 1
ATOM 4405 O O . HIS A 1 569 ? 13.567 11.290 -16.411 1.00 88.56 569 HIS A O 1
ATOM 4411 N N . PHE A 1 570 ? 13.266 9.219 -17.233 1.00 88.31 570 PHE A N 1
ATOM 4412 C CA . PHE A 1 570 ? 14.083 8.543 -16.227 1.00 88.31 570 PHE A CA 1
ATOM 4413 C C . PHE A 1 570 ? 15.575 8.886 -16.344 1.00 88.31 570 PHE A C 1
ATOM 4415 O O . PHE A 1 570 ? 16.232 9.132 -15.334 1.00 88.31 570 PHE A O 1
ATOM 4422 N N . ASN A 1 571 ? 16.123 8.938 -17.563 1.00 90.56 571 ASN A N 1
ATOM 4423 C CA . ASN A 1 571 ? 17.551 9.168 -17.778 1.00 90.56 571 ASN A CA 1
ATOM 4424 C C . ASN A 1 571 ? 17.971 10.629 -17.591 1.00 90.56 571 ASN A C 1
ATOM 4426 O O . ASN A 1 571 ? 19.102 10.861 -17.167 1.00 90.56 571 ASN A O 1
ATOM 4430 N N . VAL A 1 572 ? 17.131 11.615 -17.925 1.00 87.00 572 VAL A N 1
ATOM 4431 C CA . VAL A 1 572 ? 17.471 13.056 -17.872 1.00 87.00 572 VAL A CA 1
ATOM 4432 C C . VAL A 1 572 ? 18.159 13.498 -16.566 1.00 87.00 572 VAL A C 1
ATOM 4434 O O . VAL A 1 572 ? 19.201 14.150 -16.659 1.00 87.00 572 VAL A O 1
ATOM 4437 N N . PRO A 1 573 ? 17.657 13.159 -15.363 1.00 83.31 573 PRO A N 1
ATOM 4438 C CA . PRO A 1 573 ? 18.272 13.588 -14.106 1.00 83.31 573 PRO A CA 1
ATOM 4439 C C . PRO A 1 573 ? 19.524 12.787 -13.712 1.00 83.31 573 PRO A C 1
ATOM 4441 O O . PRO A 1 573 ? 20.189 13.160 -12.749 1.00 83.31 573 PRO A O 1
ATOM 4444 N N . LEU A 1 574 ? 19.848 11.689 -14.401 1.00 85.06 574 LEU A N 1
ATOM 4445 C CA . LEU A 1 574 ? 20.927 10.773 -14.021 1.00 85.06 574 LEU A CA 1
ATOM 4446 C C . LEU A 1 574 ? 22.270 11.146 -14.672 1.00 85.06 574 LEU A C 1
ATOM 4448 O O . LEU A 1 574 ? 22.300 11.704 -15.776 1.00 85.06 574 LEU A O 1
ATOM 4452 N N . PRO A 1 575 ? 23.410 10.803 -14.039 1.00 84.19 575 PRO A N 1
ATOM 4453 C CA . PRO A 1 575 ? 24.719 10.981 -14.657 1.00 84.19 575 PRO A CA 1
ATOM 4454 C C . PRO A 1 575 ? 24.834 10.179 -15.964 1.00 84.19 575 PRO A C 1
ATOM 4456 O O . PRO A 1 575 ? 24.339 9.060 -16.072 1.00 84.19 575 PRO A O 1
ATOM 4459 N N . ALA A 1 576 ? 25.503 10.754 -16.968 1.00 86.62 576 ALA A N 1
ATOM 4460 C CA . ALA A 1 576 ? 25.781 10.066 -18.229 1.00 86.62 576 ALA A CA 1
ATOM 4461 C C . ALA A 1 576 ? 26.664 8.828 -18.016 1.00 86.62 576 ALA A C 1
ATOM 4463 O O . ALA A 1 576 ? 27.637 8.867 -17.252 1.00 86.62 576 ALA A O 1
ATOM 4464 N N . PHE A 1 577 ? 26.352 7.757 -18.746 1.00 89.75 577 PHE A N 1
ATOM 4465 C CA . PHE A 1 577 ? 27.186 6.567 -18.831 1.00 89.75 577 PHE A CA 1
ATOM 4466 C C . PHE A 1 577 ? 28.536 6.953 -19.441 1.00 89.75 577 PHE A C 1
ATOM 4468 O O . PHE A 1 577 ? 28.600 7.569 -20.505 1.00 89.75 577 PHE A O 1
ATOM 4475 N N . THR A 1 578 ? 29.621 6.643 -18.739 1.00 89.56 578 THR A N 1
ATOM 4476 C CA . THR A 1 578 ? 30.974 6.959 -19.208 1.00 89.56 578 THR A CA 1
ATOM 4477 C C . THR A 1 578 ? 31.536 5.723 -19.890 1.00 89.56 578 THR A C 1
ATOM 4479 O O . THR A 1 578 ? 31.532 4.654 -19.286 1.00 89.56 578 THR A O 1
ATOM 4482 N N . LEU A 1 579 ? 31.974 5.862 -21.143 1.00 89.19 579 LEU A N 1
ATOM 4483 C CA . LEU A 1 579 ? 32.572 4.751 -21.886 1.00 89.19 579 LEU A CA 1
ATOM 4484 C C . LEU A 1 579 ? 33.847 4.251 -21.175 1.00 89.19 579 LEU A C 1
ATOM 4486 O O . LEU A 1 579 ? 34.604 5.091 -20.675 1.00 89.19 579 LEU A O 1
ATOM 4490 N N . PRO A 1 580 ? 34.101 2.927 -21.146 1.00 90.06 580 PRO A N 1
ATOM 4491 C CA . PRO A 1 580 ? 35.375 2.376 -20.689 1.00 90.06 580 PRO A CA 1
ATOM 4492 C C . PRO A 1 580 ? 36.558 2.966 -21.464 1.00 90.06 580 PRO A C 1
ATOM 4494 O O . PRO A 1 580 ? 36.445 3.227 -22.662 1.00 90.06 580 PRO A O 1
ATOM 4497 N N . GLU A 1 581 ? 37.690 3.178 -20.790 1.00 83.12 581 GLU A N 1
ATOM 4498 C CA . GLU A 1 581 ? 38.922 3.669 -21.431 1.00 83.12 581 GLU A CA 1
ATOM 4499 C C . GLU A 1 581 ? 39.603 2.578 -22.276 1.00 83.12 581 GLU A C 1
ATOM 4501 O O . GLU A 1 581 ? 40.131 2.859 -23.362 1.00 83.12 581 GLU A O 1
ATOM 4506 N N . GLU A 1 582 ? 39.536 1.334 -21.796 1.00 87.94 582 GLU A N 1
ATOM 4507 C CA . GLU A 1 582 ? 40.088 0.145 -22.440 1.00 87.94 582 GLU A CA 1
ATOM 4508 C C . GLU A 1 582 ? 39.171 -0.355 -23.566 1.00 87.94 582 GLU A C 1
ATOM 4510 O O . GLU A 1 582 ? 37.979 -0.611 -23.366 1.00 87.94 582 GLU A O 1
ATOM 4515 N N . LEU A 1 583 ? 39.724 -0.521 -24.776 1.00 86.94 583 LEU A N 1
ATOM 4516 C CA . LEU A 1 583 ? 38.933 -0.928 -25.947 1.00 86.94 583 LEU A CA 1
ATOM 4517 C C . LEU A 1 583 ? 38.425 -2.370 -25.848 1.00 86.94 583 LEU A C 1
ATOM 4519 O O . LEU A 1 583 ? 37.348 -2.651 -26.359 1.00 86.94 583 LEU A O 1
ATOM 4523 N N . SER A 1 584 ? 39.146 -3.260 -25.165 1.00 89.19 584 SER A N 1
ATOM 4524 C CA . SER A 1 584 ? 38.718 -4.647 -24.940 1.00 89.19 584 SER A CA 1
ATOM 4525 C C . SER A 1 584 ? 37.465 -4.740 -24.058 1.00 89.19 584 SER A C 1
ATOM 4527 O O . SER A 1 584 ? 36.571 -5.549 -24.319 1.00 89.19 584 SER A O 1
ATOM 4529 N N . GLU A 1 585 ? 37.354 -3.879 -23.041 1.00 91.50 585 GLU A N 1
ATOM 4530 C CA . GLU A 1 585 ? 36.151 -3.770 -22.208 1.00 91.50 585 GLU A CA 1
ATOM 4531 C C . GLU A 1 585 ? 34.970 -3.222 -23.017 1.00 91.50 585 GLU A C 1
ATOM 4533 O O . GLU A 1 585 ? 33.850 -3.727 -22.912 1.00 91.50 585 GLU A O 1
ATOM 4538 N N . LEU A 1 586 ? 35.220 -2.216 -23.863 1.00 90.88 586 LEU A N 1
ATOM 4539 C CA . LEU A 1 586 ? 34.201 -1.645 -24.742 1.00 90.88 586 LEU A CA 1
ATOM 4540 C C . LEU A 1 586 ? 33.731 -2.642 -25.812 1.00 90.88 586 LEU A C 1
ATOM 4542 O O . LEU A 1 586 ? 32.534 -2.716 -26.080 1.00 90.88 586 LEU A O 1
ATOM 4546 N N . GLU A 1 587 ? 34.640 -3.431 -26.385 1.00 92.88 587 GLU A N 1
ATOM 4547 C CA . GLU A 1 587 ? 34.328 -4.513 -27.325 1.00 92.88 587 GLU A CA 1
ATOM 4548 C C . GLU A 1 587 ? 33.394 -5.539 -26.673 1.00 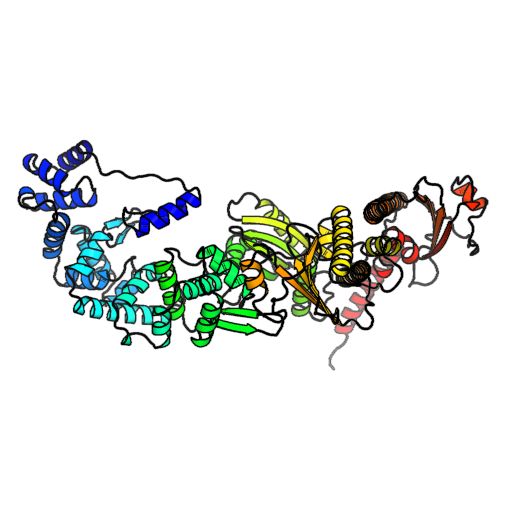92.88 587 GLU A C 1
ATOM 4550 O O . GLU A 1 587 ? 32.293 -5.766 -27.171 1.00 92.88 587 GLU A O 1
ATOM 4555 N N . THR A 1 588 ? 33.741 -6.027 -25.477 1.00 93.75 588 THR A N 1
ATOM 4556 C CA . THR A 1 588 ? 32.905 -6.963 -24.697 1.00 93.75 588 THR A CA 1
ATOM 4557 C C . THR A 1 588 ? 31.513 -6.382 -24.392 1.00 93.75 588 THR A C 1
ATOM 4559 O O . THR A 1 588 ? 30.485 -7.069 -24.469 1.00 93.75 588 THR A O 1
ATOM 4562 N N . LEU A 1 589 ? 31.452 -5.090 -24.048 1.00 92.50 589 LEU A N 1
ATOM 4563 C CA . LEU A 1 589 ? 30.202 -4.377 -23.774 1.00 92.50 589 LEU A CA 1
ATOM 4564 C C . LEU A 1 589 ? 29.314 -4.288 -25.029 1.00 92.50 589 LEU A C 1
ATOM 4566 O O . LEU A 1 589 ? 28.091 -4.449 -24.934 1.00 92.50 589 LEU A O 1
ATOM 4570 N N . LEU A 1 590 ? 29.915 -4.032 -26.193 1.00 93.44 590 LEU A N 1
ATOM 4571 C CA . LEU A 1 590 ? 29.233 -3.952 -27.484 1.00 93.44 590 LEU A CA 1
ATOM 4572 C C . LEU A 1 590 ? 28.737 -5.322 -27.942 1.00 93.44 590 LEU A C 1
ATOM 4574 O O . LEU A 1 590 ? 27.570 -5.427 -28.314 1.00 93.44 590 LEU A O 1
ATOM 4578 N N . GLU A 1 591 ? 29.556 -6.371 -27.837 1.00 92.56 591 GLU A N 1
ATOM 4579 C CA . GLU A 1 591 ? 29.149 -7.753 -28.126 1.00 92.56 591 GLU A CA 1
ATOM 4580 C C . GLU A 1 591 ? 27.918 -8.142 -27.307 1.00 92.56 591 GLU A C 1
ATOM 4582 O O . GLU A 1 591 ? 26.899 -8.577 -27.850 1.00 92.56 591 GLU A O 1
ATOM 4587 N N . THR A 1 592 ? 27.968 -7.895 -25.995 1.00 91.19 592 THR A N 1
ATOM 4588 C CA . THR A 1 592 ? 26.857 -8.191 -25.083 1.00 91.19 592 THR A CA 1
ATOM 4589 C C . THR A 1 592 ? 25.598 -7.403 -25.457 1.00 91.19 592 THR A C 1
ATOM 4591 O O . THR A 1 592 ? 24.488 -7.944 -25.438 1.00 91.19 592 THR A O 1
ATOM 4594 N N . SER A 1 593 ? 25.753 -6.124 -25.812 1.00 90.44 593 SER A N 1
ATOM 4595 C CA . SER A 1 593 ? 24.631 -5.236 -26.142 1.00 90.44 593 SER A CA 1
ATOM 4596 C C . SER A 1 593 ? 23.977 -5.597 -27.477 1.00 90.44 593 SER A C 1
ATOM 4598 O O . SER A 1 593 ? 22.749 -5.655 -27.559 1.00 90.44 593 SER A O 1
ATOM 4600 N N . LEU A 1 594 ? 24.773 -5.908 -28.502 1.00 89.44 594 LEU A N 1
ATOM 4601 C CA . LEU A 1 594 ? 24.287 -6.327 -29.816 1.00 89.44 594 LEU A CA 1
ATOM 4602 C C . LEU A 1 594 ? 23.645 -7.719 -29.761 1.00 89.44 594 LEU A C 1
ATOM 4604 O O . LEU A 1 594 ? 22.572 -7.918 -30.331 1.00 89.44 594 LEU A O 1
ATOM 4608 N N . ALA A 1 595 ? 24.218 -8.654 -28.998 1.00 88.25 595 ALA A N 1
ATOM 4609 C CA . ALA A 1 595 ? 23.607 -9.960 -28.759 1.00 88.25 595 ALA A CA 1
ATOM 4610 C C . ALA A 1 595 ? 22.261 -9.846 -28.020 1.00 88.25 595 ALA A C 1
ATOM 4612 O O . ALA A 1 595 ? 21.311 -10.558 -28.345 1.00 88.25 595 ALA A O 1
ATOM 4613 N N . ALA A 1 596 ? 22.146 -8.946 -27.035 1.00 86.75 596 ALA A N 1
ATOM 4614 C CA . ALA A 1 596 ? 20.874 -8.668 -26.361 1.00 86.75 596 ALA A CA 1
ATOM 4615 C C . ALA A 1 596 ? 19.838 -8.048 -27.315 1.00 86.75 596 ALA A C 1
ATOM 4617 O O . ALA A 1 596 ? 18.687 -8.477 -27.329 1.00 86.75 596 ALA A O 1
ATOM 4618 N N . ARG A 1 597 ? 20.251 -7.092 -28.157 1.00 86.88 597 ARG A N 1
ATOM 4619 C CA . ARG A 1 597 ? 19.388 -6.485 -29.181 1.00 86.88 597 ARG A CA 1
ATOM 4620 C C . ARG A 1 597 ? 18.856 -7.524 -30.170 1.00 86.88 597 ARG A C 1
ATOM 4622 O O . ARG A 1 597 ? 17.677 -7.480 -30.506 1.00 86.88 597 ARG A O 1
ATOM 4629 N N . ARG A 1 598 ? 19.700 -8.464 -30.602 1.00 84.94 598 ARG A N 1
ATOM 4630 C CA . ARG A 1 598 ? 19.302 -9.547 -31.510 1.00 84.94 598 ARG A CA 1
ATOM 4631 C C . ARG A 1 598 ? 18.291 -10.491 -30.868 1.00 84.94 598 ARG A C 1
ATOM 4633 O O . ARG A 1 598 ? 17.250 -10.728 -31.459 1.00 84.94 598 ARG A O 1
ATOM 4640 N N . ARG A 1 599 ? 18.545 -10.943 -29.633 1.00 87.25 599 ARG A N 1
ATOM 4641 C CA . ARG A 1 599 ? 17.590 -11.778 -28.879 1.00 87.25 599 ARG A CA 1
ATOM 4642 C C . ARG A 1 599 ? 16.223 -11.112 -28.743 1.00 87.25 599 ARG A C 1
ATOM 4644 O O . ARG A 1 599 ? 15.205 -11.773 -28.909 1.00 87.25 599 ARG A O 1
ATOM 4651 N N . LEU A 1 600 ? 16.206 -9.805 -28.476 1.00 88.00 600 LEU A N 1
ATOM 4652 C CA . LEU A 1 600 ? 14.967 -9.036 -28.426 1.00 88.00 600 LEU A CA 1
ATOM 4653 C C . LEU A 1 600 ? 14.272 -8.970 -29.788 1.00 88.00 600 LEU A C 1
ATOM 4655 O O . LEU A 1 600 ? 13.062 -9.150 -29.858 1.00 88.00 600 LEU A O 1
ATOM 4659 N N . HIS A 1 601 ? 15.018 -8.718 -30.861 1.00 86.31 601 HIS A N 1
ATOM 4660 C CA . HIS A 1 601 ? 14.441 -8.692 -32.198 1.00 86.31 601 HIS A CA 1
ATOM 4661 C C . HIS A 1 601 ? 13.852 -10.055 -32.589 1.00 86.31 601 HIS A C 1
ATOM 4663 O O . HIS A 1 601 ? 12.698 -10.094 -33.001 1.00 86.31 601 HIS A O 1
ATOM 4669 N N . ASP A 1 602 ? 14.587 -11.152 -32.383 1.00 86.19 602 ASP A N 1
ATOM 4670 C CA . ASP A 1 602 ? 14.128 -12.516 -32.681 1.00 86.19 602 ASP A CA 1
ATOM 4671 C C . ASP A 1 602 ? 12.850 -12.872 -31.889 1.00 86.19 602 ASP A C 1
ATOM 4673 O O . ASP A 1 602 ? 11.934 -13.505 -32.418 1.00 86.19 602 ASP A O 1
ATOM 4677 N N . ALA A 1 603 ? 12.753 -12.419 -30.631 1.00 87.56 603 ALA A N 1
ATOM 4678 C CA . ALA A 1 603 ? 11.557 -12.590 -29.803 1.00 87.56 603 ALA A CA 1
ATOM 4679 C C . ALA A 1 603 ? 10.343 -11.795 -30.322 1.00 87.56 603 ALA A C 1
ATOM 4681 O O . ALA A 1 603 ? 9.207 -12.227 -30.140 1.00 87.56 603 ALA A O 1
ATOM 4682 N N . LEU A 1 604 ? 10.568 -10.650 -30.975 1.00 86.56 604 LEU A N 1
ATOM 4683 C CA . LEU A 1 604 ? 9.511 -9.800 -31.529 1.00 86.56 604 LEU A CA 1
ATOM 4684 C C . LEU A 1 604 ? 9.062 -10.237 -32.933 1.00 86.56 604 LEU A C 1
ATOM 4686 O O . LEU A 1 604 ? 7.885 -10.099 -33.258 1.00 86.56 604 LEU A O 1
ATOM 4690 N N . SER A 1 605 ? 9.971 -10.731 -33.780 1.00 80.31 605 SER A N 1
ATOM 4691 C CA . SER A 1 605 ? 9.716 -10.967 -35.211 1.00 80.31 605 SER A CA 1
ATOM 4692 C C . SER A 1 605 ? 9.359 -12.415 -35.581 1.00 80.31 605 SER A C 1
ATOM 4694 O O . SER A 1 605 ? 9.064 -12.681 -36.746 1.00 80.31 605 SER A O 1
ATOM 4696 N N . ALA A 1 606 ? 9.363 -13.352 -34.621 1.00 64.31 606 ALA A N 1
ATOM 4697 C CA . ALA A 1 606 ? 9.147 -14.793 -34.839 1.00 64.31 606 ALA A CA 1
ATOM 4698 C C . ALA A 1 606 ? 10.083 -15.432 -35.898 1.00 64.31 606 ALA A C 1
ATOM 4700 O O . ALA A 1 606 ? 9.809 -16.523 -36.406 1.00 64.31 606 ALA A O 1
ATOM 4701 N N . GLY A 1 607 ? 11.202 -14.773 -36.218 1.00 61.78 607 GLY A N 1
ATOM 4702 C CA . GLY A 1 607 ? 12.229 -15.203 -37.167 1.00 61.78 607 GLY A CA 1
ATOM 4703 C C . GLY A 1 607 ? 13.626 -14.850 -36.654 1.00 61.78 607 GLY A C 1
ATOM 4704 O O . GLY A 1 607 ? 13.762 -14.052 -35.736 1.00 61.78 607 GLY A O 1
ATOM 4705 N N . SER A 1 608 ? 14.670 -15.469 -37.215 1.00 62.53 608 SER A N 1
ATOM 4706 C CA . SER A 1 608 ? 16.059 -15.182 -36.827 1.00 62.53 608 SER A CA 1
ATOM 4707 C C . SER A 1 608 ? 16.663 -14.127 -37.753 1.00 62.53 608 SER A C 1
ATOM 4709 O O . SER A 1 608 ? 1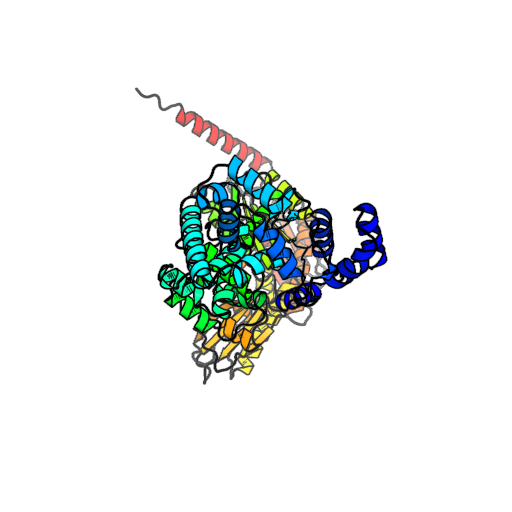6.782 -14.372 -38.955 1.00 62.53 608 SER A O 1
ATOM 4711 N N . ASP A 1 609 ? 17.063 -12.978 -37.203 1.00 67.88 609 ASP A N 1
ATOM 4712 C CA . ASP A 1 609 ? 17.832 -11.971 -37.947 1.00 67.88 609 ASP A CA 1
ATOM 4713 C C . ASP A 1 609 ? 19.279 -12.446 -38.126 1.00 67.88 609 ASP A C 1
ATOM 4715 O O . ASP A 1 609 ? 19.849 -13.075 -37.228 1.00 67.88 609 ASP A O 1
ATOM 4719 N N . ALA A 1 610 ? 19.901 -12.174 -39.273 1.00 68.88 610 ALA A N 1
ATOM 4720 C CA . ALA A 1 610 ? 21.288 -12.562 -39.523 1.00 68.88 610 ALA A CA 1
ATOM 4721 C C . ALA A 1 610 ? 22.246 -11.741 -38.638 1.00 68.88 610 ALA A C 1
ATOM 4723 O O . ALA A 1 610 ? 22.040 -10.558 -38.386 1.00 68.88 610 ALA A O 1
ATOM 4724 N N . ALA A 1 611 ? 23.310 -12.370 -38.132 1.00 80.69 611 ALA A N 1
ATOM 4725 C CA . ALA A 1 611 ? 24.248 -11.710 -37.226 1.00 80.69 611 ALA A CA 1
ATOM 4726 C C . ALA A 1 611 ? 25.190 -10.780 -38.008 1.00 80.69 611 ALA A C 1
ATOM 4728 O O . ALA A 1 611 ? 26.205 -11.238 -38.532 1.00 80.69 611 ALA A O 1
ATOM 4729 N N . ASN A 1 612 ? 24.876 -9.491 -38.103 1.00 88.06 612 ASN A N 1
ATOM 4730 C CA . ASN A 1 612 ? 25.783 -8.535 -38.742 1.00 88.06 612 ASN A CA 1
ATOM 4731 C C . ASN A 1 612 ? 27.002 -8.263 -37.847 1.00 88.06 612 ASN A C 1
ATOM 4733 O O . ASN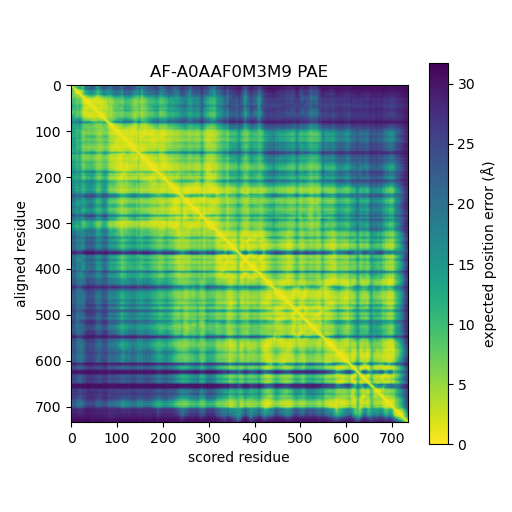 A 1 612 ? 26.857 -7.964 -36.656 1.00 88.06 612 ASN A O 1
ATOM 4737 N N . SER A 1 613 ? 28.202 -8.346 -38.418 1.00 89.88 613 SER A N 1
ATOM 4738 C CA . SER A 1 613 ? 29.439 -7.960 -37.736 1.00 89.88 613 SER A CA 1
ATOM 4739 C C . SER A 1 613 ? 29.635 -6.443 -37.758 1.00 89.88 613 SER A C 1
ATOM 4741 O O . SER A 1 613 ? 29.265 -5.772 -38.719 1.00 89.88 613 SER A O 1
ATOM 4743 N N . HIS A 1 614 ? 30.231 -5.905 -36.696 1.00 91.19 614 HIS A N 1
ATOM 4744 C CA . HIS A 1 614 ? 30.514 -4.486 -36.509 1.00 91.19 614 HIS A CA 1
ATOM 4745 C C . HIS A 1 614 ? 32.021 -4.267 -36.339 1.00 91.19 614 HIS A C 1
ATOM 4747 O O . HIS A 1 614 ? 32.618 -4.668 -35.340 1.00 91.19 614 HIS A O 1
ATOM 4753 N N . TYR A 1 615 ? 32.628 -3.585 -37.305 1.00 90.44 615 TYR A N 1
ATOM 4754 C CA . TYR A 1 615 ? 34.051 -3.258 -37.320 1.00 90.44 615 TYR A CA 1
ATOM 4755 C C . TYR A 1 615 ? 34.233 -1.769 -37.047 1.00 90.44 615 TYR A C 1
ATOM 4757 O O . TYR A 1 615 ? 33.674 -0.933 -37.760 1.00 90.44 615 TYR A O 1
ATOM 4765 N N . ILE A 1 616 ? 34.966 -1.426 -35.988 1.00 90.25 616 ILE A N 1
ATOM 4766 C CA . ILE A 1 616 ? 34.984 -0.066 -35.445 1.00 90.25 616 ILE A CA 1
ATOM 4767 C C . ILE A 1 616 ? 36.419 0.434 -35.296 1.00 90.25 616 ILE A C 1
ATOM 4769 O O . ILE A 1 616 ? 37.251 -0.195 -34.649 1.00 90.25 616 ILE A O 1
ATOM 4773 N N . THR A 1 617 ? 36.713 1.604 -35.855 1.00 87.94 617 THR A N 1
ATOM 4774 C CA . THR A 1 617 ? 37.985 2.306 -35.637 1.00 87.94 617 THR A CA 1
ATOM 4775 C C . THR A 1 617 ? 37.800 3.485 -34.687 1.00 87.94 617 THR A C 1
ATOM 4777 O O . THR A 1 617 ? 36.859 4.264 -34.865 1.00 87.94 617 THR A O 1
ATOM 4780 N N . VAL A 1 618 ? 38.716 3.657 -33.731 1.00 86.19 618 VAL A N 1
ATOM 4781 C CA . VAL A 1 618 ? 38.689 4.728 -32.721 1.00 86.19 618 VAL A CA 1
ATOM 4782 C C . VAL A 1 618 ? 39.965 5.567 -32.797 1.00 86.19 618 VAL A C 1
ATOM 4784 O O . VAL A 1 618 ? 41.063 5.034 -32.690 1.00 86.19 618 VAL A O 1
ATOM 4787 N N . ASP A 1 619 ? 39.826 6.885 -32.926 1.00 83.38 619 ASP A N 1
ATOM 4788 C CA . ASP A 1 619 ? 40.911 7.862 -32.783 1.00 83.38 619 ASP A CA 1
ATOM 4789 C C . ASP A 1 619 ? 40.673 8.705 -31.518 1.00 83.38 619 ASP A C 1
ATOM 4791 O O . ASP A 1 619 ? 39.736 9.506 -31.442 1.00 83.38 619 ASP A O 1
ATOM 4795 N N . LYS A 1 620 ? 41.526 8.513 -30.504 1.00 79.31 620 LYS A N 1
ATOM 4796 C CA . LYS A 1 620 ? 41.457 9.200 -29.200 1.00 79.31 620 LYS A CA 1
ATOM 4797 C C . LYS A 1 620 ? 42.194 10.548 -29.185 1.00 79.31 620 LYS A C 1
ATOM 4799 O O . LYS A 1 620 ? 42.453 11.108 -28.118 1.00 79.31 620 LYS A O 1
ATOM 4804 N N . SER A 1 621 ? 42.581 11.078 -30.341 1.00 70.00 621 SER A N 1
ATOM 4805 C CA . SER A 1 621 ? 43.392 12.292 -30.412 1.00 70.00 621 SER A CA 1
ATOM 4806 C C . SER A 1 621 ? 42.647 13.541 -29.930 1.00 70.00 621 SER A C 1
ATOM 4808 O O . SER A 1 621 ? 41.505 13.764 -30.321 1.00 70.00 621 SER A O 1
ATOM 4810 N N . PRO A 1 622 ? 43.288 14.426 -29.140 1.00 60.59 622 PRO A N 1
ATOM 4811 C CA . PRO A 1 622 ? 42.694 15.698 -28.750 1.00 60.59 622 PRO A CA 1
ATOM 4812 C C . PRO A 1 622 ? 42.486 16.601 -29.973 1.00 60.59 622 PRO A C 1
ATOM 4814 O O . PRO A 1 622 ? 43.438 17.146 -30.534 1.00 60.59 622 PRO A O 1
ATOM 4817 N N . THR A 1 623 ? 41.230 16.784 -30.368 1.00 54.47 623 THR A N 1
ATOM 4818 C CA . THR A 1 623 ? 40.798 17.848 -31.280 1.00 54.47 623 THR A CA 1
ATOM 4819 C C . THR A 1 623 ? 40.840 19.198 -30.552 1.00 54.47 623 THR A C 1
ATOM 4821 O O . THR A 1 623 ? 40.559 19.266 -29.359 1.00 54.47 623 THR A O 1
ATOM 4824 N N . GLY A 1 624 ? 41.275 20.260 -31.238 1.00 47.91 624 GLY A N 1
ATOM 4825 C CA . GLY A 1 624 ? 41.787 21.499 -30.634 1.00 47.91 624 GLY A CA 1
ATOM 4826 C C . GLY A 1 624 ? 40.906 22.232 -29.603 1.00 47.91 624 GLY A C 1
ATOM 4827 O O . GLY A 1 624 ? 39.693 22.079 -29.555 1.00 47.91 624 GLY A O 1
ATOM 4828 N N . GLY A 1 625 ? 41.561 23.109 -28.823 1.00 47.28 625 GLY A N 1
ATOM 4829 C CA . GLY A 1 625 ? 40.958 24.038 -27.855 1.00 47.28 625 GLY A CA 1
ATOM 4830 C C . GLY A 1 625 ? 40.421 23.386 -26.570 1.00 47.28 625 GLY A C 1
ATOM 4831 O O . GLY A 1 625 ? 39.797 22.338 -26.602 1.00 47.28 625 GLY A O 1
ATOM 4832 N N . LEU A 1 626 ? 40.628 24.043 -25.420 1.00 43.81 626 LEU A N 1
ATOM 4833 C CA . LEU A 1 626 ? 40.353 23.598 -24.033 1.00 43.81 626 LEU A CA 1
ATOM 4834 C C . LEU A 1 626 ? 38.926 23.074 -23.701 1.00 43.81 626 LEU A C 1
ATOM 4836 O O . LEU A 1 626 ? 38.649 22.827 -22.531 1.00 43.81 626 LEU A O 1
ATOM 4840 N N . ARG A 1 627 ? 38.000 22.941 -24.662 1.00 45.34 627 ARG A N 1
ATOM 4841 C CA . ARG A 1 627 ? 36.567 22.708 -24.398 1.00 45.34 627 ARG A CA 1
ATOM 4842 C C . ARG A 1 627 ? 35.944 21.450 -25.015 1.00 45.34 627 ARG A C 1
ATOM 4844 O O . ARG A 1 627 ? 34.846 21.107 -24.591 1.00 45.34 627 ARG A O 1
ATOM 4851 N N . THR A 1 628 ? 36.588 20.745 -25.948 1.00 52.69 628 THR A N 1
ATOM 4852 C CA . THR A 1 628 ? 35.954 19.597 -26.636 1.00 52.69 628 THR A CA 1
ATOM 4853 C C . THR A 1 628 ? 36.958 18.487 -26.947 1.00 52.69 628 THR A C 1
ATOM 4855 O O . THR A 1 628 ? 37.384 18.318 -28.088 1.00 52.69 628 THR A O 1
ATOM 4858 N N . PHE A 1 629 ? 37.341 17.712 -25.929 1.00 60.75 629 PHE A N 1
ATOM 4859 C CA . PHE A 1 629 ? 37.939 16.400 -26.173 1.00 60.75 629 PHE A CA 1
ATOM 4860 C C . PHE A 1 629 ? 36.827 15.433 -26.597 1.00 60.75 629 PHE A C 1
ATOM 4862 O O . PHE A 1 629 ? 35.884 15.210 -25.836 1.00 60.75 629 PHE A O 1
ATOM 4869 N N . GLN A 1 630 ? 36.916 14.890 -27.810 1.00 68.31 630 GLN A N 1
ATOM 4870 C CA . GLN A 1 630 ? 35.982 13.897 -28.335 1.00 68.31 630 GLN A CA 1
ATOM 4871 C C . GLN A 1 630 ? 36.774 12.828 -29.088 1.00 68.31 630 GLN A C 1
ATOM 4873 O O . GLN A 1 630 ? 37.604 13.159 -29.929 1.00 68.31 630 GLN A O 1
ATOM 4878 N N . TRP A 1 631 ? 36.528 11.551 -28.787 1.00 80.12 631 TRP A N 1
ATOM 4879 C CA . TRP A 1 631 ? 37.027 10.458 -29.623 1.00 80.12 631 TRP A CA 1
ATOM 4880 C C . TRP A 1 631 ? 36.306 10.506 -30.971 1.00 80.12 631 TRP A C 1
ATOM 4882 O O . TRP A 1 631 ? 35.076 10.609 -30.996 1.00 80.12 631 TRP A O 1
ATOM 4892 N N . SER A 1 632 ? 37.054 10.411 -32.066 1.00 82.62 632 SER A N 1
ATOM 4893 C CA . SER A 1 632 ? 36.496 10.239 -33.408 1.00 82.62 632 SER A CA 1
ATOM 4894 C C . SER A 1 632 ? 36.351 8.749 -33.689 1.00 82.62 632 SER A C 1
ATOM 4896 O O . SER A 1 632 ? 37.299 7.987 -33.511 1.00 82.62 632 SER A O 1
ATOM 4898 N N . VAL A 1 633 ? 35.162 8.318 -34.095 1.00 86.56 633 VAL A N 1
ATOM 4899 C CA . VAL A 1 633 ? 34.826 6.902 -34.257 1.00 86.56 633 VAL A CA 1
ATOM 4900 C C . VAL A 1 633 ? 34.194 6.681 -35.620 1.00 86.56 633 VAL A C 1
ATOM 4902 O O . VAL A 1 633 ? 33.382 7.485 -36.073 1.00 86.56 633 VAL A O 1
ATOM 4905 N N . THR A 1 634 ? 34.560 5.581 -36.272 1.00 86.69 634 THR A N 1
ATOM 4906 C CA . THR A 1 634 ? 33.883 5.085 -37.477 1.00 86.69 634 THR A CA 1
ATOM 4907 C C . THR A 1 634 ? 33.490 3.635 -37.257 1.00 86.69 634 THR A C 1
ATOM 4909 O O . THR A 1 634 ? 34.344 2.827 -36.909 1.00 86.69 634 THR A O 1
ATOM 4912 N N . ALA A 1 635 ? 32.213 3.319 -37.454 1.00 89.12 635 ALA A N 1
ATOM 4913 C CA . ALA A 1 635 ? 31.670 1.969 -37.396 1.00 89.12 635 ALA A CA 1
ATOM 4914 C C . ALA A 1 635 ? 31.193 1.527 -38.785 1.00 89.12 635 ALA A C 1
ATOM 4916 O O . ALA A 1 635 ? 30.522 2.286 -39.492 1.00 89.12 635 ALA A O 1
ATOM 4917 N N . ILE A 1 636 ? 31.538 0.296 -39.152 1.00 88.75 636 ILE A N 1
ATOM 4918 C CA . ILE A 1 636 ? 31.156 -0.364 -40.399 1.00 88.75 636 ILE A CA 1
ATOM 4919 C C . ILE A 1 636 ? 30.379 -1.628 -40.040 1.00 88.75 636 ILE A C 1
ATOM 4921 O O . ILE A 1 636 ? 30.884 -2.487 -39.317 1.00 88.75 636 ILE A O 1
ATOM 4925 N N . GLU A 1 637 ? 29.156 -1.740 -40.548 1.00 90.00 637 GLU A N 1
ATOM 4926 C CA . GLU A 1 637 ? 28.313 -2.924 -40.390 1.00 90.00 637 GLU A CA 1
ATOM 4927 C C . GLU A 1 637 ? 28.437 -3.817 -41.627 1.00 90.00 637 GLU A C 1
ATOM 4929 O O . GLU A 1 637 ? 28.274 -3.355 -42.760 1.00 90.00 637 GLU A O 1
ATOM 4934 N N . VAL A 1 638 ? 28.717 -5.101 -41.413 1.00 88.12 638 VAL A N 1
ATOM 4935 C CA . VAL A 1 638 ? 28.950 -6.091 -42.467 1.00 88.12 638 VAL A CA 1
ATOM 4936 C C . VAL A 1 638 ? 27.965 -7.243 -42.310 1.00 88.12 638 VAL A C 1
ATOM 4938 O O . VAL A 1 638 ? 27.916 -7.906 -41.273 1.00 88.12 638 VAL A O 1
ATOM 4941 N N . ALA A 1 639 ? 27.201 -7.516 -43.365 1.00 86.94 639 ALA A N 1
ATOM 4942 C CA . ALA A 1 639 ? 26.224 -8.597 -43.403 1.00 86.94 639 ALA A CA 1
ATOM 4943 C C . ALA A 1 639 ? 26.904 -9.948 -43.664 1.00 86.94 639 ALA A C 1
ATOM 4945 O O . ALA A 1 639 ? 26.712 -10.543 -44.726 1.00 86.94 639 ALA A O 1
ATOM 4946 N N . ASP A 1 640 ? 27.737 -10.421 -42.732 1.00 85.31 640 ASP A N 1
ATOM 4947 C CA . ASP A 1 640 ? 28.508 -11.668 -42.845 1.00 85.31 640 ASP A CA 1
ATOM 4948 C C . ASP A 1 640 ? 27.863 -12.888 -42.164 1.00 85.31 640 ASP A C 1
ATOM 4950 O O . ASP A 1 640 ? 28.167 -14.023 -42.541 1.00 85.31 640 ASP A O 1
ATOM 4954 N N . GLY A 1 641 ? 26.934 -12.659 -41.232 1.00 82.94 641 GLY A N 1
ATOM 4955 C CA . GLY A 1 641 ? 26.278 -13.693 -40.432 1.00 82.94 641 GLY A CA 1
ATOM 4956 C C . GLY A 1 641 ? 27.102 -14.169 -39.230 1.00 82.94 641 GLY A C 1
ATOM 4957 O O . GLY A 1 641 ? 26.697 -15.130 -38.575 1.00 82.94 641 GLY A O 1
ATOM 4958 N N . LEU A 1 642 ? 28.244 -13.534 -38.936 1.00 84.50 642 LEU A N 1
ATOM 4959 C CA . LEU A 1 642 ? 29.168 -13.938 -37.872 1.00 84.50 642 LEU A CA 1
ATOM 4960 C C . LEU A 1 642 ? 28.930 -13.193 -36.555 1.00 84.50 642 LEU A C 1
ATOM 4962 O O . LEU A 1 642 ? 29.276 -13.726 -35.503 1.00 84.50 642 LEU A O 1
ATOM 4966 N N . GLY A 1 643 ? 28.348 -11.990 -36.601 1.00 84.62 643 GLY A N 1
ATOM 4967 C CA . GLY A 1 643 ? 28.008 -11.203 -35.411 1.00 84.62 643 GLY A CA 1
ATOM 4968 C C . GLY A 1 643 ? 29.220 -10.774 -34.586 1.00 84.62 643 GLY A C 1
ATOM 4969 O O . GLY A 1 643 ? 29.113 -10.653 -33.368 1.00 84.62 643 GLY A O 1
ATOM 4970 N N . ARG A 1 644 ? 30.379 -10.599 -35.227 1.00 89.31 644 ARG A N 1
ATOM 4971 C CA . ARG A 1 644 ? 31.627 -10.208 -34.564 1.00 89.31 644 ARG A CA 1
ATOM 4972 C C . ARG A 1 644 ? 31.613 -8.724 -34.245 1.00 89.31 644 ARG A C 1
ATOM 4974 O O . ARG A 1 644 ? 31.103 -7.932 -35.032 1.00 89.31 644 ARG A O 1
ATOM 4981 N N . VAL A 1 645 ? 32.235 -8.340 -33.141 1.00 92.06 645 VAL A N 1
ATOM 4982 C CA . VAL A 1 645 ? 32.583 -6.945 -32.874 1.00 92.06 645 VAL A CA 1
ATOM 4983 C C . VAL A 1 645 ? 34.095 -6.867 -32.804 1.00 92.06 645 VAL A C 1
ATOM 4985 O O . VAL A 1 645 ? 34.712 -7.710 -32.169 1.00 92.06 645 VAL A O 1
ATOM 4988 N N . GLN A 1 646 ? 34.697 -5.897 -33.484 1.00 91.31 646 GLN A N 1
ATOM 4989 C CA . GLN A 1 646 ? 36.143 -5.704 -33.417 1.00 91.31 646 GLN A CA 1
ATOM 4990 C C . GLN A 1 646 ? 36.483 -4.220 -33.399 1.00 91.31 646 GLN A C 1
ATOM 4992 O O . GLN A 1 646 ? 36.067 -3.472 -34.291 1.00 91.31 646 GLN A O 1
ATOM 4997 N N . LEU A 1 647 ? 37.251 -3.801 -32.392 1.00 90.44 647 LEU A N 1
ATOM 4998 C CA . LEU A 1 647 ? 37.701 -2.424 -32.229 1.00 90.44 647 LEU A CA 1
ATOM 4999 C C . LEU A 1 647 ? 39.195 -2.300 -32.549 1.00 90.44 647 LEU A C 1
ATOM 5001 O O . LEU A 1 647 ? 40.017 -3.100 -32.112 1.00 90.44 647 LEU A O 1
ATOM 5005 N N . LEU A 1 648 ? 39.562 -1.255 -33.290 1.00 87.62 648 LEU A N 1
ATOM 5006 C CA . LEU A 1 648 ? 40.955 -0.913 -33.582 1.00 87.62 648 LEU A CA 1
ATOM 5007 C C . LEU A 1 648 ? 41.238 0.548 -33.227 1.00 87.62 648 LEU A C 1
ATOM 5009 O O . LEU A 1 648 ? 40.550 1.456 -33.699 1.00 87.62 648 LEU A O 1
ATOM 5013 N N . GLU A 1 649 ? 42.277 0.786 -32.424 1.00 85.50 649 GLU A N 1
ATOM 5014 C CA . GLU A 1 649 ? 42.770 2.141 -32.164 1.00 85.50 649 GLU A CA 1
ATOM 5015 C C . GLU A 1 649 ? 43.641 2.619 -33.331 1.00 85.50 649 GLU A C 1
ATOM 5017 O O . GLU A 1 649 ? 44.580 1.934 -33.742 1.00 85.50 649 GLU A O 1
ATOM 5022 N N . LEU A 1 650 ? 43.342 3.801 -33.868 1.00 79.94 650 LEU A N 1
ATOM 5023 C CA . LEU A 1 650 ? 44.141 4.422 -34.918 1.00 79.94 650 LEU A CA 1
ATOM 5024 C C . LEU A 1 650 ? 45.213 5.324 -34.301 1.00 79.94 650 LEU A C 1
ATOM 5026 O O . LEU A 1 650 ? 44.921 6.214 -33.504 1.00 79.94 650 LEU A O 1
ATOM 5030 N N . ALA A 1 651 ? 46.463 5.145 -34.733 1.00 65.75 651 ALA A N 1
ATOM 5031 C CA . ALA A 1 651 ? 47.488 6.163 -34.538 1.00 65.75 651 ALA A CA 1
ATOM 5032 C C . ALA A 1 651 ? 47.111 7.401 -35.369 1.00 65.75 651 ALA A C 1
ATOM 5034 O O . ALA A 1 651 ? 46.671 7.247 -36.508 1.00 65.75 651 ALA A O 1
ATOM 5035 N N . ARG A 1 652 ? 47.258 8.603 -34.786 1.00 57.88 652 ARG A N 1
ATOM 5036 C CA . ARG A 1 652 ? 46.869 9.907 -35.363 1.00 57.88 652 ARG A CA 1
ATOM 5037 C C . ARG A 1 652 ? 46.907 9.945 -36.889 1.00 57.88 652 ARG A C 1
ATOM 5039 O O . ARG A 1 652 ? 47.911 9.585 -37.497 1.00 57.88 652 ARG A O 1
ATOM 5046 N N . THR A 1 653 ? 45.867 10.560 -37.451 1.00 51.97 653 THR A N 1
ATOM 5047 C CA . THR A 1 653 ? 45.705 10.928 -38.866 1.00 51.97 653 THR A CA 1
ATOM 5048 C C . THR A 1 653 ? 45.493 9.763 -39.828 1.00 51.97 653 THR A C 1
ATOM 5050 O O . THR A 1 653 ? 46.419 9.265 -40.446 1.00 51.97 653 THR A O 1
ATOM 5053 N N . THR A 1 654 ? 44.225 9.440 -40.068 1.00 46.66 654 THR A N 1
ATOM 5054 C CA . THR A 1 654 ? 43.703 9.192 -41.422 1.00 46.66 654 THR A CA 1
ATOM 5055 C C . THR A 1 654 ? 42.226 9.584 -41.421 1.00 46.66 654 THR A C 1
ATOM 5057 O O . THR A 1 654 ? 41.375 8.843 -40.947 1.00 46.66 654 THR A O 1
ATOM 5060 N N . GLN A 1 655 ? 41.909 10.791 -41.900 1.00 46.66 655 GLN A N 1
ATOM 5061 C CA . GLN A 1 655 ? 40.533 11.105 -42.290 1.00 46.66 655 GLN A CA 1
ATOM 5062 C C . GLN A 1 655 ? 40.227 10.235 -43.508 1.00 46.66 655 GLN A C 1
ATOM 5064 O O . GLN A 1 655 ? 40.672 10.536 -44.614 1.00 46.66 655 GLN A O 1
ATOM 5069 N N . THR A 1 656 ? 39.528 9.125 -43.300 1.00 48.56 656 THR A N 1
ATOM 5070 C CA . THR A 1 656 ? 38.941 8.368 -44.400 1.00 48.56 656 THR A CA 1
ATOM 5071 C C . THR A 1 656 ? 37.769 9.173 -44.953 1.00 48.56 656 THR A C 1
ATOM 5073 O O . THR A 1 656 ? 36.932 9.685 -44.207 1.00 48.56 656 THR A O 1
ATOM 5076 N N . ALA A 1 657 ? 37.760 9.362 -46.273 1.00 47.75 657 ALA A N 1
ATOM 5077 C CA . ALA A 1 657 ? 36.666 10.016 -46.974 1.00 47.75 657 ALA A CA 1
ATOM 5078 C C . ALA A 1 657 ? 35.337 9.294 -46.678 1.00 47.75 657 ALA A C 1
ATOM 5080 O O . ALA A 1 657 ? 35.314 8.083 -46.452 1.00 47.75 657 ALA A O 1
ATOM 5081 N N . PHE A 1 658 ? 34.233 10.043 -46.667 1.00 48.06 658 PHE A N 1
ATOM 5082 C CA . PHE A 1 658 ? 32.877 9.502 -46.541 1.00 48.06 658 PHE A CA 1
ATOM 5083 C C . PHE A 1 658 ? 32.471 8.778 -47.842 1.00 48.06 658 PHE A C 1
ATOM 5085 O O . PHE A 1 658 ? 31.636 9.271 -48.594 1.00 48.06 658 PHE A O 1
ATOM 5092 N N . ASP A 1 659 ? 33.067 7.617 -48.113 1.00 54.91 659 ASP A N 1
ATOM 5093 C CA . ASP A 1 659 ? 32.531 6.646 -49.070 1.00 54.91 659 ASP A CA 1
ATOM 5094 C C . ASP A 1 659 ? 31.573 5.689 -48.347 1.00 54.91 659 ASP A C 1
ATOM 5096 O O . ASP A 1 659 ? 31.790 5.317 -47.194 1.00 54.91 659 ASP A O 1
ATOM 5100 N N . GLN A 1 660 ? 30.486 5.287 -49.012 1.00 54.19 660 GLN A N 1
ATOM 5101 C CA . GLN A 1 660 ? 29.481 4.381 -48.432 1.00 54.19 660 GLN A CA 1
ATOM 5102 C C . GLN A 1 660 ? 29.981 2.933 -48.271 1.00 54.19 660 GLN A C 1
ATOM 5104 O O . GLN A 1 660 ? 29.350 2.163 -47.551 1.00 54.19 660 GLN A O 1
ATOM 5109 N N . MET A 1 661 ? 31.094 2.556 -48.911 1.00 66.56 661 MET A N 1
ATOM 5110 C CA . MET A 1 661 ? 31.601 1.179 -48.932 1.00 66.56 661 MET A CA 1
ATOM 5111 C C . MET A 1 661 ? 32.911 1.031 -48.147 1.00 66.56 661 MET A C 1
ATOM 5113 O O . MET A 1 661 ? 33.718 1.957 -48.071 1.00 66.56 661 MET A O 1
ATOM 5117 N N . MET A 1 662 ? 33.118 -0.150 -47.557 1.00 76.50 662 MET A N 1
ATOM 5118 C CA . MET A 1 662 ? 34.374 -0.528 -46.904 1.00 76.50 662 MET A CA 1
ATOM 5119 C C . MET A 1 662 ? 35.502 -0.580 -47.941 1.00 76.50 662 MET A C 1
ATOM 5121 O O . MET A 1 662 ? 35.364 -1.230 -48.976 1.00 76.50 662 MET A O 1
ATOM 5125 N N . THR A 1 663 ? 36.621 0.093 -47.675 1.00 78.00 663 THR A N 1
ATOM 5126 C CA . THR A 1 663 ? 37.792 0.047 -48.568 1.00 78.00 663 THR A CA 1
ATOM 5127 C C . THR A 1 663 ? 38.517 -1.300 -48.458 1.00 78.00 663 THR A C 1
ATOM 5129 O O . THR A 1 663 ? 38.477 -1.948 -47.412 1.00 78.00 663 THR A O 1
ATOM 5132 N N . GLU A 1 664 ? 39.237 -1.724 -49.504 1.00 77.94 664 GLU A N 1
ATOM 5133 C CA . GLU A 1 664 ? 40.075 -2.939 -49.440 1.00 77.94 664 GLU A CA 1
ATOM 5134 C C . GLU A 1 664 ? 41.136 -2.854 -48.330 1.00 77.94 664 GLU A C 1
ATOM 5136 O O . GLU A 1 664 ? 41.476 -3.856 -47.703 1.00 77.94 664 GLU A O 1
ATOM 5141 N N . GLU A 1 665 ? 41.646 -1.653 -48.044 1.00 78.19 665 GLU A N 1
ATOM 5142 C CA . GLU A 1 665 ? 42.606 -1.431 -46.963 1.00 78.19 665 GLU A CA 1
ATOM 5143 C C . GLU A 1 665 ? 41.975 -1.668 -45.583 1.00 78.19 665 GLU A C 1
ATOM 5145 O O . GLU A 1 665 ? 42.560 -2.352 -44.744 1.00 78.19 665 GLU A O 1
ATOM 5150 N N . GLU A 1 666 ? 40.761 -1.161 -45.353 1.00 75.81 666 GLU A N 1
ATOM 5151 C CA . GLU A 1 666 ? 39.995 -1.427 -44.131 1.00 75.81 666 GLU A CA 1
ATOM 5152 C C . GLU A 1 666 ? 39.633 -2.915 -44.019 1.00 75.81 666 GLU A C 1
ATOM 5154 O O . GLU A 1 666 ? 39.784 -3.496 -42.944 1.00 75.81 666 GLU A O 1
ATOM 5159 N N . ALA A 1 667 ? 39.214 -3.553 -45.117 1.00 80.38 667 ALA A N 1
ATOM 5160 C CA . ALA A 1 667 ? 38.893 -4.980 -45.143 1.00 80.38 667 ALA A CA 1
ATOM 5161 C C . ALA A 1 667 ? 40.101 -5.840 -44.763 1.00 80.38 667 ALA A C 1
ATOM 5163 O O . ALA A 1 667 ? 39.984 -6.727 -43.920 1.00 80.38 667 ALA A O 1
ATOM 5164 N N . ASN A 1 668 ? 41.284 -5.512 -45.283 1.00 82.69 668 ASN A N 1
ATOM 5165 C CA . ASN A 1 668 ? 42.527 -6.178 -44.908 1.00 82.69 668 ASN A CA 1
ATOM 5166 C C . ASN A 1 668 ? 42.903 -5.937 -43.436 1.00 82.69 668 ASN A C 1
ATOM 5168 O O . ASN A 1 668 ? 43.339 -6.872 -42.765 1.00 82.69 668 ASN A O 1
ATOM 5172 N N . ARG A 1 669 ? 42.709 -4.718 -42.904 1.00 81.94 669 ARG A N 1
ATOM 5173 C CA . ARG A 1 669 ? 42.989 -4.400 -41.486 1.00 81.94 669 ARG A CA 1
ATOM 5174 C C . ARG A 1 669 ? 42.088 -5.171 -40.519 1.00 81.94 669 ARG A C 1
ATOM 5176 O O . ARG A 1 669 ? 42.565 -5.614 -39.479 1.00 81.94 669 ARG A O 1
ATOM 5183 N N . PHE A 1 670 ? 40.813 -5.336 -40.860 1.00 81.69 670 PHE A N 1
ATOM 5184 C CA . PHE A 1 670 ? 39.835 -6.073 -40.053 1.00 81.69 670 PHE A CA 1
ATOM 5185 C C . PHE A 1 670 ? 39.759 -7.575 -40.384 1.00 81.69 670 PHE A C 1
ATOM 5187 O O . PHE A 1 670 ? 39.058 -8.326 -39.710 1.00 81.69 670 PHE A O 1
ATOM 5194 N N . GLY A 1 671 ? 40.465 -8.042 -41.419 1.00 81.06 671 GLY A N 1
ATOM 5195 C CA . GLY A 1 671 ? 40.389 -9.431 -41.879 1.00 81.06 671 GLY A CA 1
ATOM 5196 C C . GLY A 1 671 ? 39.026 -9.815 -42.475 1.00 81.06 671 GLY A C 1
ATOM 5197 O O . GLY A 1 671 ? 38.604 -10.966 -42.354 1.00 81.06 671 GLY A O 1
ATOM 5198 N N . VAL A 1 672 ? 38.323 -8.867 -43.099 1.00 82.81 672 VAL A N 1
ATOM 5199 C CA . VAL A 1 672 ? 37.040 -9.088 -43.782 1.00 82.81 672 VAL A CA 1
ATOM 5200 C C . VAL A 1 672 ? 37.296 -9.605 -45.196 1.00 82.81 672 VAL A C 1
ATOM 5202 O O . VAL A 1 672 ? 37.939 -8.940 -46.000 1.00 82.81 672 VAL A O 1
ATOM 5205 N N . ALA A 1 673 ? 36.781 -10.798 -45.506 1.00 79.00 673 ALA A N 1
ATOM 5206 C CA . ALA A 1 673 ? 37.044 -11.480 -46.777 1.00 79.00 673 ALA A CA 1
ATOM 5207 C C . ALA A 1 673 ? 36.371 -10.825 -47.999 1.00 79.00 673 ALA A C 1
ATOM 5209 O O . ALA A 1 673 ? 36.854 -10.992 -49.115 1.00 79.00 673 ALA A O 1
ATOM 5210 N N . ASP A 1 674 ? 35.256 -10.114 -47.796 1.00 81.94 674 ASP A N 1
ATOM 5211 C CA . ASP A 1 674 ? 34.485 -9.477 -48.867 1.00 81.94 674 ASP A CA 1
ATOM 5212 C C . ASP A 1 674 ? 33.966 -8.089 -48.433 1.00 81.94 674 ASP A C 1
ATOM 5214 O O . ASP A 1 674 ? 32.935 -8.008 -47.753 1.00 81.94 674 ASP A O 1
ATOM 5218 N N . PRO A 1 675 ? 34.650 -6.988 -48.810 1.00 80.19 675 PRO A N 1
ATOM 5219 C CA . PRO A 1 675 ? 34.222 -5.625 -48.483 1.00 80.19 675 PRO A CA 1
ATOM 5220 C C . PRO A 1 675 ? 32.867 -5.237 -49.094 1.00 80.19 675 PRO A C 1
ATOM 5222 O O . PRO A 1 675 ? 32.225 -4.309 -48.599 1.00 80.19 675 PRO A O 1
ATOM 5225 N N . SER A 1 676 ? 32.391 -5.940 -50.132 1.00 82.12 676 SER A N 1
ATOM 5226 C CA . SER A 1 676 ? 31.097 -5.644 -50.765 1.00 82.12 676 SER A CA 1
ATOM 5227 C C . SER A 1 676 ? 29.893 -5.983 -49.877 1.00 82.12 676 SER A C 1
ATOM 5229 O O . SER A 1 676 ? 28.789 -5.509 -50.134 1.00 82.12 676 SER A O 1
ATOM 5231 N N . ARG A 1 677 ? 30.106 -6.749 -48.795 1.00 83.31 677 ARG A N 1
ATOM 5232 C CA . ARG A 1 677 ? 29.081 -7.084 -47.789 1.00 83.31 677 ARG A CA 1
ATOM 5233 C C . ARG A 1 677 ? 28.879 -5.994 -46.734 1.00 83.31 677 ARG A C 1
ATOM 5235 O O . ARG A 1 677 ? 28.062 -6.183 -45.832 1.00 83.31 677 ARG A O 1
ATOM 5242 N N . ALA A 1 678 ? 29.615 -4.885 -46.808 1.00 83.50 678 ALA A N 1
ATOM 5243 C CA . ALA A 1 678 ? 29.367 -3.719 -45.970 1.00 83.50 678 ALA A CA 1
ATOM 5244 C C . ALA A 1 678 ? 28.015 -3.092 -46.336 1.00 83.50 678 ALA A C 1
ATOM 5246 O O . ALA A 1 678 ? 27.791 -2.706 -47.482 1.00 83.50 678 ALA A O 1
ATOM 5247 N N . ILE A 1 679 ? 27.114 -3.003 -45.359 1.00 86.19 679 ILE A N 1
ATOM 5248 C CA . ILE A 1 679 ? 25.743 -2.512 -45.559 1.00 86.19 679 ILE A CA 1
ATOM 5249 C C . ILE A 1 679 ? 25.518 -1.124 -44.963 1.00 86.19 679 ILE A C 1
ATOM 5251 O O . ILE A 1 679 ? 24.592 -0.427 -45.375 1.00 86.19 679 ILE A O 1
ATOM 5255 N N . SER A 1 680 ? 26.352 -0.700 -44.010 1.00 85.56 680 SER A N 1
ATOM 5256 C CA . SER A 1 680 ? 26.270 0.644 -43.445 1.00 85.56 680 SER A CA 1
ATOM 5257 C C . SER A 1 680 ? 27.629 1.152 -42.944 1.00 85.56 680 SER A C 1
ATOM 5259 O O . SER A 1 680 ? 28.465 0.380 -42.469 1.00 85.56 680 SER A O 1
ATOM 5261 N N . ARG A 1 681 ? 27.855 2.470 -43.057 1.00 86.25 681 ARG A N 1
ATOM 5262 C CA . ARG A 1 681 ? 29.025 3.187 -42.520 1.00 86.25 681 ARG A CA 1
ATOM 5263 C C . ARG A 1 681 ? 28.551 4.418 -41.759 1.00 86.25 681 ARG A C 1
ATOM 5265 O O . ARG A 1 681 ? 27.855 5.262 -42.318 1.00 86.25 681 ARG A O 1
ATOM 5272 N N . HIS A 1 682 ? 28.971 4.539 -40.505 1.00 83.31 682 HIS A N 1
ATOM 5273 C CA . HIS A 1 682 ? 28.606 5.655 -39.636 1.00 83.31 682 HIS A CA 1
ATOM 5274 C C . HIS A 1 682 ? 29.852 6.211 -38.943 1.00 83.31 682 HIS A C 1
ATOM 5276 O O . HIS A 1 682 ? 30.541 5.492 -38.222 1.00 83.31 682 HIS A O 1
ATOM 5282 N N . GLY A 1 683 ? 30.144 7.494 -39.166 1.00 81.94 683 GLY A N 1
ATOM 5283 C CA . GLY A 1 683 ? 31.259 8.210 -38.544 1.00 81.94 683 GLY A CA 1
ATOM 5284 C C . GLY A 1 683 ? 30.774 9.384 -37.696 1.00 81.94 683 GLY A C 1
ATOM 5285 O O . GLY A 1 683 ? 29.792 10.039 -38.048 1.00 81.94 683 GLY A O 1
ATOM 5286 N N . GLY A 1 684 ? 31.453 9.666 -36.587 1.00 83.12 684 GLY A N 1
ATOM 5287 C CA . GLY A 1 684 ? 31.103 10.775 -35.701 1.00 83.12 684 GLY A CA 1
ATOM 5288 C C . GLY A 1 684 ? 31.910 10.791 -34.407 1.00 83.12 684 GLY A C 1
ATOM 5289 O O . GLY A 1 684 ? 32.937 10.125 -34.291 1.00 83.12 684 GLY A O 1
ATOM 5290 N N . ASP A 1 685 ? 31.439 11.554 -33.419 1.00 84.31 685 ASP A N 1
ATOM 5291 C CA . ASP A 1 685 ? 31.990 11.459 -32.066 1.00 84.31 685 ASP A CA 1
ATOM 5292 C C . ASP A 1 685 ? 31.612 10.120 -31.403 1.00 84.31 685 ASP A C 1
ATOM 5294 O O . ASP A 1 685 ? 30.619 9.480 -31.764 1.00 84.31 685 ASP A O 1
ATOM 5298 N N . ALA A 1 686 ? 32.397 9.695 -30.410 1.00 84.94 686 ALA A N 1
ATOM 5299 C CA . ALA A 1 686 ? 32.163 8.433 -29.710 1.00 84.94 686 ALA A CA 1
ATOM 5300 C C . ALA A 1 686 ? 30.759 8.292 -29.117 1.00 84.94 686 ALA A C 1
ATOM 5302 O O . ALA A 1 686 ? 30.217 7.191 -29.133 1.00 84.94 686 ALA A O 1
ATOM 5303 N N . ALA A 1 687 ? 30.147 9.366 -28.613 1.00 85.88 687 ALA A N 1
ATOM 5304 C CA . ALA A 1 687 ? 28.788 9.277 -28.088 1.00 85.88 687 ALA A CA 1
ATOM 5305 C C . ALA A 1 687 ? 27.777 9.023 -29.220 1.00 85.88 687 ALA A C 1
ATOM 5307 O O . ALA A 1 687 ? 26.859 8.227 -29.056 1.00 85.88 687 ALA A O 1
ATOM 5308 N N . GLY A 1 688 ? 27.960 9.650 -30.382 1.00 85.19 688 GLY A N 1
ATOM 5309 C CA . GLY A 1 688 ? 27.120 9.474 -31.562 1.00 85.19 688 GLY A CA 1
ATOM 5310 C C . GLY A 1 688 ? 27.204 8.077 -32.177 1.00 85.19 688 GLY A C 1
ATOM 5311 O O . GLY A 1 688 ? 26.187 7.580 -32.650 1.00 85.19 688 GLY A O 1
ATOM 5312 N N . VAL A 1 689 ? 28.378 7.436 -32.140 1.00 88.62 689 VAL A N 1
ATOM 5313 C CA . VAL A 1 689 ? 28.574 6.096 -32.725 1.00 88.62 689 VAL A CA 1
ATOM 5314 C C . VAL A 1 689 ? 28.320 4.974 -31.716 1.00 88.62 689 VAL A C 1
ATOM 5316 O O . VAL A 1 689 ? 27.611 4.022 -32.032 1.00 88.62 689 VAL A O 1
ATOM 5319 N N . PHE A 1 690 ? 28.848 5.068 -30.492 1.00 91.94 690 PHE A N 1
ATOM 5320 C CA . PHE A 1 690 ? 28.704 3.987 -29.512 1.00 91.94 690 PHE A CA 1
ATOM 5321 C C . PHE A 1 690 ? 27.346 3.974 -28.814 1.00 91.94 690 PHE A C 1
ATOM 5323 O O . PHE A 1 690 ? 26.873 2.889 -28.485 1.00 91.94 690 PHE A O 1
ATOM 5330 N N . ALA A 1 691 ? 26.685 5.120 -28.588 1.00 91.62 691 ALA A N 1
ATOM 5331 C CA . ALA A 1 691 ? 25.409 5.111 -27.866 1.00 91.62 691 ALA A CA 1
ATOM 5332 C C . ALA A 1 691 ? 24.339 4.241 -28.554 1.00 91.62 691 ALA A C 1
ATOM 5334 O O . ALA A 1 691 ? 23.803 3.368 -27.869 1.00 91.62 691 ALA A O 1
ATOM 5335 N N . PRO A 1 692 ? 24.079 4.355 -29.876 1.00 89.44 692 PRO A N 1
ATOM 5336 C CA . PRO A 1 692 ? 23.102 3.498 -30.551 1.00 89.44 692 PRO A CA 1
ATOM 5337 C C . PRO A 1 692 ? 23.458 2.004 -30.503 1.00 89.44 692 PRO A C 1
ATOM 5339 O O . PRO A 1 692 ? 22.575 1.166 -30.331 1.00 89.44 692 PRO A O 1
ATOM 5342 N N . LEU A 1 693 ? 24.747 1.658 -30.605 1.00 90.81 693 LEU A N 1
ATOM 5343 C CA . LEU A 1 693 ? 25.219 0.267 -30.535 1.00 90.81 693 LEU A CA 1
ATOM 5344 C C . LEU A 1 693 ? 25.063 -0.329 -29.128 1.00 90.81 693 LEU A C 1
ATOM 5346 O O . LEU A 1 693 ? 24.752 -1.508 -28.972 1.00 90.81 693 LEU A O 1
ATOM 5350 N N . LEU A 1 694 ? 25.230 0.502 -28.099 1.00 92.69 694 LEU A N 1
ATOM 5351 C CA . LEU A 1 694 ? 25.028 0.134 -26.699 1.00 92.69 694 LEU A CA 1
ATOM 5352 C C . LEU A 1 694 ? 23.561 0.203 -26.257 1.00 92.69 694 LEU A C 1
ATOM 5354 O O . LEU A 1 694 ? 23.234 -0.244 -25.157 1.00 92.69 694 LEU A O 1
ATOM 5358 N N . GLY A 1 695 ? 22.674 0.743 -27.097 1.00 91.88 695 GLY A N 1
ATOM 5359 C CA . GLY A 1 695 ? 21.255 0.881 -26.785 1.00 91.88 695 GLY A CA 1
ATOM 5360 C C . GLY A 1 695 ? 20.866 2.150 -26.033 1.00 91.88 695 GLY A C 1
ATOM 5361 O O . GLY A 1 695 ? 19.765 2.221 -25.493 1.00 91.88 695 GLY A O 1
ATOM 5362 N N . TYR A 1 696 ? 21.747 3.142 -25.976 1.00 93.69 696 TYR A N 1
ATOM 5363 C CA . TYR A 1 696 ? 21.514 4.436 -25.345 1.00 93.69 696 TYR A CA 1
ATOM 5364 C C . TYR A 1 696 ? 21.135 5.513 -26.365 1.00 93.69 696 TYR A C 1
ATOM 5366 O O . TYR A 1 696 ? 21.490 5.448 -27.542 1.00 93.69 696 TYR A O 1
ATOM 5374 N N . HIS A 1 697 ? 20.472 6.566 -25.890 1.00 92.56 697 HIS A N 1
ATOM 5375 C CA . HIS A 1 697 ? 20.400 7.815 -26.638 1.00 92.56 697 HIS A CA 1
ATOM 5376 C C . HIS A 1 697 ? 21.758 8.539 -26.585 1.00 92.56 697 HIS A C 1
ATOM 5378 O O . HIS A 1 697 ? 22.473 8.446 -25.588 1.00 92.56 697 HIS A O 1
ATOM 5384 N N . ARG A 1 698 ? 22.122 9.311 -27.619 1.00 88.81 698 ARG A N 1
ATOM 5385 C CA . ARG A 1 698 ? 23.426 10.011 -27.694 1.00 88.81 698 ARG A CA 1
ATOM 5386 C C . ARG A 1 698 ? 23.735 10.850 -26.449 1.00 88.81 698 ARG A C 1
ATOM 5388 O O . ARG A 1 698 ? 24.868 10.868 -25.988 1.00 88.81 698 ARG A O 1
ATOM 5395 N N . ASN A 1 699 ? 22.724 11.512 -25.888 1.00 88.62 699 ASN A N 1
ATOM 5396 C CA . ASN A 1 699 ? 22.876 12.367 -24.701 1.00 88.62 699 ASN A CA 1
ATOM 5397 C C . ASN A 1 699 ? 23.084 11.584 -23.389 1.00 88.62 699 ASN A C 1
ATOM 5399 O O . ASN A 1 699 ? 23.393 12.186 -22.362 1.00 88.62 699 ASN A O 1
ATOM 5403 N N . ASP A 1 700 ? 22.903 10.263 -23.404 1.00 90.31 700 ASP A N 1
ATOM 5404 C CA . ASP A 1 700 ? 23.059 9.405 -22.229 1.00 90.31 700 ASP A CA 1
ATOM 5405 C C . ASP A 1 700 ? 24.480 8.859 -22.074 1.00 90.31 700 ASP A C 1
ATOM 5407 O O . ASP A 1 700 ? 24.804 8.324 -21.014 1.00 90.31 700 ASP A O 1
ATOM 5411 N N . VAL A 1 701 ? 25.333 9.026 -23.088 1.00 89.88 701 VAL A N 1
ATOM 5412 C CA . VAL A 1 701 ? 26.703 8.507 -23.125 1.00 89.88 701 VAL A CA 1
ATOM 5413 C C . VAL A 1 701 ? 27.699 9.650 -23.252 1.00 89.88 701 VAL A C 1
ATOM 5415 O O . VAL A 1 701 ? 27.476 10.624 -23.969 1.00 89.88 701 VAL A O 1
ATOM 5418 N N . ARG A 1 702 ? 28.840 9.519 -22.579 1.00 87.50 702 ARG A N 1
ATOM 5419 C CA . ARG A 1 702 ? 29.987 10.412 -22.746 1.00 87.50 702 ARG A CA 1
ATOM 5420 C C . ARG A 1 702 ? 31.286 9.624 -22.861 1.00 87.50 702 ARG A C 1
ATOM 5422 O O . ARG A 1 702 ? 31.454 8.589 -22.218 1.00 87.50 702 ARG A O 1
ATOM 5429 N N . ALA A 1 703 ? 32.222 10.158 -23.636 1.00 81.00 703 ALA A N 1
ATOM 5430 C CA . ALA A 1 703 ? 33.594 9.670 -23.634 1.00 81.00 703 ALA A CA 1
ATOM 5431 C C . ALA A 1 703 ? 34.308 10.070 -22.324 1.00 81.00 703 ALA A C 1
ATOM 5433 O O . ALA A 1 703 ? 34.012 11.142 -21.771 1.00 81.00 703 ALA A O 1
ATOM 5434 N N . PRO A 1 704 ? 35.233 9.238 -21.818 1.00 77.62 704 PRO A N 1
ATOM 5435 C CA . PRO A 1 704 ? 36.064 9.587 -20.675 1.00 77.62 704 PRO A CA 1
ATOM 5436 C C . PRO A 1 704 ? 36.969 10.778 -21.015 1.00 77.62 704 PRO A C 1
ATOM 5438 O O . PRO A 1 704 ? 37.393 10.969 -22.158 1.00 77.62 704 PRO A O 1
ATOM 5441 N N . TRP A 1 705 ? 37.237 11.614 -20.011 1.00 68.81 705 TRP A N 1
ATOM 5442 C CA . TRP A 1 705 ? 38.192 12.711 -20.144 1.00 68.81 705 TRP A CA 1
ATOM 5443 C C . TRP A 1 705 ? 39.605 12.188 -19.870 1.00 68.81 705 TRP A C 1
ATOM 5445 O O . TRP A 1 705 ? 39.781 11.465 -18.894 1.00 68.81 705 TRP A O 1
ATOM 5455 N N . PRO A 1 706 ? 40.624 12.612 -20.637 1.00 66.81 706 PRO A N 1
ATOM 5456 C CA . PRO A 1 706 ? 42.012 12.281 -20.352 1.00 66.81 706 PRO A CA 1
ATOM 5457 C C . PRO A 1 706 ? 42.408 12.705 -18.927 1.00 66.81 706 PRO A C 1
ATOM 5459 O O . PRO A 1 706 ? 42.045 13.818 -18.514 1.00 66.81 706 PRO A O 1
ATOM 5462 N N . PRO A 1 707 ? 43.217 11.905 -18.205 1.00 64.62 707 PRO A N 1
ATOM 5463 C CA . PRO A 1 707 ? 43.676 12.224 -16.849 1.00 64.62 707 PRO A CA 1
ATOM 5464 C C . PRO A 1 707 ? 44.308 13.620 -16.732 1.00 64.62 707 PRO A C 1
ATOM 5466 O O . PRO A 1 707 ? 44.085 14.344 -15.762 1.00 64.62 707 PRO A O 1
ATOM 5469 N N . GLU A 1 708 ? 45.035 14.048 -17.765 1.00 64.75 708 GLU A N 1
ATOM 5470 C CA . GLU A 1 708 ? 45.685 15.360 -17.844 1.00 64.75 708 GLU A CA 1
ATOM 5471 C C . GLU A 1 708 ? 44.687 16.531 -17.906 1.00 64.75 708 GLU A C 1
ATOM 5473 O O . GLU A 1 708 ? 44.928 17.597 -17.331 1.00 64.75 708 GLU A O 1
ATOM 5478 N N . LEU A 1 709 ? 43.546 16.345 -18.582 1.00 65.06 709 LEU A N 1
ATOM 5479 C CA . LEU A 1 709 ? 42.478 17.347 -18.655 1.00 65.06 709 LEU A CA 1
ATOM 5480 C C . LEU A 1 709 ? 41.642 17.368 -17.372 1.00 65.06 709 LEU A C 1
ATOM 5482 O O . LEU A 1 709 ? 41.252 18.448 -16.930 1.00 65.06 709 LEU A O 1
ATOM 5486 N N . LEU A 1 710 ? 41.431 16.212 -16.734 1.00 64.50 710 LEU A N 1
ATOM 5487 C CA . LEU A 1 710 ? 40.804 16.122 -15.411 1.00 64.50 710 LEU A CA 1
ATOM 5488 C C . LEU A 1 710 ? 41.637 16.840 -14.339 1.00 64.50 710 LEU A C 1
ATOM 5490 O O . LEU A 1 710 ? 41.087 17.629 -13.570 1.00 64.50 710 LEU A O 1
ATOM 5494 N N . ALA A 1 711 ? 42.960 16.642 -14.333 1.00 66.50 711 ALA A N 1
ATOM 5495 C CA . ALA A 1 711 ? 43.876 17.319 -13.413 1.00 66.50 711 ALA A CA 1
ATOM 5496 C C . ALA A 1 711 ? 43.868 18.848 -13.605 1.00 66.50 711 ALA A C 1
ATOM 5498 O O . ALA A 1 711 ? 43.788 19.601 -12.633 1.00 66.50 711 ALA A O 1
ATOM 5499 N N . ARG A 1 712 ? 43.873 19.325 -14.858 1.00 65.31 712 ARG A N 1
ATOM 5500 C CA . ARG A 1 712 ? 43.779 20.763 -15.173 1.00 65.31 712 ARG A CA 1
ATOM 5501 C C . ARG A 1 712 ? 42.418 21.368 -14.816 1.00 65.31 712 ARG A C 1
ATOM 5503 O O . ARG A 1 712 ? 42.373 22.494 -14.329 1.00 65.31 712 ARG A O 1
ATOM 5510 N N . ALA A 1 713 ? 41.321 20.636 -15.018 1.00 65.19 713 ALA A N 1
ATOM 5511 C CA . ALA A 1 713 ? 39.982 21.080 -14.630 1.00 65.19 713 ALA A CA 1
ATOM 5512 C C . ALA A 1 713 ? 39.814 21.148 -13.101 1.00 65.19 713 ALA A C 1
ATOM 5514 O O . ALA A 1 713 ? 39.202 22.088 -12.592 1.00 65.19 713 ALA A O 1
ATOM 5515 N N . ALA A 1 714 ? 40.385 20.190 -12.361 1.00 68.38 714 ALA A N 1
ATOM 5516 C CA . ALA A 1 714 ? 40.403 20.197 -10.899 1.00 68.38 714 ALA A CA 1
ATOM 5517 C C . ALA A 1 714 ? 41.188 21.398 -10.346 1.00 68.38 714 ALA A C 1
ATOM 5519 O O . ALA A 1 714 ? 40.693 22.099 -9.465 1.00 68.38 714 ALA A O 1
ATOM 5520 N N . GLU A 1 715 ? 42.354 21.692 -10.924 1.00 72.75 715 GLU A N 1
ATOM 5521 C CA . GLU A 1 715 ? 43.166 22.869 -10.596 1.00 72.75 715 GLU A CA 1
ATOM 5522 C C . GLU A 1 715 ? 42.423 24.182 -10.904 1.00 72.75 715 GLU A C 1
ATOM 5524 O O . GLU A 1 715 ? 42.411 25.107 -10.095 1.00 72.75 715 GLU A O 1
ATOM 5529 N N . GLN A 1 716 ? 41.726 24.266 -12.040 1.00 71.56 716 GLN A N 1
ATOM 5530 C CA . GLN A 1 716 ? 40.935 25.447 -12.393 1.00 71.56 716 GLN A CA 1
ATOM 5531 C C . GLN A 1 716 ? 39.728 25.644 -11.462 1.00 71.56 716 GLN A C 1
ATOM 5533 O O . GLN A 1 716 ? 39.429 26.773 -11.073 1.00 71.56 716 GLN A O 1
ATOM 5538 N N . LYS A 1 717 ? 39.049 24.558 -11.070 1.00 70.38 717 LYS A N 1
ATOM 5539 C CA . LYS A 1 717 ? 37.957 24.598 -10.089 1.00 70.38 717 LYS A CA 1
ATOM 5540 C C . LYS A 1 717 ? 38.460 25.044 -8.717 1.00 70.38 717 LYS A C 1
ATOM 5542 O O . LYS A 1 717 ? 37.810 25.870 -8.085 1.00 70.38 717 LYS A O 1
ATOM 5547 N N . ARG A 1 718 ? 39.623 24.544 -8.295 1.00 72.69 718 ARG A N 1
ATOM 5548 C CA . ARG A 1 718 ? 40.286 24.953 -7.056 1.00 72.69 718 ARG A CA 1
ATOM 5549 C C . ARG A 1 718 ? 40.620 26.449 -7.076 1.00 72.69 718 ARG A C 1
ATOM 5551 O O . ARG A 1 718 ? 40.242 27.146 -6.147 1.00 72.69 718 ARG A O 1
ATOM 5558 N N . ARG A 1 719 ? 41.188 26.966 -8.172 1.00 70.94 719 ARG A N 1
ATOM 5559 C CA . ARG A 1 719 ? 41.468 28.407 -8.339 1.00 70.94 719 ARG A CA 1
ATOM 5560 C C . ARG A 1 719 ? 40.219 29.282 -8.332 1.00 70.94 719 ARG A C 1
ATOM 5562 O O . ARG A 1 719 ? 40.260 30.378 -7.795 1.00 70.94 719 ARG A O 1
ATOM 5569 N N . LEU A 1 720 ? 39.115 28.819 -8.921 1.00 68.69 720 LEU A N 1
ATOM 5570 C CA . LEU A 1 720 ? 37.834 29.535 -8.881 1.00 68.69 720 LEU A CA 1
ATOM 5571 C C . LEU A 1 720 ? 37.242 29.552 -7.468 1.00 68.69 720 LEU A C 1
ATOM 5573 O O . LEU A 1 720 ? 36.710 30.569 -7.043 1.00 68.69 720 LEU A O 1
ATOM 5577 N N . GLN A 1 721 ? 37.353 28.450 -6.725 1.00 68.25 721 GLN A N 1
ATOM 5578 C CA . GLN A 1 721 ? 36.936 28.404 -5.322 1.00 68.25 721 GLN A CA 1
ATOM 5579 C C . GLN A 1 721 ? 37.818 29.311 -4.452 1.00 68.25 721 GLN A C 1
ATOM 5581 O O . GLN A 1 721 ? 37.288 30.077 -3.656 1.00 68.25 721 GLN A O 1
ATOM 5586 N N . GLU A 1 722 ? 39.134 29.310 -4.674 1.00 66.00 722 GLU A N 1
ATOM 5587 C CA . GLU A 1 722 ? 40.086 30.206 -4.004 1.00 66.00 722 GLU A CA 1
ATOM 5588 C C . GLU A 1 722 ? 39.849 31.686 -4.374 1.00 66.00 722 GLU A C 1
ATOM 5590 O O . GLU A 1 722 ? 39.921 32.541 -3.497 1.00 66.00 722 GLU A O 1
ATOM 5595 N N . SER A 1 723 ? 39.481 32.014 -5.622 1.00 56.28 723 SER A N 1
ATOM 5596 C CA . SER A 1 723 ? 39.169 33.401 -6.014 1.00 56.28 723 SER A CA 1
ATOM 5597 C C . SER A 1 723 ? 37.807 33.887 -5.517 1.00 56.28 723 SER A C 1
ATOM 5599 O O . SER A 1 723 ? 37.619 35.087 -5.368 1.00 56.28 723 SER A O 1
ATOM 5601 N N . THR A 1 724 ? 36.851 32.980 -5.291 1.00 50.44 724 THR A N 1
ATOM 5602 C CA . THR A 1 724 ? 35.531 33.332 -4.739 1.00 50.44 724 THR A CA 1
ATOM 5603 C C . THR A 1 724 ? 35.648 33.642 -3.244 1.00 50.44 724 THR A C 1
ATOM 5605 O O . THR A 1 724 ? 35.070 34.620 -2.784 1.00 50.44 724 THR A O 1
ATOM 5608 N N . VAL A 1 725 ? 36.481 32.886 -2.515 1.00 51.69 725 VAL A N 1
ATOM 5609 C CA . VAL A 1 725 ? 36.818 33.167 -1.107 1.00 51.69 725 VAL A CA 1
ATOM 5610 C C . VAL A 1 725 ? 37.644 34.454 -0.982 1.00 51.69 725 VAL A C 1
ATOM 5612 O O . VAL A 1 725 ? 37.361 35.274 -0.119 1.00 51.69 725 VAL A O 1
ATOM 5615 N N . ALA A 1 726 ? 38.590 34.705 -1.895 1.00 48.25 726 ALA A N 1
ATOM 5616 C CA . ALA A 1 726 ? 39.351 35.959 -1.906 1.00 48.25 726 ALA A CA 1
ATOM 5617 C C . ALA A 1 726 ? 38.502 37.202 -2.251 1.00 48.25 726 ALA A C 1
ATOM 5619 O O . ALA A 1 726 ? 38.867 38.304 -1.864 1.00 48.25 726 ALA A O 1
ATOM 5620 N N . SER A 1 727 ? 37.372 37.049 -2.958 1.00 45.12 727 SER A N 1
ATOM 5621 C CA . SER A 1 727 ? 36.460 38.167 -3.260 1.00 45.12 727 SER A CA 1
ATOM 5622 C C . SER A 1 727 ? 35.469 38.500 -2.138 1.00 45.12 727 SER A C 1
ATOM 5624 O O . SER A 1 727 ? 34.875 39.573 -2.177 1.00 45.12 727 SER A O 1
ATOM 5626 N N . GLU A 1 728 ? 35.282 37.608 -1.158 1.00 44.81 728 GLU A N 1
ATOM 5627 C CA . GLU A 1 728 ? 34.474 37.886 0.043 1.00 44.81 728 GLU A CA 1
ATOM 5628 C C . GLU A 1 728 ? 35.287 38.609 1.136 1.00 44.81 728 GLU A C 1
ATOM 5630 O O . GLU A 1 728 ? 34.701 39.338 1.933 1.00 44.81 728 GLU A O 1
ATOM 5635 N N . ASP A 1 729 ? 36.621 38.498 1.122 1.00 45.53 729 ASP A N 1
ATOM 5636 C CA . ASP A 1 729 ? 37.518 39.199 2.060 1.00 45.53 729 ASP A CA 1
ATOM 5637 C C . ASP A 1 729 ? 37.923 40.624 1.606 1.00 45.53 729 ASP A C 1
ATOM 5639 O O . ASP A 1 729 ? 38.462 41.382 2.409 1.00 45.53 729 ASP A O 1
ATOM 5643 N N . ASP A 1 730 ? 37.640 41.028 0.357 1.00 42.59 730 ASP A N 1
ATOM 5644 C CA . ASP A 1 730 ? 38.022 42.348 -0.200 1.00 42.59 730 ASP A CA 1
ATOM 5645 C C . ASP A 1 730 ? 36.899 43.413 -0.135 1.00 42.59 730 ASP A C 1
ATOM 5647 O O . ASP A 1 730 ? 37.043 44.523 -0.652 1.00 42.59 730 ASP A O 1
ATOM 5651 N N . THR A 1 731 ? 35.773 43.120 0.526 1.00 44.94 731 THR A N 1
ATOM 5652 C CA . THR A 1 731 ? 34.796 44.150 0.928 1.00 44.94 731 THR A CA 1
ATOM 5653 C C . THR A 1 731 ? 35.100 44.668 2.331 1.00 44.94 731 THR A C 1
ATOM 5655 O O . THR A 1 731 ? 34.404 44.347 3.292 1.00 44.94 731 THR A O 1
ATOM 5658 N N . ASP A 1 732 ? 36.142 45.493 2.431 1.00 36.88 732 ASP A N 1
ATOM 5659 C CA . ASP A 1 732 ? 36.407 46.337 3.599 1.00 36.88 732 ASP A CA 1
ATOM 5660 C C . ASP A 1 732 ? 35.405 47.518 3.609 1.00 36.88 732 ASP A C 1
ATOM 5662 O O . ASP A 1 732 ? 35.314 48.252 2.614 1.00 36.88 732 ASP A O 1
ATOM 5666 N N . PRO A 1 733 ? 34.598 47.717 4.670 1.00 47.88 733 PRO A N 1
ATOM 5667 C CA . PRO A 1 733 ? 33.697 48.853 4.772 1.00 47.88 733 PRO A CA 1
ATOM 5668 C C . PRO A 1 733 ? 34.478 50.078 5.263 1.00 47.88 733 PRO A C 1
ATOM 5670 O O . PRO A 1 733 ? 34.798 50.191 6.448 1.00 47.88 733 PRO A O 1
ATOM 5673 N N . SER A 1 734 ? 34.731 51.028 4.361 1.00 37.94 734 SER A N 1
ATOM 5674 C CA . SER A 1 734 ? 35.087 52.409 4.723 1.00 37.94 734 SER A CA 1
ATOM 5675 C C . SER A 1 734 ? 34.137 53.415 4.096 1.00 37.94 734 SER A C 1
ATOM 5677 O O . SER A 1 734 ? 33.734 53.203 2.928 1.00 37.94 734 SER A O 1
#

pLDDT: mean 82.42, std 12.41, range [32.94, 95.69]

Nearest PDB structures (foldseek):
  8gx4-assembly1_A  TM=3.835E-01  e=2.397E-01  Apiospora montagnei NRRL 25634
  4aih-assembly1_B  TM=4.335E-01  e=1.018E+00  Yersinia pseudotuberculosis YPIII
  7y3h-assembly1_A  TM=2.661E-01  e=3.648E-01  Apiospora montagnei NRRL 25634
  6ix7-assembly1_A  TM=1.312E-01  e=5.816E-01  Aspergillus flavus NRRL3357
  4wws-assembly1_B  TM=1.390E-01  e=9.551E+00  Listeria monocytogenes EGD-e

Foldseek 3Di:
DDDADPDPVSVVVVVVVVVVVHDDDDDDAADLVVLVVVCVVLVADPVCSVLQCQQCVRPPLSSVLSSVCVVVVHRSVPDDRVCSVVVSLVVLLVPDDPLLLVLLLLCLLFPFDDDLVLSCVLSVHDSVVVVVSQVSCVVSPCWDADPVGDTDGDPVSSCCSQPPVDDLVSLQVSLLSVLVSVVVVQVVDVDDDPSLLQSVLSSVVSHDLVSDDPLLNVLVVADPLLLLLVLLQQAAAAVVPQAHQKDWSLSSNLSSCVQSVDDDCNPVSVVVCVVSVQKDWDDDLATIIIGGDDPGPSSVSSSQSVSCVSRVDGRDGYNFVVCCVPQQVVLQPDFDDKHKHWDFAFPQRLLVVLQVVLCVVDVPDLSQDWWKKKWWKFFQNTIMIMITTGPDVVSSVSSQVSNCVPCPDPGMHTPDMDIPPDAAALLLLLLVLLVVQFDDFWDFDPDPVSVQVLQQLQLLLLVLVQVLDDQNNCRLLPNSAAWEWEWEADPPRQKIKIFIKPPDPHRGYDYDDNPQDNSDNCSQVVCVVVVNDDSRIDGDDMDMDGDDPRIDGRSSNVVSVSSVVSSCVSLVSYAAAEQDPDVVVLQVLLLVQLVSSQSSSCSSNVDHDQQKEKEKEWEQDQDDDLPDRFIKMKIWTFRPSPNHYYYHYDDDDDPDDPDQWDDPVNCVVVVPPDRVRTDGMDIDTPLVPSSSSSSHDSVRYDYDDPPVSVVVVVVVVVVVVVVVVVVVVPPDDD

Solvent-accessible surface area (backbone atoms only — not comparable to full-atom values): 40564 Å² total; per-residue (Å²): 138,90,87,64,62,98,48,78,71,28,52,54,52,51,49,55,39,51,75,68,68,52,90,84,79,88,83,78,61,50,52,68,72,57,50,53,51,50,38,57,74,70,68,53,63,74,92,49,47,67,42,40,49,64,50,23,65,32,37,68,77,45,42,51,55,45,52,52,41,44,75,74,73,46,68,64,82,79,57,56,67,94,48,30,68,59,53,51,50,51,56,40,54,71,69,47,55,72,68,54,50,49,50,51,58,54,51,36,56,44,68,39,71,70,55,69,69,55,48,28,67,68,71,71,49,55,73,68,54,51,53,52,49,50,52,59,32,41,77,56,56,51,21,44,74,44,98,89,68,54,68,37,61,42,70,73,52,27,47,44,47,46,68,70,70,35,50,76,68,54,41,27,53,42,19,44,55,51,49,52,44,52,52,53,49,38,72,78,36,93,70,85,60,78,34,49,39,59,13,48,41,54,25,59,74,46,25,56,79,83,80,47,56,77,64,57,49,50,61,76,69,55,51,71,48,38,42,28,41,51,43,22,31,44,25,66,21,24,90,86,56,81,58,34,59,49,37,48,39,60,57,34,52,53,44,14,29,72,74,57,71,63,62,93,53,61,63,62,30,52,51,52,37,40,77,68,63,48,31,49,73,54,70,55,59,81,40,33,36,35,23,72,50,74,94,41,62,55,60,47,48,52,51,44,7,50,36,24,70,75,68,76,44,76,73,53,76,13,49,65,61,49,49,39,54,68,57,50,52,67,45,37,91,67,68,75,51,71,52,52,48,83,40,77,70,37,55,36,57,44,49,54,48,54,47,52,54,32,48,73,77,34,83,85,56,78,57,57,68,56,20,25,37,35,38,32,32,30,45,78,84,40,46,25,28,37,39,37,31,31,96,37,60,66,52,35,50,51,32,52,55,44,52,67,66,46,68,77,47,96,54,36,39,67,75,45,80,46,64,40,74,60,81,67,59,49,40,45,36,55,38,58,38,44,61,77,62,43,78,91,66,71,42,75,48,91,50,70,66,49,48,44,52,43,41,33,53,26,21,51,48,50,46,36,52,47,77,70,44,55,68,68,50,29,12,37,51,66,50,65,52,34,38,25,36,40,36,40,69,41,88,91,58,48,31,44,35,39,35,37,28,34,60,33,97,48,56,31,47,49,77,47,70,91,85,64,59,86,62,40,49,57,38,72,50,53,36,33,77,70,68,74,37,59,95,72,40,43,80,71,49,79,48,76,45,76,36,67,89,42,52,43,74,42,51,49,53,54,49,36,53,49,42,50,51,30,32,48,65,58,33,69,61,41,73,57,49,63,50,66,89,51,63,71,60,42,34,54,49,36,44,54,32,46,52,50,43,49,55,41,31,30,61,66,61,83,47,83,76,76,32,52,21,40,43,31,42,38,30,78,58,78,46,78,67,102,82,50,79,52,36,43,29,38,42,35,36,26,70,75,58,74,46,47,60,48,74,41,79,50,73,86,85,76,88,74,75,97,60,77,58,55,46,72,69,56,18,62,74,71,68,48,93,58,40,84,41,38,77,42,65,49,73,39,44,40,24,68,53,46,14,63,52,55,10,30,50,47,87,45,34,37,70,68,74,57,69,73,56,50,53,52,50,52,53,51,52,50,52,52,53,53,52,54,57,54,59,67,72,68,72,73,93,127

Sequence (734 aa):
MGVSTAEGSGQALLHVLKVGNARHRELDPLHRSDIDRWLAAAAIPVNQWDGVADLSSGYPLFIQSAIDLVNDGGDITALRGSEAFVELLNAAWKRLPPHVQDAAKRLSVFVDSPDTEFLVAYLDVDLLEIETLRQQLIDVHVFVESADGDAWFHDRRRAHVWERILTRESRRVVATSALNAVQTWLAEHSAVEHWLHGSLAHILDEAPHDAVDARTRRLLGLSRDELALLWAMIEVVDPAGRFETAAPTALVVRWAVLRAGHLDDPLGAMQRLVEQELIVSVSDEDFSVSGLFVPSTFVFAVTVALIRRTFAVSPLQSVTSLAVQQFVLSAIARYNTMVARLGRATLRNHGDTVQNIGKELSPRRSVAKLPALAVDFTFEGLAMNATVTFDSEADRDAAAAALGALNTHPRFAVTSLFKFPPQKVRWKRLTDALDRVAPTGRVTAGDETDVLALYQSRAQSEAAVYEQTGVEETSALGFARPRRYLIHVTPGMVAITVLEVVDAERFGADLLPPDVALRDPLMSVRLRANGVLGPDEHIGTIHSNYISDSLFEHPTRSLMTTLEHAGTHFNVPLPAFTLPEELSELETLLETSLAARRRLHDALSAGSDAANSHYITVDKSPTGGLRTFQWSVTAIEVADGLGRVQLLELARTTQTAFDQMMTEEEANRFGVADPSRAISRHGGDAAGVFAPLLGYHRNDVRAPWPPELLARAAEQKRRLQESTVASEDDTDPS

Mean predicted aligned error: 13.31 Å